Protein AF-0000000073391166 (afdb_homodimer)

pLDDT: mean 96.31, std 3.62, range [76.88, 98.94]

InterPro domains:
  IPR003721 Pantoate-beta-alanine ligase [MF_00158] (2-282)
  IPR003721 Pantoate-beta-alanine ligase [PF02569] (4-280)
  IPR003721 Pantoate-beta-alanine ligase [TIGR00018] (3-280)
  IPR003721 Pantoate-beta-alanine ligase [cd00560] (1-280)
  IPR004821 Cytidyltransferase-like domain [TIGR00125] (22-69)
  IPR014729 Rossmann-like alpha/beta/alpha sandwich fold [G3DSA:3.40.50.620] (2-177)
  IPR042176 Pantoate-beta-alanine ligase, C-terminal domain [G3DSA:3.30.1300.10] (178-282)

Secondary structure (DSSP, 8-state):
-EEE-SHHHHHHHHTTS-SEEEEEE-SS--HHHHHHHHHHHHHSSEEEEEE---GGGS-TTSSTTTS---HHHHHHHHHHTT-SEEE---HHHH-SS----EEE--HHHHTSTHHHHSTTHHHHHHHHHHHHHHHHHTTTT-EEEEEEGGGHHHHHHHHHHHHHTT-SEEEEEEPPPB-TTSPBP-GGGGG--HHHHHHTHHHHHHHHHHHHHHHTS-GGGHHHHHHHHHHHHHTTT-EEEEEEEEETTTSPPP-SSPPTTSEEEEEEEEETTEEEEEEEE-/-EEE-SHHHHHHHHTTS-SEEEEEE-SS--HHHHHHHHHHHHHSSEEEEEE---GGGS-TTSSTTTS---HHHHHHHHHHTT-SEEE---HHHH-SS----EEE--HHHHTSTHHHHSTTHHHHHHHHHHHHHHHHHTTTT-EEEEEEGGGHHHHHHHHHHHHHTT-SEEEEEEPPPB-TTSPBP-GGGGG--HHHHHHTHHHHHHHHHHHHHHHTS-GGGHHHHHHHHHHHHHTTT-EEEEEEEEETTTSPPP-SSPPTTSEEEEEEEEETTEEEEEEEE-

Structure (mmCIF, N/CA/C/O backbone):
data_AF-0000000073391166-model_v1
#
loop_
_entity.id
_entity.type
_entity.pdbx_description
1 polymer 'Pantothenate synthetase'
#
loop_
_atom_site.group_PDB
_atom_site.id
_atom_site.type_symbol
_atom_site.label_atom_id
_atom_site.label_alt_id
_atom_site.label_comp_id
_atom_site.label_asym_id
_atom_site.label_entity_id
_atom_site.label_seq_id
_atom_site.pdbx_PDB_ins_code
_atom_site.Cartn_x
_atom_site.Cartn_y
_atom_site.Cartn_z
_atom_site.occupancy
_atom_site.B_iso_or_equiv
_atom_site.auth_seq_id
_atom_site.auth_comp_id
_atom_site.auth_asym_id
_atom_site.auth_atom_id
_atom_site.pdbx_PDB_model_num
ATOM 1 N N . MET A 1 1 ? 19.891 8.992 23.062 1 97.94 1 MET A N 1
ATOM 2 C CA . MET A 1 1 ? 19.141 8.766 21.828 1 97.94 1 MET A CA 1
ATOM 3 C C . MET A 1 1 ? 19.938 7.918 20.844 1 97.94 1 MET A C 1
ATOM 5 O O . MET A 1 1 ? 21.094 8.242 20.531 1 97.94 1 MET A O 1
ATOM 9 N N . LEU A 1 2 ? 19.438 6.805 20.391 1 98.44 2 LEU A N 1
ATOM 10 C CA . LEU A 1 2 ? 20.047 5.965 19.359 1 98.44 2 LEU A CA 1
ATOM 11 C C . LEU A 1 2 ? 19.719 6.473 17.969 1 98.44 2 LEU A C 1
ATOM 13 O O . LEU A 1 2 ? 18.578 6.867 17.703 1 98.44 2 LEU A O 1
ATOM 17 N N . ILE A 1 3 ? 20.688 6.445 17.125 1 98.62 3 ILE A N 1
ATOM 18 C CA . ILE A 1 3 ? 20.453 6.871 15.742 1 98.62 3 ILE A CA 1
ATOM 19 C C . ILE A 1 3 ? 20.578 5.676 14.805 1 98.62 3 ILE A C 1
ATOM 21 O O . ILE A 1 3 ? 21.594 4.973 14.82 1 98.62 3 ILE A O 1
ATOM 25 N N . ALA A 1 4 ? 19.578 5.391 14.094 1 98.62 4 ALA A N 1
ATOM 26 C CA . ALA A 1 4 ? 19.562 4.328 13.094 1 98.62 4 ALA A CA 1
ATOM 27 C C . ALA A 1 4 ? 19.531 4.91 11.68 1 98.62 4 ALA A C 1
ATOM 29 O O . ALA A 1 4 ? 18.75 5.816 11.391 1 98.62 4 ALA A O 1
ATOM 30 N N . HIS A 1 5 ? 20.297 4.355 10.789 1 97.94 5 HIS A N 1
ATOM 31 C CA . HIS A 1 5 ? 20.391 4.902 9.438 1 97.94 5 HIS A CA 1
ATOM 32 C C . HIS A 1 5 ? 19.828 3.926 8.406 1 97.94 5 HIS A C 1
ATOM 34 O O . HIS A 1 5 ? 19.672 4.277 7.238 1 97.94 5 HIS A O 1
ATOM 40 N N . SER A 1 6 ? 19.609 2.676 8.852 1 98 6 SER A N 1
ATOM 41 C CA . SER A 1 6 ? 19 1.669 7.992 1 98 6 SER A CA 1
ATOM 42 C C . SER A 1 6 ? 17.797 1.014 8.672 1 98 6 SER A C 1
ATOM 44 O O . SER A 1 6 ? 17.656 1.094 9.891 1 98 6 SER A O 1
ATOM 46 N N . ILE A 1 7 ? 17.016 0.438 7.898 1 98.12 7 ILE A N 1
ATOM 47 C CA . ILE A 1 7 ? 15.859 -0.266 8.438 1 98.12 7 ILE A CA 1
ATOM 48 C C . ILE A 1 7 ? 16.328 -1.399 9.352 1 98.12 7 ILE A C 1
ATOM 50 O O . ILE A 1 7 ? 15.727 -1.639 10.406 1 98.12 7 ILE A O 1
ATOM 54 N N . ALA A 1 8 ? 17.406 -2.068 8.961 1 97.56 8 ALA A N 1
ATOM 55 C CA . ALA A 1 8 ? 17.969 -3.135 9.789 1 97.56 8 ALA A CA 1
ATOM 56 C C . ALA A 1 8 ? 18.406 -2.598 11.148 1 97.56 8 ALA A C 1
ATOM 58 O O . ALA A 1 8 ? 18.109 -3.189 12.188 1 97.56 8 ALA A O 1
ATOM 59 N N . ASP A 1 9 ? 19.109 -1.423 11.133 1 98.19 9 ASP A N 1
ATOM 60 C CA . ASP A 1 9 ? 19.547 -0.785 12.375 1 98.19 9 ASP A CA 1
ATOM 61 C C . ASP A 1 9 ? 18.359 -0.378 13.234 1 98.19 9 ASP A C 1
ATOM 63 O O . ASP A 1 9 ? 18.391 -0.53 14.461 1 98.19 9 ASP A O 1
ATOM 67 N N . LEU A 1 10 ? 17.375 0.161 12.594 1 98.75 10 LEU A N 1
ATOM 68 C CA . LEU A 1 10 ? 16.172 0.592 13.305 1 98.75 10 LEU A CA 1
ATOM 69 C C . LEU A 1 10 ? 15.492 -0.587 14 1 98.75 10 LEU A C 1
ATOM 71 O O . LEU A 1 10 ? 15.164 -0.512 15.188 1 98.75 10 LEU A O 1
ATOM 75 N N . ARG A 1 11 ? 15.32 -1.665 13.266 1 98.38 11 ARG A N 1
ATOM 76 C CA . ARG A 1 11 ? 14.641 -2.838 13.812 1 98.38 11 ARG A CA 1
ATOM 77 C C . ARG A 1 11 ? 15.453 -3.473 14.93 1 98.38 11 ARG A C 1
ATOM 79 O O . ARG A 1 11 ? 14.891 -3.975 15.906 1 98.38 11 ARG A O 1
ATOM 86 N N . SER A 1 12 ? 16.781 -3.43 14.789 1 98.31 12 SER A N 1
ATOM 87 C CA . SER A 1 12 ? 17.656 -3.877 15.883 1 98.31 12 SER A CA 1
ATOM 88 C C . SER A 1 12 ? 17.484 -3.004 17.125 1 98.31 12 SER A C 1
ATOM 90 O O . SER A 1 12 ? 17.391 -3.516 18.234 1 98.31 12 SER A O 1
ATOM 92 N N . ALA A 1 13 ? 17.406 -1.717 16.906 1 98.5 13 ALA A N 1
ATOM 93 C CA . ALA A 1 13 ? 17.25 -0.766 18 1 98.5 13 ALA A CA 1
ATOM 94 C C . ALA A 1 13 ? 15.898 -0.937 18.688 1 98.5 13 ALA A C 1
ATOM 96 O O . ALA A 1 13 ? 15.766 -0.676 19.891 1 98.5 13 ALA A O 1
ATOM 97 N N . LEU A 1 14 ? 14.898 -1.427 17.953 1 98.56 14 LEU A N 1
ATOM 98 C CA . LEU A 1 14 ? 13.531 -1.556 18.453 1 98.56 14 LEU A CA 1
ATOM 99 C C . LEU A 1 14 ? 13.336 -2.898 19.141 1 98.56 14 LEU A C 1
ATOM 101 O O . LEU A 1 14 ? 12.367 -3.08 19.891 1 98.56 14 LEU A O 1
ATOM 105 N N . ALA A 1 15 ? 14.258 -3.812 18.859 1 97.12 15 ALA A N 1
ATOM 106 C CA . ALA A 1 15 ? 14.109 -5.18 19.359 1 97.12 15 ALA A CA 1
ATOM 107 C C . ALA A 1 15 ? 13.945 -5.195 20.875 1 97.12 15 ALA A C 1
ATOM 109 O O . ALA A 1 15 ? 14.75 -4.609 21.594 1 97.12 15 ALA A O 1
ATOM 110 N N . SER A 1 16 ? 12.797 -5.781 21.359 1 94.94 16 SER A N 1
ATOM 111 C CA . SER A 1 16 ? 12.5 -6.031 22.766 1 94.94 16 SER A CA 1
ATOM 112 C C . SER A 1 16 ? 12.25 -4.73 23.516 1 94.94 16 SER A C 1
ATOM 114 O O . SER A 1 16 ? 12.477 -4.648 24.734 1 94.94 16 SER A O 1
ATOM 116 N N . ARG A 1 17 ? 11.852 -3.631 22.859 1 97.44 17 ARG A N 1
ATOM 117 C CA . ARG A 1 17 ? 11.594 -2.363 23.547 1 97.44 17 ARG A CA 1
ATOM 118 C C . ARG A 1 17 ? 10.094 -2.08 23.609 1 97.44 17 ARG A C 1
ATOM 120 O O . ARG A 1 17 ? 9.68 -1.002 24.047 1 97.44 17 ARG A O 1
ATOM 127 N N . GLY A 1 18 ? 9.289 -3.072 23.156 1 96.69 18 GLY A N 1
ATOM 128 C CA . GLY A 1 18 ? 7.848 -2.908 23.219 1 96.69 18 GLY A CA 1
ATOM 129 C C . GLY A 1 18 ? 7.277 -2.168 22.031 1 96.69 18 GLY A C 1
ATOM 130 O O . GLY A 1 18 ? 7.867 -2.178 20.938 1 96.69 18 GLY A O 1
ATOM 131 N N . ARG A 1 19 ? 6.082 -1.568 22.125 1 97.12 19 ARG A N 1
ATOM 132 C CA . ARG A 1 19 ? 5.391 -0.894 21.031 1 97.12 19 ARG A CA 1
ATOM 133 C C . ARG A 1 19 ? 5.809 0.569 20.938 1 97.12 19 ARG A C 1
ATOM 135 O O . ARG A 1 19 ? 5.707 1.314 21.906 1 97.12 19 ARG A O 1
ATOM 142 N N . PRO A 1 20 ? 6.176 0.98 19.828 1 98.75 20 PRO A N 1
ATOM 143 C CA . PRO A 1 20 ? 6.703 2.342 19.703 1 98.75 20 PRO A CA 1
ATOM 144 C C . PRO A 1 20 ? 5.613 3.379 19.453 1 98.75 20 PRO A C 1
ATOM 146 O O . PRO A 1 20 ? 4.508 3.025 19.031 1 98.75 20 PRO A O 1
ATOM 149 N N . ALA A 1 21 ? 5.883 4.598 19.797 1 98.94 21 ALA A N 1
ATOM 150 C CA . ALA A 1 21 ? 5.223 5.793 19.281 1 98.94 21 ALA A CA 1
ATOM 151 C C . ALA A 1 21 ? 6.133 6.543 18.312 1 98.94 21 ALA A C 1
ATOM 153 O O . ALA A 1 21 ? 7.305 6.777 18.609 1 98.94 21 ALA A O 1
ATOM 154 N N . PHE A 1 22 ? 5.641 6.879 17.203 1 98.94 22 PHE A N 1
ATOM 155 C CA . PHE A 1 22 ? 6.453 7.281 16.062 1 98.94 22 PHE A CA 1
ATOM 156 C C . PHE A 1 22 ? 6.02 8.648 15.539 1 98.94 22 PHE A C 1
ATOM 158 O O . PHE A 1 22 ? 4.828 8.883 15.32 1 98.94 22 PHE A O 1
ATOM 165 N N . VAL A 1 23 ? 6.926 9.555 15.352 1 98.94 23 VAL A N 1
ATOM 166 C CA . VAL A 1 23 ? 6.707 10.867 14.758 1 98.94 23 VAL A CA 1
ATOM 167 C C . VAL A 1 23 ? 7.539 11.008 13.484 1 98.94 23 VAL A C 1
ATOM 169 O O . VAL A 1 23 ? 8.742 11.281 13.547 1 98.94 23 VAL A O 1
ATOM 172 N N . PRO A 1 24 ? 6.961 10.859 12.359 1 98.81 24 PRO A N 1
ATOM 173 C CA . PRO A 1 24 ? 7.699 11.062 11.109 1 98.81 24 PRO A CA 1
ATOM 174 C C . PRO A 1 24 ? 7.848 12.539 10.742 1 98.81 24 PRO A C 1
ATOM 176 O O . PRO A 1 24 ? 6.875 13.297 10.805 1 98.81 24 PRO A O 1
ATOM 179 N N . THR A 1 25 ? 9.062 12.969 10.398 1 98.38 25 THR A N 1
ATOM 180 C CA . THR A 1 25 ? 9.312 14.344 9.984 1 98.38 25 THR A CA 1
ATOM 181 C C . THR A 1 25 ? 10.305 14.398 8.828 1 98.38 25 THR A C 1
ATOM 183 O O . THR A 1 25 ? 10.922 13.383 8.492 1 98.38 25 THR A O 1
ATOM 186 N N . MET A 1 26 ? 10.406 15.578 8.25 1 97.12 26 MET A N 1
ATOM 187 C CA . MET A 1 26 ? 11.414 15.805 7.215 1 97.12 26 MET A CA 1
ATOM 188 C C . MET A 1 26 ? 12.57 16.641 7.75 1 97.12 26 MET A C 1
ATOM 190 O O . MET A 1 26 ? 13.445 17.062 6.988 1 97.12 26 MET A O 1
ATOM 194 N N . GLY A 1 27 ? 12.562 16.906 9.016 1 97.31 27 GLY A N 1
ATOM 195 C CA . GLY A 1 27 ? 13.609 17.719 9.602 1 97.31 27 GLY A CA 1
ATOM 196 C C . GLY A 1 27 ? 13.281 19.203 9.617 1 97.31 27 GLY A C 1
ATOM 197 O O . GLY A 1 27 ? 12.117 19.578 9.453 1 97.31 27 GLY A O 1
ATOM 198 N N . ASN A 1 28 ? 14.367 20.016 10 1 96.88 28 ASN A N 1
ATOM 199 C CA . ASN A 1 28 ? 14.164 21.438 10.273 1 96.88 28 ASN A CA 1
ATOM 200 C C . ASN A 1 28 ? 13.039 21.656 11.281 1 96.88 28 ASN A C 1
ATOM 202 O O . ASN A 1 28 ? 12.07 22.344 11 1 96.88 28 ASN A O 1
ATOM 206 N N . LEU A 1 29 ? 13.289 21.125 12.367 1 97.94 29 LEU A N 1
ATOM 207 C CA . LEU A 1 29 ? 12.258 20.922 13.383 1 97.94 29 LEU A CA 1
ATOM 208 C C . LEU A 1 29 ? 11.891 22.234 14.055 1 97.94 29 LEU A C 1
ATOM 210 O O . LEU A 1 29 ? 12.719 23.141 14.164 1 97.94 29 LEU A O 1
ATOM 214 N N . HIS A 1 30 ? 10.727 22.359 14.43 1 96.25 30 HIS A N 1
ATOM 215 C CA . HIS A 1 30 ? 10.188 23.453 15.234 1 96.25 30 HIS A CA 1
ATOM 216 C C . HIS A 1 30 ? 9.359 22.922 16.391 1 96.25 30 HIS A C 1
ATOM 218 O O . HIS A 1 30 ? 9.25 21.703 16.578 1 96.25 30 HIS A O 1
ATOM 224 N N . GLU A 1 31 ? 8.789 23.75 17.125 1 96.69 31 GLU A N 1
ATOM 225 C CA . GLU A 1 31 ? 8.125 23.359 18.359 1 96.69 31 GLU A CA 1
ATOM 226 C C . GLU A 1 31 ? 6.93 22.453 18.078 1 96.69 31 GLU A C 1
ATOM 228 O O . GLU A 1 31 ? 6.582 21.609 18.906 1 96.69 31 GLU A O 1
ATOM 233 N N . GLY A 1 32 ? 6.332 22.609 16.984 1 97.19 32 GLY A N 1
ATOM 234 C CA . GLY A 1 32 ? 5.258 21.703 16.594 1 97.19 32 GLY A CA 1
ATOM 235 C C . GLY A 1 32 ? 5.695 20.25 16.531 1 97.19 32 GLY A C 1
ATOM 236 O O . GLY A 1 32 ? 5.02 19.359 17.062 1 97.19 32 GLY A O 1
ATOM 237 N N . HIS A 1 33 ? 6.812 20 15.891 1 98.25 33 HIS A N 1
ATOM 238 C CA . HIS A 1 33 ? 7.367 18.656 15.828 1 98.25 33 HIS A CA 1
ATOM 239 C C . HIS A 1 33 ? 7.746 18.156 17.219 1 98.25 33 HIS A C 1
ATOM 241 O O . HIS A 1 33 ? 7.426 17.016 17.578 1 98.25 33 HIS A O 1
ATOM 247 N N . LEU A 1 34 ? 8.391 19.016 17.969 1 98.5 34 LEU A N 1
ATOM 248 C CA . LEU A 1 34 ? 8.914 18.609 19.266 1 98.5 34 LEU A CA 1
ATOM 249 C C . LEU A 1 34 ? 7.777 18.312 20.234 1 98.5 34 LEU A C 1
ATOM 251 O O . LEU A 1 34 ? 7.898 17.406 21.078 1 98.5 34 LEU A O 1
ATOM 255 N N . SER A 1 35 ? 6.711 19.047 20.094 1 98.31 35 SER A N 1
ATOM 256 C CA . SER A 1 35 ? 5.527 18.75 20.891 1 98.31 35 SER A CA 1
ATOM 257 C C . SER A 1 35 ? 5.004 17.344 20.625 1 98.31 35 SER A C 1
ATOM 259 O O . SER A 1 35 ? 4.605 16.641 21.547 1 98.31 35 SER A O 1
ATOM 261 N N . LEU A 1 36 ? 4.977 16.875 19.391 1 98.75 36 LEU A N 1
ATOM 262 C CA . LEU A 1 36 ? 4.566 15.523 19.031 1 98.75 36 LEU A CA 1
ATOM 263 C C . LEU A 1 36 ? 5.508 14.492 19.641 1 98.75 36 LEU A C 1
ATOM 265 O O . LEU A 1 36 ? 5.062 13.453 20.141 1 98.75 36 LEU A O 1
ATOM 269 N N . VAL A 1 37 ? 6.801 14.828 19.578 1 98.75 37 VAL A N 1
ATOM 270 C CA . VAL A 1 37 ? 7.797 13.906 20.125 1 98.75 37 VAL A CA 1
ATOM 271 C C . VAL A 1 37 ? 7.586 13.734 21.625 1 98.75 37 VAL A C 1
ATOM 273 O O . VAL A 1 37 ? 7.629 12.617 22.141 1 98.75 37 VAL A O 1
ATOM 276 N N . ARG A 1 38 ? 7.344 14.828 22.312 1 98.62 38 ARG A N 1
ATOM 277 C CA . ARG A 1 38 ? 7.082 14.75 23.734 1 98.62 38 ARG A CA 1
ATOM 278 C C . ARG A 1 38 ? 5.824 13.938 24.031 1 98.62 38 ARG A C 1
ATOM 280 O O . ARG A 1 38 ? 5.797 13.133 24.969 1 98.62 38 ARG A O 1
ATOM 287 N N . GLN A 1 39 ? 4.797 14.125 23.25 1 98.44 39 GLN A N 1
ATOM 288 C CA . GLN A 1 39 ? 3.582 13.328 23.391 1 98.44 39 GLN A CA 1
ATOM 289 C C . GLN A 1 39 ? 3.857 11.852 23.125 1 98.44 39 GLN A C 1
ATOM 291 O O . GLN A 1 39 ? 3.318 10.984 23.812 1 98.44 39 GLN A O 1
ATOM 296 N N . ALA A 1 40 ? 4.66 11.555 22.172 1 98.56 40 ALA A N 1
ATOM 297 C CA . ALA A 1 40 ? 4.996 10.188 21.797 1 98.56 40 ALA A CA 1
ATOM 298 C C . ALA A 1 40 ? 5.602 9.422 22.969 1 98.56 40 ALA A C 1
ATOM 300 O O . ALA A 1 40 ? 5.352 8.227 23.141 1 98.56 40 ALA A O 1
ATOM 301 N N . ARG A 1 41 ? 6.348 10.117 23.781 1 98.06 41 ARG A N 1
ATOM 302 C CA . ARG A 1 41 ? 7.008 9.484 24.922 1 98.06 41 ARG A CA 1
ATOM 303 C C . ARG A 1 41 ? 5.988 8.867 25.875 1 98.06 41 ARG A C 1
ATOM 305 O O . ARG A 1 41 ? 6.27 7.859 26.531 1 98.06 41 ARG A O 1
ATOM 312 N N . ALA A 1 42 ? 4.801 9.445 25.875 1 97.88 42 ALA A N 1
ATOM 313 C CA . ALA A 1 42 ? 3.771 8.992 26.797 1 97.88 42 ALA A CA 1
ATOM 314 C C . ALA A 1 42 ? 2.859 7.961 26.141 1 97.88 42 ALA A C 1
ATOM 316 O O . ALA A 1 42 ? 2.07 7.301 26.828 1 97.88 42 ALA A O 1
ATOM 317 N N . LEU A 1 43 ? 3.008 7.723 24.906 1 98.38 43 LEU A N 1
ATOM 318 C CA . LEU A 1 43 ? 2.002 6.953 24.172 1 98.38 43 LEU A CA 1
ATOM 319 C C . LEU A 1 43 ? 2.566 5.609 23.719 1 98.38 43 LEU A C 1
ATOM 321 O O . LEU A 1 43 ? 1.829 4.758 23.234 1 98.38 43 LEU A O 1
ATOM 325 N N . GLY A 1 44 ? 3.896 5.441 23.844 1 98.06 44 GLY A N 1
ATOM 326 C CA . GLY A 1 44 ? 4.543 4.191 23.484 1 98.06 44 GLY A CA 1
ATOM 327 C C . GLY A 1 44 ? 5.582 3.734 24.484 1 98.06 44 GLY A C 1
ATOM 328 O O . GLY A 1 44 ? 5.953 4.488 25.391 1 98.06 44 GLY A O 1
ATOM 329 N N . ASP A 1 45 ? 6.047 2.553 24.344 1 98.56 45 ASP A N 1
ATOM 330 C CA . ASP A 1 45 ? 7.109 2.01 25.188 1 98.56 45 ASP A CA 1
ATOM 331 C C . ASP A 1 45 ? 8.461 2.6 24.797 1 98.56 45 ASP A C 1
ATOM 333 O O . ASP A 1 45 ? 9.391 2.615 25.609 1 98.56 45 ASP A O 1
ATOM 337 N N . VAL A 1 46 ? 8.586 3.066 23.609 1 98.81 46 VAL A N 1
ATOM 338 C CA . VAL A 1 46 ? 9.781 3.697 23.062 1 98.81 46 VAL A CA 1
ATOM 339 C C . VAL A 1 46 ? 9.375 4.754 22.031 1 98.81 46 VAL A C 1
ATOM 341 O O . VAL A 1 46 ? 8.461 4.539 21.25 1 98.81 46 VAL A O 1
ATOM 344 N N . SER A 1 47 ? 9.977 5.898 22.094 1 98.88 47 SER A N 1
ATOM 345 C CA . SER A 1 47 ? 9.656 6.973 21.156 1 98.88 47 SER A CA 1
ATOM 346 C C . SER A 1 47 ? 10.617 6.977 19.969 1 98.88 47 SER A C 1
ATOM 348 O O . SER A 1 47 ? 11.836 6.871 20.141 1 98.88 47 SER A O 1
ATOM 350 N N . VAL A 1 48 ? 10.117 7.051 18.734 1 98.94 48 VAL A N 1
ATOM 351 C CA . VAL A 1 48 ? 10.883 7.078 17.5 1 98.94 48 VAL A CA 1
ATOM 352 C C . VAL A 1 48 ? 10.523 8.328 16.688 1 98.94 48 VAL A C 1
ATOM 354 O O . VAL A 1 48 ? 9.344 8.664 16.562 1 98.94 48 VAL A O 1
ATOM 357 N N . ALA A 1 49 ? 11.43 9.031 16.219 1 98.94 49 ALA A N 1
ATOM 358 C CA . ALA A 1 49 ? 11.25 10.07 15.219 1 98.94 49 ALA A CA 1
ATOM 359 C C . ALA A 1 49 ? 12.039 9.758 13.953 1 98.94 49 ALA A C 1
ATOM 361 O O . ALA A 1 49 ? 13.062 9.07 14.008 1 98.94 49 ALA A O 1
ATOM 362 N N . SER A 1 50 ? 11.555 10.227 12.867 1 98.81 50 SER A N 1
ATOM 363 C CA . SER A 1 50 ? 12.359 10.102 11.656 1 98.81 50 SER A CA 1
ATOM 364 C C . SER A 1 50 ? 12.602 11.461 11.008 1 98.81 50 SER A C 1
ATOM 366 O O . SER A 1 50 ? 11.789 12.375 11.156 1 98.81 50 SER A O 1
ATOM 368 N N . ILE A 1 51 ? 13.742 11.586 10.438 1 98.44 51 ILE A N 1
ATOM 369 C CA . ILE A 1 51 ? 14.078 12.688 9.547 1 98.44 51 ILE A CA 1
ATOM 370 C C . ILE A 1 51 ? 14.406 12.148 8.164 1 98.44 51 ILE A C 1
ATOM 372 O O . ILE A 1 51 ? 15.43 11.492 7.973 1 98.44 51 ILE A O 1
ATOM 376 N N . PHE A 1 52 ? 13.547 12.414 7.254 1 98.06 52 PHE A N 1
ATOM 377 C CA . PHE A 1 52 ? 13.734 11.969 5.879 1 98.06 52 PHE A CA 1
ATOM 378 C C . PHE A 1 52 ? 12.984 12.867 4.91 1 98.06 52 PHE A C 1
ATOM 380 O O . PHE A 1 52 ? 11.75 12.922 4.938 1 98.06 52 PHE A O 1
ATOM 387 N N . VAL A 1 53 ? 13.656 13.547 4.105 1 96.44 53 VAL A N 1
ATOM 388 C CA . VAL A 1 53 ? 13.031 14.352 3.055 1 96.44 53 VAL A CA 1
ATOM 389 C C . VAL A 1 53 ? 12.711 13.469 1.853 1 96.44 53 VAL A C 1
ATOM 391 O O . VAL A 1 53 ? 13.602 13.102 1.085 1 96.44 53 VAL A O 1
ATOM 394 N N . ASN A 1 54 ? 11.469 13.211 1.682 1 95.62 54 ASN A N 1
ATOM 395 C CA . ASN A 1 54 ? 11.031 12.242 0.688 1 95.62 54 ASN A CA 1
ATOM 396 C C . ASN A 1 54 ? 10.789 12.898 -0.67 1 95.62 54 ASN A C 1
ATOM 398 O O . ASN A 1 54 ? 9.812 13.633 -0.849 1 95.62 54 ASN A O 1
ATOM 402 N N . ARG A 1 55 ? 11.539 12.547 -1.616 1 94.56 55 ARG A N 1
ATOM 403 C CA . ARG A 1 55 ? 11.461 13.125 -2.953 1 94.56 55 ARG A CA 1
ATOM 404 C C . ARG A 1 55 ? 10.109 12.844 -3.594 1 94.56 55 ARG A C 1
ATOM 406 O O . ARG A 1 55 ? 9.594 13.664 -4.359 1 94.56 55 ARG A O 1
ATOM 413 N N . LEU A 1 56 ? 9.43 11.727 -3.279 1 93.5 56 LEU A N 1
ATOM 414 C CA . LEU A 1 56 ? 8.203 11.289 -3.934 1 93.5 56 LEU A CA 1
ATOM 415 C C . LEU A 1 56 ? 7.059 12.258 -3.654 1 93.5 56 LEU A C 1
ATOM 417 O O . LEU A 1 56 ? 6.031 12.234 -4.332 1 93.5 56 LEU A O 1
ATOM 421 N N . GLN A 1 57 ? 7.191 13.109 -2.652 1 90.25 57 GLN A N 1
ATOM 422 C CA . GLN A 1 57 ? 6.074 13.984 -2.32 1 90.25 57 GLN A CA 1
ATOM 423 C C . GLN A 1 57 ? 6.363 15.43 -2.73 1 90.25 57 GLN A C 1
ATOM 425 O O . GLN A 1 57 ? 5.641 16.344 -2.34 1 90.25 57 GLN A O 1
ATOM 430 N N . PHE A 1 58 ? 7.441 15.617 -3.52 1 93 58 PHE A N 1
ATOM 431 C CA . PHE A 1 58 ? 7.773 16.922 -4.082 1 93 58 PHE A CA 1
ATOM 432 C C . PHE A 1 58 ? 7.582 16.922 -5.594 1 93 58 PHE A C 1
ATOM 434 O O . PHE A 1 58 ? 8.023 16 -6.281 1 93 58 PHE A O 1
ATOM 441 N N . LEU A 1 59 ? 6.918 17.922 -6.047 1 88.62 59 LEU A N 1
ATOM 442 C CA . LEU A 1 59 ? 6.926 18.141 -7.488 1 88.62 59 LEU A CA 1
ATOM 443 C C . LEU A 1 59 ? 8.289 18.641 -7.949 1 88.62 59 LEU A C 1
ATOM 445 O O . LEU A 1 59 ? 9.086 19.109 -7.145 1 88.62 59 LEU A O 1
ATOM 449 N N . PRO A 1 60 ? 8.562 18.469 -9.273 1 84.94 60 PRO A N 1
ATOM 450 C CA . PRO A 1 60 ? 9.867 18.875 -9.789 1 84.94 60 PRO A CA 1
ATOM 451 C C . PRO A 1 60 ? 10.195 20.344 -9.469 1 84.94 60 PRO A C 1
ATOM 453 O O . PRO A 1 60 ? 11.359 20.688 -9.25 1 84.94 60 PRO A O 1
ATOM 456 N N . HIS A 1 61 ? 9.242 21.188 -9.352 1 84.94 61 HIS A N 1
ATOM 457 C CA . HIS A 1 61 ? 9.492 22.625 -9.164 1 84.94 61 HIS A CA 1
ATOM 458 C C . HIS A 1 61 ? 9.375 23.016 -7.699 1 84.94 61 HIS A C 1
ATOM 460 O O . HIS A 1 61 ? 9.547 24.188 -7.352 1 84.94 61 HIS A O 1
ATOM 466 N N . GLU A 1 62 ? 9.141 22.016 -6.895 1 88.94 62 GLU A N 1
ATOM 467 C CA . GLU A 1 62 ? 9.016 22.312 -5.469 1 88.94 62 GLU A CA 1
ATOM 468 C C . GLU A 1 62 ? 10.375 22.328 -4.785 1 88.94 62 GLU A C 1
ATOM 470 O O . GLU A 1 62 ? 11.414 22.234 -5.449 1 88.94 62 GLU A O 1
ATOM 475 N N . ASP A 1 63 ? 10.469 22.547 -3.576 1 85.31 63 ASP A N 1
ATOM 476 C CA . ASP A 1 63 ? 11.648 22.984 -2.828 1 85.31 63 ASP A CA 1
ATOM 477 C C . ASP A 1 63 ? 12.43 21.781 -2.291 1 85.31 63 ASP A C 1
ATOM 479 O O . ASP A 1 63 ? 13 21.844 -1.202 1 85.31 63 ASP A O 1
ATOM 483 N N . PHE A 1 64 ? 12.477 20.672 -3.035 1 90.88 64 PHE A N 1
ATOM 484 C CA . PHE A 1 64 ? 13.18 19.484 -2.551 1 90.88 64 PHE A CA 1
ATOM 485 C C . PHE A 1 64 ? 14.648 19.812 -2.291 1 90.88 64 PHE A C 1
ATOM 487 O O . PHE A 1 64 ? 15.164 19.547 -1.202 1 90.88 64 PHE A O 1
ATOM 494 N N . ASP A 1 65 ? 15.227 20.453 -3.264 1 88.69 65 ASP A N 1
ATOM 495 C CA . ASP A 1 65 ? 16.672 20.688 -3.186 1 88.69 65 ASP A CA 1
ATOM 496 C C . ASP A 1 65 ? 16.984 21.797 -2.18 1 88.69 65 ASP A C 1
ATOM 498 O O . ASP A 1 65 ? 18.047 21.812 -1.575 1 88.69 65 ASP A O 1
ATOM 502 N N . SER A 1 66 ? 16 22.672 -1.933 1 87.81 66 SER A N 1
ATOM 503 C CA . SER A 1 66 ? 16.25 23.812 -1.053 1 87.81 66 SER A CA 1
ATOM 504 C C . SER A 1 66 ? 15.641 23.594 0.326 1 87.81 66 SER A C 1
ATOM 506 O O . SER A 1 66 ? 15.742 24.453 1.2 1 87.81 66 SER A O 1
ATOM 508 N N . TYR A 1 67 ? 15.055 22.469 0.424 1 90.81 67 TYR A N 1
ATOM 509 C CA . TYR A 1 67 ? 14.492 22.203 1.742 1 90.81 67 TYR A CA 1
ATOM 510 C C . TYR A 1 67 ? 15.562 22.297 2.822 1 90.81 67 TYR A C 1
ATOM 512 O O . TYR A 1 67 ? 16.641 21.719 2.682 1 90.81 67 TYR A O 1
ATOM 520 N N . PRO A 1 68 ? 15.289 22.938 3.93 1 88.25 68 PRO A N 1
ATOM 521 C CA . PRO A 1 68 ? 16.312 23.125 4.965 1 88.25 68 PRO A CA 1
ATOM 522 C C . PRO A 1 68 ? 16.703 21.812 5.645 1 88.25 68 PRO A C 1
ATOM 524 O O . PRO A 1 68 ? 15.828 21.031 6.012 1 88.25 68 PRO A O 1
ATOM 527 N N . ARG A 1 69 ? 17.906 21.562 5.746 1 92.19 69 ARG A N 1
ATOM 528 C CA . ARG A 1 69 ? 18.453 20.391 6.43 1 92.19 69 ARG A CA 1
ATOM 529 C C . ARG A 1 69 ? 19.359 20.812 7.582 1 92.19 69 ARG A C 1
ATOM 531 O O . ARG A 1 69 ? 20.484 21.266 7.359 1 92.19 69 ARG A O 1
ATOM 538 N N . THR A 1 70 ? 18.844 20.688 8.742 1 95.25 70 THR A N 1
ATOM 539 C CA . THR A 1 70 ? 19.484 21.172 9.961 1 95.25 70 THR A CA 1
ATOM 540 C C . THR A 1 70 ? 19.797 20.016 10.914 1 95.25 70 THR A C 1
ATOM 542 O O . THR A 1 70 ? 19.359 20.031 12.07 1 95.25 70 THR A O 1
ATOM 545 N N . TRP A 1 71 ? 20.672 19.156 10.461 1 96.62 71 TRP A N 1
ATOM 546 C CA . TRP A 1 71 ? 20.906 17.891 11.125 1 96.62 71 TRP A CA 1
ATOM 547 C C . TRP A 1 71 ? 21.312 18.094 12.578 1 96.62 71 TRP A C 1
ATOM 549 O O . TRP A 1 71 ? 20.688 17.531 13.492 1 96.62 71 TRP A O 1
ATOM 559 N N . GLU A 1 72 ? 22.312 18.969 12.812 1 97.88 72 GLU A N 1
ATOM 560 C CA . GLU A 1 72 ? 22.859 19.141 14.164 1 97.88 72 GLU A CA 1
ATOM 561 C C . GLU A 1 72 ? 21.797 19.734 15.102 1 97.88 72 GLU A C 1
ATOM 563 O O . GLU A 1 72 ? 21.609 19.234 16.219 1 97.88 72 GLU A O 1
ATOM 568 N N . ALA A 1 73 ? 21.156 20.703 14.625 1 97.88 73 ALA A N 1
ATOM 569 C CA . ALA A 1 73 ? 20.109 21.344 15.43 1 97.88 73 ALA A CA 1
ATOM 570 C C . ALA A 1 73 ? 18.953 20.375 15.688 1 97.88 73 ALA A C 1
ATOM 572 O O . ALA A 1 73 ? 18.438 20.297 16.812 1 97.88 73 ALA A O 1
ATOM 573 N N . ASP A 1 74 ? 18.578 19.641 14.648 1 98.44 74 ASP A N 1
ATOM 574 C CA . ASP A 1 74 ? 17.469 18.688 14.766 1 98.44 74 ASP A CA 1
ATOM 575 C C . ASP A 1 74 ? 17.797 17.578 15.766 1 98.44 74 ASP A C 1
ATOM 577 O O . ASP A 1 74 ? 16.984 17.266 16.641 1 98.44 74 ASP A O 1
ATOM 581 N N . ARG A 1 75 ? 18.953 17.047 15.602 1 98.31 75 ARG A N 1
ATOM 582 C CA . ARG A 1 75 ? 19.406 15.984 16.5 1 98.31 75 ARG A CA 1
ATOM 583 C C . ARG A 1 75 ? 19.391 16.453 17.953 1 98.31 75 ARG A C 1
ATOM 585 O O . ARG A 1 75 ? 18.891 15.758 18.828 1 98.31 75 ARG A O 1
ATOM 592 N N . ALA A 1 76 ? 19.953 17.625 18.156 1 98.62 76 ALA A N 1
ATOM 593 C CA . ALA A 1 76 ? 20.031 18.172 19.5 1 98.62 76 ALA A CA 1
ATOM 594 C C . ALA A 1 76 ? 18.641 18.406 20.078 1 98.62 76 ALA A C 1
ATOM 596 O O . ALA A 1 76 ? 18.406 18.125 21.266 1 98.62 76 ALA A O 1
ATOM 597 N N . GLN A 1 77 ? 17.734 18.906 19.312 1 98.62 77 GLN A N 1
ATOM 598 C CA . GLN A 1 77 ? 16.375 19.172 19.75 1 98.62 77 GLN A CA 1
ATOM 599 C C . GLN A 1 77 ? 15.648 17.875 20.094 1 98.62 77 GLN A C 1
ATOM 601 O O . GLN A 1 77 ? 14.914 17.828 21.094 1 98.62 77 GLN A O 1
ATOM 606 N N . LEU A 1 78 ? 15.836 16.859 19.281 1 98.75 78 LEU A N 1
ATOM 607 C CA . LEU A 1 78 ? 15.195 15.57 19.531 1 98.75 78 LEU A CA 1
ATOM 608 C C . LEU A 1 78 ? 15.734 14.945 20.812 1 98.75 78 LEU A C 1
ATOM 610 O O . LEU A 1 78 ? 14.961 14.406 21.609 1 98.75 78 LEU A O 1
ATOM 614 N N . GLU A 1 79 ? 17.016 15.016 20.984 1 98.44 79 GLU A N 1
ATOM 615 C CA . GLU A 1 79 ? 17.625 14.508 22.203 1 98.44 79 GLU A CA 1
ATOM 616 C C . GLU A 1 79 ? 17.078 15.227 23.438 1 98.44 79 GLU A C 1
ATOM 618 O O . GLU A 1 79 ? 16.734 14.594 24.438 1 98.44 79 GLU A O 1
ATOM 623 N N . ALA A 1 80 ? 16.984 16.531 23.328 1 98.44 80 ALA A N 1
ATOM 624 C CA . ALA A 1 80 ? 16.484 17.344 24.422 1 98.44 80 ALA A CA 1
ATOM 625 C C . ALA A 1 80 ? 15.016 17.047 24.719 1 98.44 80 ALA A C 1
ATOM 627 O O . ALA A 1 80 ? 14.57 17.109 25.859 1 98.44 80 ALA A O 1
ATOM 628 N N . ALA A 1 81 ? 14.281 16.688 23.656 1 98.5 81 ALA A N 1
ATOM 629 C CA . ALA A 1 81 ? 12.852 16.391 23.797 1 98.5 81 ALA A CA 1
ATOM 630 C C . ALA A 1 81 ? 12.641 14.977 24.344 1 98.5 81 ALA A C 1
ATOM 632 O O . ALA A 1 81 ? 11.508 14.578 24.625 1 98.5 81 ALA A O 1
ATOM 633 N N . GLY A 1 82 ? 13.742 14.18 24.469 1 98.31 82 GLY A N 1
ATOM 634 C CA . GLY A 1 82 ? 13.672 12.859 25.078 1 98.31 82 GLY A CA 1
ATOM 635 C C . GLY A 1 82 ? 13.406 11.75 24.078 1 98.31 82 GLY A C 1
ATOM 636 O O . GLY A 1 82 ? 12.953 10.664 24.453 1 98.31 82 GLY A O 1
ATOM 637 N N . CYS A 1 83 ? 13.625 12 22.859 1 98.81 83 CYS A N 1
ATOM 638 C CA . CYS A 1 83 ? 13.453 10.969 21.844 1 98.81 83 CYS A CA 1
ATOM 639 C C . CYS A 1 83 ? 14.391 9.789 22.094 1 98.81 83 CYS A C 1
ATOM 641 O O . CYS A 1 83 ? 15.578 9.984 22.375 1 98.81 83 CYS A O 1
ATOM 643 N N . ASP A 1 84 ? 13.93 8.562 22 1 98.88 84 ASP A N 1
ATOM 644 C CA . ASP A 1 84 ? 14.742 7.387 22.266 1 98.88 84 ASP A CA 1
ATOM 645 C C . ASP A 1 84 ? 15.539 6.984 21.016 1 98.88 84 ASP A C 1
ATOM 647 O O . ASP A 1 84 ? 16.719 6.629 21.125 1 98.88 84 ASP A O 1
ATOM 651 N N . ILE A 1 85 ? 14.875 6.965 19.844 1 98.94 85 ILE A N 1
ATOM 652 C CA . ILE A 1 85 ? 15.5 6.512 18.609 1 98.94 85 ILE A CA 1
ATOM 653 C C . ILE A 1 85 ? 15.219 7.512 17.484 1 98.94 85 ILE A C 1
ATOM 655 O O . ILE A 1 85 ? 14.07 7.93 17.297 1 98.94 85 ILE A O 1
ATOM 659 N N . LEU A 1 86 ? 16.203 7.957 16.828 1 98.94 86 LEU A N 1
ATOM 660 C CA . LEU A 1 86 ? 16.094 8.75 15.602 1 98.94 86 LEU A CA 1
ATOM 661 C C . LEU A 1 86 ? 16.406 7.91 14.375 1 98.94 86 LEU A C 1
ATOM 663 O O . LEU A 1 86 ? 17.516 7.395 14.234 1 98.94 86 LEU A O 1
ATOM 667 N N . PHE A 1 87 ? 15.438 7.699 13.555 1 98.88 87 PHE A N 1
ATOM 668 C CA . PHE A 1 87 ? 15.617 7.039 12.266 1 98.88 87 PHE A CA 1
ATOM 669 C C . PHE A 1 87 ? 15.922 8.055 11.172 1 98.88 87 PHE A C 1
ATOM 671 O O . PHE A 1 87 ? 15.047 8.82 10.758 1 98.88 87 PHE A O 1
ATOM 678 N N . ALA A 1 88 ? 17.109 8.086 10.703 1 98.56 88 ALA A N 1
ATOM 679 C CA . ALA A 1 88 ? 17.578 9.062 9.727 1 98.56 88 ALA A CA 1
ATOM 680 C C . ALA A 1 88 ? 18.281 8.383 8.555 1 98.56 88 ALA A C 1
ATOM 682 O O . ALA A 1 88 ? 19.484 8.539 8.375 1 98.56 88 ALA A O 1
ATOM 683 N N . PRO A 1 89 ? 17.484 7.762 7.742 1 98 89 PRO A N 1
ATOM 684 C CA . PRO A 1 89 ? 18.078 7.09 6.586 1 98 89 PRO A CA 1
ATOM 685 C C . PRO A 1 89 ? 18.469 8.062 5.469 1 98 89 PRO A C 1
ATOM 687 O O . PRO A 1 89 ? 17.828 9.109 5.316 1 98 89 PRO A O 1
ATOM 690 N N . ARG A 1 90 ? 19.562 7.703 4.73 1 95.81 90 ARG A N 1
ATOM 691 C CA . ARG A 1 90 ? 19.766 8.305 3.42 1 95.81 90 ARG A CA 1
ATOM 692 C C . ARG A 1 90 ? 18.75 7.789 2.41 1 95.81 90 ARG A C 1
ATOM 694 O O . ARG A 1 90 ? 18.109 6.762 2.639 1 95.81 90 ARG A O 1
ATOM 701 N N . GLU A 1 91 ? 18.547 8.516 1.407 1 95.69 91 GLU A N 1
ATOM 702 C CA . GLU A 1 91 ? 17.625 8.07 0.363 1 95.69 91 GLU A CA 1
ATOM 703 C C . GLU A 1 91 ? 17.953 6.645 -0.082 1 95.69 91 GLU A C 1
ATOM 705 O O . GLU A 1 91 ? 17.047 5.828 -0.253 1 95.69 91 GLU A O 1
ATOM 710 N N . THR A 1 92 ? 19.25 6.281 -0.236 1 95.5 92 THR A N 1
ATOM 711 C CA . THR A 1 92 ? 19.656 4.965 -0.719 1 95.5 92 THR A CA 1
ATOM 712 C C . THR A 1 92 ? 19.375 3.895 0.337 1 95.5 92 THR A C 1
ATOM 714 O O . THR A 1 92 ? 19.328 2.703 0.022 1 95.5 92 THR A O 1
ATOM 717 N N . ASP A 1 93 ? 19.203 4.32 1.601 1 95.44 93 ASP A N 1
ATOM 718 C CA . ASP A 1 93 ? 18.906 3.385 2.678 1 95.44 93 ASP A CA 1
ATOM 719 C C . ASP A 1 93 ? 17.422 3.041 2.699 1 95.44 93 ASP A C 1
ATOM 721 O O . ASP A 1 93 ? 17.047 1.89 2.934 1 95.44 93 ASP A O 1
ATOM 725 N N . LEU A 1 94 ? 16.609 4.02 2.465 1 97.12 94 LEU A N 1
ATOM 726 C CA . LEU A 1 94 ? 15.172 3.791 2.477 1 97.12 94 LEU A CA 1
ATOM 727 C C . LEU A 1 94 ? 14.695 3.256 1.131 1 97.12 94 LEU A C 1
ATOM 729 O O . LEU A 1 94 ? 13.773 2.432 1.075 1 97.12 94 LEU A O 1
ATOM 733 N N . TYR A 1 95 ? 15.359 3.807 0.104 1 96.94 95 TYR A N 1
ATOM 734 C CA . TYR A 1 95 ? 15.078 3.391 -1.266 1 96.94 95 TYR A CA 1
ATOM 735 C C . TYR A 1 95 ? 16.312 2.797 -1.922 1 96.94 95 TYR A C 1
ATOM 737 O O . TYR A 1 95 ? 16.906 3.412 -2.811 1 96.94 95 TYR A O 1
ATOM 745 N N . PRO A 1 96 ? 16.609 1.579 -1.523 1 95.25 96 PRO A N 1
ATOM 746 C CA . PRO A 1 96 ? 17.797 0.979 -2.133 1 95.25 96 PRO A CA 1
ATOM 747 C C . PRO A 1 96 ? 17.656 0.804 -3.643 1 95.25 96 PRO A C 1
ATOM 749 O O . PRO A 1 96 ? 18.672 0.63 -4.34 1 95.25 96 PRO A O 1
ATOM 752 N N . GLN A 1 97 ? 16.5 0.77 -4.191 1 94.81 97 GLN A N 1
ATOM 753 C CA . GLN A 1 97 ? 16.109 0.855 -5.598 1 94.81 97 GLN A CA 1
ATOM 754 C C . GLN A 1 97 ? 14.992 1.871 -5.801 1 94.81 97 GLN A C 1
ATOM 756 O O . GLN A 1 97 ? 14.352 2.299 -4.836 1 94.81 97 GLN A O 1
ATOM 761 N N . ALA A 1 98 ? 14.844 2.236 -7.039 1 95.56 98 ALA A N 1
ATOM 762 C CA . ALA A 1 98 ? 13.75 3.166 -7.305 1 95.56 98 ALA A CA 1
ATOM 763 C C . ALA A 1 98 ? 12.43 2.637 -6.746 1 95.56 98 ALA A C 1
ATOM 765 O O . ALA A 1 98 ? 12.117 1.454 -6.898 1 95.56 98 ALA A O 1
ATOM 766 N N . GLN A 1 99 ? 11.734 3.475 -6.062 1 97.56 99 GLN A N 1
ATOM 767 C CA . GLN A 1 99 ? 10.438 3.094 -5.512 1 97.56 99 GLN A CA 1
ATOM 768 C C . GLN A 1 99 ? 9.352 3.127 -6.582 1 97.56 99 GLN A C 1
ATOM 770 O O . GLN A 1 99 ? 8.844 4.195 -6.926 1 97.56 99 GLN A O 1
ATOM 775 N N . THR A 1 100 ? 9 1.967 -7.051 1 97.62 100 THR A N 1
ATOM 776 C CA . THR A 1 100 ? 8.07 1.891 -8.164 1 97.62 100 THR A CA 1
ATOM 777 C C . THR A 1 100 ? 6.691 1.439 -7.688 1 97.62 100 THR A C 1
ATOM 779 O O . THR A 1 100 ? 5.676 1.742 -8.32 1 97.62 100 THR A O 1
ATOM 782 N N . PHE A 1 101 ? 6.629 0.651 -6.637 1 98.62 101 PHE A N 1
ATOM 783 C CA . PHE A 1 101 ? 5.352 0.348 -6.004 1 98.62 101 PHE A CA 1
ATOM 784 C C . PHE A 1 101 ? 4.844 1.546 -5.211 1 98.62 101 PHE A C 1
ATOM 786 O O . PHE A 1 101 ? 5.59 2.141 -4.43 1 98.62 101 PHE A O 1
ATOM 793 N N . LYS A 1 102 ? 3.584 1.932 -5.371 1 98.69 102 LYS A N 1
ATOM 794 C CA . LYS A 1 102 ? 3.027 3.125 -4.734 1 98.69 102 LYS A CA 1
ATOM 795 C C . LYS A 1 102 ? 1.694 2.816 -4.059 1 98.69 102 LYS A C 1
ATOM 797 O O . LYS A 1 102 ? 1.011 1.859 -4.43 1 98.69 102 LYS A O 1
ATOM 802 N N . VAL A 1 103 ? 1.393 3.547 -3.08 1 98.81 103 VAL A N 1
ATOM 803 C CA . VAL A 1 103 ? 0.053 3.547 -2.502 1 98.81 103 VAL A CA 1
ATOM 804 C C . VAL A 1 103 ? -0.766 4.691 -3.092 1 98.81 103 VAL A C 1
ATOM 806 O O . VAL A 1 103 ? -0.374 5.859 -2.994 1 98.81 103 VAL A O 1
ATOM 809 N N . GLN A 1 104 ? -1.811 4.355 -3.738 1 98.5 104 GLN A N 1
ATOM 810 C CA . GLN A 1 104 ? -2.734 5.336 -4.301 1 98.5 104 GLN A CA 1
ATOM 811 C C . GLN A 1 104 ? -3.893 5.613 -3.346 1 98.5 104 GLN A C 1
ATOM 813 O O . GLN A 1 104 ? -4.707 4.727 -3.078 1 98.5 104 GLN A O 1
ATOM 818 N N . PRO A 1 105 ? -3.963 6.828 -2.877 1 98.5 105 PRO A N 1
ATOM 819 C CA . PRO A 1 105 ? -5.07 7.137 -1.968 1 98.5 105 PRO A CA 1
ATOM 820 C C . PRO A 1 105 ? -6.387 7.375 -2.703 1 98.5 105 PRO A C 1
ATOM 822 O O . PRO A 1 105 ? -6.418 7.367 -3.936 1 98.5 105 PRO A O 1
ATOM 825 N N . ASP A 1 106 ? -7.441 7.5 -1.935 1 97.69 106 ASP A N 1
ATOM 826 C CA . ASP A 1 106 ? -8.766 7.82 -2.449 1 97.69 106 ASP A CA 1
ATOM 827 C C . ASP A 1 106 ? -8.781 9.188 -3.127 1 97.69 106 ASP A C 1
ATOM 829 O O . ASP A 1 106 ? -8.562 10.211 -2.477 1 97.69 106 ASP A O 1
ATOM 833 N N . PRO A 1 107 ? -9.078 9.195 -4.402 1 97.06 107 PRO A N 1
ATOM 834 C CA . PRO A 1 107 ? -9.055 10.492 -5.09 1 97.06 107 PRO A CA 1
ATOM 835 C C . PRO A 1 107 ? -10.086 11.469 -4.531 1 97.06 107 PRO A C 1
ATOM 837 O O . PRO A 1 107 ? -9.883 12.688 -4.59 1 97.06 107 PRO A O 1
ATOM 840 N N . LEU A 1 108 ? -11.156 11 -3.945 1 96.38 108 LEU A N 1
ATOM 841 C CA . LEU A 1 108 ? -12.203 11.867 -3.406 1 96.38 108 LEU A CA 1
ATOM 842 C C . LEU A 1 108 ? -11.703 12.641 -2.191 1 96.38 108 LEU A C 1
ATOM 844 O O . LEU A 1 108 ? -12.32 13.617 -1.773 1 96.38 108 LEU A O 1
ATOM 848 N N . LEU A 1 109 ? -10.617 12.188 -1.645 1 97.44 109 LEU A N 1
ATOM 849 C CA . LEU A 1 109 ? -9.984 12.852 -0.513 1 97.44 109 LEU A CA 1
ATOM 850 C C . LEU A 1 109 ? -8.656 13.469 -0.919 1 97.44 109 LEU A C 1
ATOM 852 O O . LEU A 1 109 ? -8.406 14.656 -0.667 1 97.44 109 LEU A O 1
ATOM 856 N N . ALA A 1 110 ? -7.859 12.719 -1.667 1 97.69 110 ALA A N 1
ATOM 857 C CA . ALA A 1 110 ? -6.461 13.055 -1.92 1 97.69 110 ALA A CA 1
ATOM 858 C C . ALA A 1 110 ? -6.34 14.125 -2.998 1 97.69 110 ALA A C 1
ATOM 860 O O . ALA A 1 110 ? -5.352 14.867 -3.045 1 97.69 110 ALA A O 1
ATOM 861 N N . ASP A 1 111 ? -7.332 14.227 -3.885 1 97.31 111 ASP A N 1
ATOM 862 C CA . ASP A 1 111 ? -7.191 15.125 -5.031 1 97.31 111 ASP A CA 1
ATOM 863 C C . ASP A 1 111 ? -7.828 16.484 -4.75 1 97.31 111 ASP A C 1
ATOM 865 O O . ASP A 1 111 ? -7.812 17.375 -5.605 1 97.31 111 ASP A O 1
ATOM 869 N N . LEU A 1 112 ? -8.328 16.641 -3.537 1 97 112 LEU A N 1
ATOM 870 C CA . LEU A 1 112 ? -8.852 17.922 -3.082 1 97 112 LEU A CA 1
ATOM 871 C C . LEU A 1 112 ? -7.734 18.797 -2.525 1 97 112 LEU A C 1
ATOM 873 O O . LEU A 1 112 ? -6.668 18.297 -2.162 1 97 112 LEU A O 1
ATOM 877 N N . LEU A 1 113 ? -7.988 20.094 -2.568 1 97.75 113 LEU A N 1
ATOM 878 C CA . LEU A 1 113 ? -7.16 21.047 -1.824 1 97.75 113 LEU A CA 1
ATOM 879 C C . LEU A 1 113 ? -5.684 20.859 -2.166 1 97.75 113 LEU A C 1
ATOM 881 O O . LEU A 1 113 ? -5.281 21.047 -3.316 1 97.75 113 LEU A O 1
ATOM 885 N N . GLU A 1 114 ? -4.875 20.312 -1.191 1 97.19 114 GLU A N 1
ATOM 886 C CA . GLU A 1 114 ? -3.457 20.109 -1.465 1 97.19 114 GLU A CA 1
ATOM 887 C C . GLU A 1 114 ? -3.248 19.25 -2.705 1 97.19 114 GLU A C 1
ATOM 889 O O . GLU A 1 114 ? -2.369 19.531 -3.523 1 97.19 114 GLU A O 1
ATOM 894 N N . GLY A 1 115 ? -4.047 18.25 -2.83 1 97 115 GLY A N 1
ATOM 895 C CA . GLY A 1 115 ? -3.916 17.344 -3.959 1 97 115 GLY A CA 1
ATOM 896 C C . GLY A 1 115 ? -4.25 18 -5.289 1 97 115 GLY A C 1
ATOM 897 O O . GLY A 1 115 ? -3.709 17.609 -6.328 1 97 115 GLY A O 1
ATOM 898 N N . GLN A 1 116 ? -5.18 18.938 -5.281 1 96.56 116 GLN A N 1
ATOM 899 C CA . GLN A 1 116 ? -5.523 19.672 -6.496 1 96.56 116 GLN A CA 1
ATOM 900 C C . GLN A 1 116 ? -4.355 20.531 -6.973 1 96.56 116 GLN A C 1
ATOM 902 O O . GLN A 1 116 ? -4.062 20.578 -8.172 1 96.56 116 GLN A O 1
ATOM 907 N N . PHE A 1 117 ? -3.656 21.141 -6.082 1 95.69 117 PHE A N 1
ATOM 908 C CA . PHE A 1 117 ? -2.611 22.109 -6.414 1 95.69 117 PHE A CA 1
ATOM 909 C C . PHE A 1 117 ? -1.247 21.422 -6.461 1 95.69 117 PHE A C 1
ATOM 911 O O . PHE A 1 117 ? -0.286 21.984 -6.992 1 95.69 117 PHE A O 1
ATOM 918 N N . ARG A 1 118 ? -1.157 20.266 -5.875 1 95.56 118 ARG A N 1
ATOM 919 C CA . ARG A 1 118 ? 0.044 19.438 -5.918 1 95.56 118 ARG A CA 1
ATOM 920 C C . ARG A 1 118 ? -0.287 18.016 -6.359 1 95.56 118 ARG A C 1
ATOM 922 O O . ARG A 1 118 ? -0.161 17.078 -5.578 1 95.56 118 ARG A O 1
ATOM 929 N N . PRO A 1 119 ? -0.572 17.875 -7.625 1 95.94 119 PRO A N 1
ATOM 930 C CA . PRO A 1 119 ? -0.986 16.547 -8.109 1 95.94 119 PRO A CA 1
ATOM 931 C C . PRO A 1 119 ? 0.038 15.461 -7.797 1 95.94 119 PRO A C 1
ATOM 933 O O . PRO A 1 119 ? 1.231 15.633 -8.055 1 95.94 119 PRO A O 1
ATOM 936 N N . GLY A 1 120 ? -0.419 14.328 -7.199 1 95.31 120 GLY A N 1
ATOM 937 C CA . GLY A 1 120 ? 0.442 13.195 -6.875 1 95.31 120 GLY A CA 1
ATOM 938 C C . GLY A 1 120 ? 1.061 13.297 -5.496 1 95.31 120 GLY A C 1
ATOM 939 O O . GLY A 1 120 ? 1.708 12.359 -5.027 1 95.31 120 GLY A O 1
ATOM 940 N N . PHE A 1 121 ? 0.842 14.461 -4.812 1 97.31 121 PHE A N 1
ATOM 941 C CA . PHE A 1 121 ? 1.453 14.727 -3.518 1 97.31 121 PHE A CA 1
ATOM 942 C C . PHE A 1 121 ? 1.131 13.625 -2.521 1 97.31 121 PHE A C 1
ATOM 944 O O . PHE A 1 121 ? 2.035 13.047 -1.913 1 97.31 121 PHE A O 1
ATOM 951 N N . PHE A 1 122 ? -0.123 13.234 -2.486 1 98.44 122 PHE A N 1
ATOM 952 C CA . PHE A 1 122 ? -0.53 12.297 -1.445 1 98.44 122 PHE A CA 1
ATOM 953 C C . PHE A 1 122 ? -0.184 10.867 -1.838 1 98.44 122 PHE A C 1
ATOM 955 O O . PHE A 1 122 ? -0.119 9.984 -0.983 1 98.44 122 PHE A O 1
ATOM 962 N N . THR A 1 123 ? -0.005 10.562 -3.143 1 98.56 123 THR A N 1
ATOM 963 C CA . THR A 1 123 ? 0.578 9.281 -3.514 1 98.56 123 THR A CA 1
ATOM 964 C C . THR A 1 123 ? 1.975 9.133 -2.918 1 98.56 123 THR A C 1
ATOM 966 O O . THR A 1 123 ? 2.305 8.086 -2.354 1 98.56 123 THR A O 1
ATOM 969 N N . GLY A 1 124 ? 2.738 10.211 -3.055 1 98.25 124 GLY A N 1
ATOM 970 C CA . GLY A 1 124 ? 4.059 10.211 -2.447 1 98.25 124 GLY A CA 1
ATOM 971 C C . GLY A 1 124 ? 4.023 10.062 -0.938 1 98.25 124 GLY A C 1
ATOM 972 O O . GLY A 1 124 ? 4.773 9.266 -0.37 1 98.25 124 GLY A O 1
ATOM 973 N N . VAL A 1 125 ? 3.115 10.781 -0.298 1 98.62 125 VAL A N 1
ATOM 974 C CA . VAL A 1 125 ? 2.986 10.766 1.155 1 98.62 125 VAL A CA 1
ATOM 975 C C . VAL A 1 125 ? 2.592 9.367 1.623 1 98.62 125 VAL A C 1
ATOM 977 O O . VAL A 1 125 ? 3.246 8.789 2.496 1 98.62 125 VAL A O 1
ATOM 980 N N . CYS A 1 126 ? 1.517 8.812 1.005 1 98.88 126 CYS A N 1
ATOM 981 C CA . CYS A 1 126 ? 1.029 7.504 1.421 1 98.88 126 CYS A CA 1
ATOM 982 C C . CYS A 1 126 ? 2.092 6.43 1.207 1 98.88 126 CYS A C 1
ATOM 984 O O . CYS A 1 126 ? 2.232 5.52 2.023 1 98.88 126 CYS A O 1
ATOM 986 N N . THR A 1 127 ? 2.834 6.551 0.146 1 98.81 127 THR A N 1
ATOM 987 C CA . THR A 1 127 ? 3.861 5.562 -0.172 1 98.81 127 THR A CA 1
ATOM 988 C C . THR A 1 127 ? 4.969 5.578 0.879 1 98.81 127 THR A C 1
ATOM 990 O O . THR A 1 127 ? 5.305 4.535 1.446 1 98.81 127 THR A O 1
ATOM 993 N N . VAL A 1 128 ? 5.496 6.738 1.21 1 98.75 128 VAL A N 1
ATOM 994 C CA . VAL A 1 128 ? 6.613 6.805 2.145 1 98.75 128 VAL A CA 1
ATOM 995 C C . VAL A 1 128 ? 6.125 6.473 3.555 1 98.75 128 VAL A C 1
ATOM 997 O O . VAL A 1 128 ? 6.832 5.82 4.324 1 98.75 128 VAL A O 1
ATOM 1000 N N . VAL A 1 129 ? 4.945 6.91 3.9 1 98.88 129 VAL A N 1
ATOM 1001 C CA . VAL A 1 129 ? 4.457 6.664 5.25 1 98.88 129 VAL A CA 1
ATOM 1002 C C . VAL A 1 129 ? 4.164 5.176 5.43 1 98.88 129 VAL A C 1
ATOM 1004 O O . VAL A 1 129 ? 4.438 4.605 6.488 1 98.88 129 VAL A O 1
ATOM 1007 N N . MET A 1 130 ? 3.609 4.531 4.414 1 98.81 130 MET A N 1
ATOM 1008 C CA . MET A 1 130 ? 3.43 3.082 4.477 1 98.81 130 MET A CA 1
ATOM 1009 C C . MET A 1 130 ? 4.758 2.379 4.73 1 98.81 130 MET A C 1
ATOM 1011 O O . MET A 1 130 ? 4.84 1.484 5.57 1 98.81 130 MET A O 1
ATOM 1015 N N . LYS A 1 131 ? 5.762 2.758 4 1 98.75 131 LYS A N 1
ATOM 1016 C CA . LYS A 1 131 ? 7.074 2.139 4.156 1 98.75 131 LYS A CA 1
ATOM 1017 C C . LYS A 1 131 ? 7.656 2.422 5.539 1 98.75 131 LYS A C 1
ATOM 1019 O O . LYS A 1 131 ? 8.234 1.533 6.168 1 98.75 131 LYS A O 1
ATOM 1024 N N . LEU A 1 132 ? 7.504 3.664 6.027 1 98.88 132 LEU A N 1
ATOM 1025 C CA . LEU A 1 132 ? 7.973 4.023 7.359 1 98.88 132 LEU A CA 1
ATOM 1026 C C . LEU A 1 132 ? 7.23 3.229 8.43 1 98.88 132 LEU A C 1
ATOM 1028 O O . LEU A 1 132 ? 7.84 2.768 9.398 1 98.88 132 LEU A O 1
ATOM 1032 N N . PHE A 1 133 ? 5.875 3.105 8.281 1 98.88 133 PHE A N 1
ATOM 1033 C CA . PHE A 1 133 ? 5.109 2.293 9.219 1 98.88 133 PHE A CA 1
ATOM 1034 C C . PHE A 1 133 ? 5.621 0.857 9.227 1 98.88 133 PHE A C 1
ATOM 1036 O O . PHE A 1 133 ? 5.746 0.248 10.297 1 98.88 133 PHE A O 1
ATOM 1043 N N . SER A 1 134 ? 5.926 0.321 8.039 1 98.5 134 SER A N 1
ATOM 1044 C CA . SER A 1 134 ? 6.48 -1.026 7.973 1 98.5 134 SER A CA 1
ATOM 1045 C C . SER A 1 134 ? 7.824 -1.104 8.688 1 98.5 134 SER A C 1
ATOM 1047 O O . SER A 1 134 ? 8.094 -2.064 9.414 1 98.5 134 SER A O 1
ATOM 1049 N N . ALA A 1 135 ? 8.672 -0.133 8.508 1 98.44 135 ALA A N 1
ATOM 1050 C CA . ALA A 1 135 ? 9.992 -0.098 9.133 1 98.44 135 ALA A CA 1
ATOM 1051 C C . ALA A 1 135 ? 9.875 -0.029 10.656 1 98.44 135 ALA A C 1
ATOM 1053 O O . ALA A 1 135 ? 10.562 -0.764 11.367 1 98.44 135 ALA A O 1
ATOM 1054 N N . VAL A 1 136 ? 8.969 0.775 11.117 1 98.81 136 VAL A N 1
ATOM 1055 C CA . VAL A 1 136 ? 8.922 1.094 12.547 1 98.81 136 VAL A CA 1
ATOM 1056 C C . VAL A 1 136 ? 8.047 0.079 13.273 1 98.81 136 VAL A C 1
ATOM 1058 O O . VAL A 1 136 ? 8.398 -0.395 14.352 1 98.81 136 VAL A O 1
ATOM 1061 N N . PHE A 1 137 ? 6.906 -0.285 12.703 1 98.62 137 PHE A N 1
ATOM 1062 C CA . PHE A 1 137 ? 5.902 -1.041 13.438 1 98.62 137 PHE A CA 1
ATOM 1063 C C . PHE A 1 137 ? 5.898 -2.502 13.008 1 98.62 137 PHE A C 1
ATOM 1065 O O . PHE A 1 137 ? 5.312 -3.354 13.68 1 98.62 137 PHE A O 1
ATOM 1072 N N . GLY A 1 138 ? 6.535 -2.84 11.883 1 97.19 138 GLY A N 1
ATOM 1073 C CA . GLY A 1 138 ? 6.398 -4.145 11.258 1 97.19 138 GLY A CA 1
ATOM 1074 C C . GLY A 1 138 ? 6.859 -5.285 12.148 1 97.19 138 GLY A C 1
ATOM 1075 O O . GLY A 1 138 ? 6.316 -6.391 12.086 1 97.19 138 GLY A O 1
ATOM 1076 N N . THR A 1 139 ? 7.848 -5.008 13.047 1 97.44 139 THR A N 1
ATOM 1077 C CA . THR A 1 139 ? 8.398 -6.086 13.859 1 97.44 139 THR A CA 1
ATOM 1078 C C . THR A 1 139 ? 7.945 -5.957 15.312 1 97.44 139 THR A C 1
ATOM 1080 O O . THR A 1 139 ? 8.266 -6.805 16.141 1 97.44 139 THR A O 1
ATOM 1083 N N . THR A 1 140 ? 7.129 -4.953 15.609 1 97.38 140 THR A N 1
ATOM 1084 C CA . THR A 1 140 ? 6.797 -4.688 17 1 97.38 140 THR A CA 1
ATOM 1085 C C . THR A 1 140 ? 5.324 -4.984 17.281 1 97.38 140 THR A C 1
ATOM 1087 O O . THR A 1 140 ? 4.848 -4.816 18.406 1 97.38 140 THR A O 1
ATOM 1090 N N . GLY A 1 141 ? 4.617 -5.418 16.266 1 96 141 GLY A N 1
ATOM 1091 C CA . GLY A 1 141 ? 3.207 -5.738 16.438 1 96 141 GLY A CA 1
ATOM 1092 C C . GLY A 1 141 ? 2.316 -4.512 16.469 1 96 141 GLY A C 1
ATOM 1093 O O . GLY A 1 141 ? 1.276 -4.512 17.141 1 96 141 GLY A O 1
ATOM 1094 N N . GLY A 1 142 ? 2.736 -3.434 15.859 1 97.62 142 GLY A N 1
ATOM 1095 C CA . GLY A 1 142 ? 1.963 -2.203 15.805 1 97.62 142 GLY A CA 1
ATOM 1096 C C . GLY A 1 142 ? 2.494 -1.121 16.719 1 97.62 142 GLY A C 1
ATOM 1097 O O . GLY A 1 142 ? 3.623 -1.213 17.219 1 97.62 142 GLY A O 1
ATOM 1098 N N . GLY A 1 143 ? 1.638 -0.064 16.812 1 98.5 143 GLY A N 1
ATOM 1099 C CA . GLY A 1 143 ? 2.025 1.073 17.625 1 98.5 143 GLY A CA 1
ATOM 1100 C C . GLY A 1 143 ? 1.159 2.297 17.391 1 98.5 143 GLY A C 1
ATOM 1101 O O . GLY A 1 143 ? -0 2.178 16.984 1 98.5 143 GLY A O 1
ATOM 1102 N N . THR A 1 144 ? 1.772 3.453 17.797 1 98.88 144 THR A N 1
ATOM 1103 C CA . THR A 1 144 ? 1.084 4.734 17.672 1 98.88 144 THR A CA 1
ATOM 1104 C C . THR A 1 144 ? 1.873 5.684 16.781 1 98.88 144 THR A C 1
ATOM 1106 O O . THR A 1 144 ? 3.1 5.762 16.875 1 98.88 144 THR A O 1
ATOM 1109 N N . ALA A 1 145 ? 1.235 6.301 15.906 1 98.94 145 ALA A N 1
ATOM 1110 C CA . ALA A 1 145 ? 1.857 7.328 15.078 1 98.94 145 ALA A CA 1
ATOM 1111 C C . ALA A 1 145 ? 1.232 8.695 15.336 1 98.94 145 ALA A C 1
ATOM 1113 O O . ALA A 1 145 ? 0.015 8.805 15.492 1 98.94 145 ALA A O 1
ATOM 1114 N N . LEU A 1 146 ? 2.027 9.711 15.383 1 98.94 146 LEU A N 1
ATOM 1115 C CA . LEU A 1 146 ? 1.536 11.055 15.648 1 98.94 146 LEU A CA 1
ATOM 1116 C C . LEU A 1 146 ? 1.767 11.961 14.445 1 98.94 146 LEU A C 1
ATOM 1118 O O . LEU A 1 146 ? 2.863 11.992 13.883 1 98.94 146 LEU A O 1
ATOM 1122 N N . PHE A 1 147 ? 0.746 12.656 14.078 1 98.75 147 PHE A N 1
ATOM 1123 C CA . PHE A 1 147 ? 0.776 13.656 13.023 1 98.75 147 PHE A CA 1
ATOM 1124 C C . PHE A 1 147 ? 0.142 14.961 13.492 1 98.75 147 PHE A C 1
ATOM 1126 O O . PHE A 1 147 ? -0.783 14.945 14.305 1 98.75 147 PHE A O 1
ATOM 1133 N N . GLY A 1 148 ? 0.64 16.031 13.016 1 98.19 148 GLY A N 1
ATOM 1134 C CA . GLY A 1 148 ? 0.094 17.328 13.398 1 98.19 148 GLY A CA 1
ATOM 1135 C C . GLY A 1 148 ? -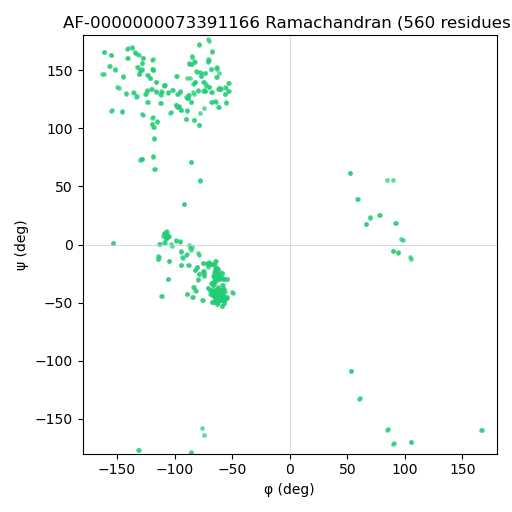1.162 17.703 12.633 1 98.19 148 GLY A C 1
ATOM 1136 O O . GLY A 1 148 ? -1.27 17.422 11.438 1 98.19 148 GLY A O 1
ATOM 1137 N N . LYS A 1 149 ? -2.029 18.422 13.25 1 98.06 149 LYS A N 1
ATOM 1138 C CA . LYS A 1 149 ? -3.277 18.875 12.641 1 98.06 149 LYS A CA 1
ATOM 1139 C C . LYS A 1 149 ? -3.021 19.969 11.594 1 98.06 149 LYS A C 1
ATOM 1141 O O . LYS A 1 149 ? -3.896 20.266 10.781 1 98.06 149 LYS A O 1
ATOM 1146 N N . LYS A 1 150 ? -1.815 20.562 11.625 1 97.19 150 LYS A N 1
ATOM 1147 C CA . LYS A 1 150 ? -1.527 21.609 10.648 1 97.19 150 LYS A CA 1
ATOM 1148 C C . LYS A 1 150 ? -1.715 21.094 9.219 1 97.19 150 LYS A C 1
ATOM 1150 O O . LYS A 1 150 ? -2.318 21.766 8.383 1 97.19 150 LYS A O 1
ATOM 1155 N N . ASP A 1 151 ? -1.172 19.953 8.969 1 96.75 151 ASP A N 1
ATOM 1156 C CA . ASP A 1 151 ? -1.421 19.281 7.699 1 96.75 151 ASP A CA 1
ATOM 1157 C C . ASP A 1 151 ? -2.697 18.438 7.762 1 96.75 151 ASP A C 1
ATOM 1159 O O . ASP A 1 151 ? -2.645 17.203 7.691 1 96.75 151 ASP A O 1
ATOM 1163 N N . TYR A 1 152 ? -3.775 19.141 7.805 1 98.38 152 TYR A N 1
ATOM 1164 C CA . TYR A 1 152 ? -5.09 18.594 8.141 1 98.38 152 TYR A CA 1
ATOM 1165 C C . TYR A 1 152 ? -5.488 17.484 7.168 1 98.38 152 TYR A C 1
ATOM 1167 O O . TYR A 1 152 ? -5.902 16.406 7.59 1 98.38 152 TYR A O 1
ATOM 1175 N N . GLN A 1 153 ? -5.43 17.766 5.91 1 98.69 153 GLN A N 1
ATOM 1176 C CA . GLN A 1 153 ? -5.773 16.797 4.883 1 98.69 153 GLN A CA 1
ATOM 1177 C C . GLN A 1 153 ? -4.855 15.578 4.949 1 98.69 153 GLN A C 1
ATOM 1179 O O . GLN A 1 153 ? -5.309 14.445 4.805 1 98.69 153 GLN A O 1
ATOM 1184 N N . GLN A 1 154 ? -3.553 15.805 5.148 1 98.62 154 GLN A N 1
ATOM 1185 C CA . GLN A 1 154 ? -2.611 14.703 5.273 1 98.62 154 GLN A CA 1
ATOM 1186 C C . GLN A 1 154 ? -3.002 13.773 6.418 1 98.62 154 GLN A C 1
ATOM 1188 O O . GLN A 1 154 ? -2.982 12.547 6.27 1 98.62 154 GLN A O 1
ATOM 1193 N N . LEU A 1 155 ? -3.287 14.375 7.562 1 98.69 155 LEU A N 1
ATOM 1194 C CA . LEU A 1 155 ? -3.711 13.594 8.719 1 98.69 155 LEU A CA 1
ATOM 1195 C C . LEU A 1 155 ? -4.902 12.711 8.367 1 98.69 155 LEU A C 1
ATOM 1197 O O . LEU A 1 155 ? -4.918 11.523 8.703 1 98.69 155 LEU A O 1
ATOM 1201 N N . MET A 1 156 ? -5.859 13.234 7.707 1 98.56 156 MET A N 1
ATOM 1202 C CA . MET A 1 156 ? -7.051 12.477 7.324 1 98.56 156 MET A CA 1
ATOM 1203 C C . MET A 1 156 ? -6.695 11.359 6.348 1 98.56 156 MET A C 1
ATOM 1205 O O . MET A 1 156 ? -7.184 10.234 6.48 1 98.56 156 MET A O 1
ATOM 1209 N N . VAL A 1 157 ? -5.891 11.68 5.383 1 98.69 157 VAL A N 1
ATOM 1210 C CA . VAL A 1 157 ? -5.465 10.703 4.383 1 98.69 157 VAL A CA 1
ATOM 1211 C C . VAL A 1 157 ? -4.754 9.539 5.07 1 98.69 157 VAL A C 1
ATOM 1213 O O . VAL A 1 157 ? -5.023 8.375 4.77 1 98.69 157 VAL A O 1
ATOM 1216 N N . ILE A 1 158 ? -3.875 9.852 6.039 1 98.81 158 ILE A N 1
ATOM 1217 C CA . ILE A 1 158 ? -3.104 8.828 6.734 1 98.81 158 ILE A CA 1
ATOM 1218 C C . ILE A 1 158 ? -4.035 7.965 7.582 1 98.81 158 ILE A C 1
ATOM 1220 O O . ILE A 1 158 ? -3.906 6.738 7.605 1 98.81 158 ILE A O 1
ATOM 1224 N N . ARG A 1 159 ? -4.969 8.57 8.281 1 98.69 159 ARG A N 1
ATOM 1225 C CA . ARG A 1 159 ? -5.938 7.812 9.07 1 98.69 159 ARG A CA 1
ATOM 1226 C C . ARG A 1 159 ? -6.723 6.844 8.188 1 98.69 159 ARG A C 1
ATOM 1228 O O . ARG A 1 159 ? -6.918 5.684 8.555 1 98.69 159 ARG A O 1
ATOM 1235 N N . ARG A 1 160 ? -7.133 7.34 7.066 1 98.44 160 ARG A N 1
ATOM 1236 C CA . ARG A 1 160 ? -7.898 6.5 6.152 1 98.44 160 ARG A CA 1
ATOM 1237 C C . ARG A 1 160 ? -7.039 5.367 5.602 1 98.44 160 ARG A C 1
ATOM 1239 O O . ARG A 1 160 ? -7.52 4.246 5.422 1 98.44 160 ARG A O 1
ATOM 1246 N N . MET A 1 161 ? -5.812 5.648 5.273 1 98.81 161 MET A N 1
ATOM 1247 C CA . MET A 1 161 ? -4.898 4.605 4.812 1 98.81 161 MET A CA 1
ATOM 1248 C C . MET A 1 161 ? -4.773 3.496 5.848 1 98.81 161 MET A C 1
ATOM 1250 O O . MET A 1 161 ? -4.855 2.312 5.512 1 98.81 161 MET A O 1
ATOM 1254 N N . VAL A 1 162 ? -4.609 3.902 7.125 1 98.75 162 VAL A N 1
ATOM 1255 C CA . VAL A 1 162 ? -4.473 2.955 8.227 1 98.75 162 VAL A CA 1
ATOM 1256 C C . VAL A 1 162 ? -5.73 2.092 8.32 1 98.75 162 VAL A C 1
ATOM 1258 O O . VAL A 1 162 ? -5.641 0.867 8.445 1 98.75 162 VAL A O 1
ATOM 1261 N N . GLU A 1 163 ? -6.832 2.738 8.18 1 98.06 163 GLU A N 1
ATOM 1262 C CA . GLU A 1 163 ? -8.109 2.039 8.25 1 98.06 163 GLU A CA 1
ATOM 1263 C C . GLU A 1 163 ? -8.281 1.096 7.059 1 98.06 163 GLU A C 1
ATOM 1265 O O . GLU A 1 163 ? -8.625 -0.075 7.234 1 98.06 163 GLU A O 1
ATOM 1270 N N . GLN A 1 164 ? -8.055 1.585 5.902 1 98.19 164 GLN A N 1
ATOM 1271 C CA . GLN A 1 164 ? -8.32 0.876 4.656 1 98.19 164 GLN A CA 1
ATOM 1272 C C . GLN A 1 164 ? -7.422 -0.354 4.523 1 98.19 164 GLN A C 1
ATOM 1274 O O . GLN A 1 164 ? -7.844 -1.375 3.973 1 98.19 164 GLN A O 1
ATOM 1279 N N . PHE A 1 165 ? -6.223 -0.364 5.109 1 98.62 165 PHE A N 1
ATOM 1280 C CA . PHE A 1 165 ? -5.309 -1.495 4.988 1 98.62 165 PHE A CA 1
ATOM 1281 C C . PHE A 1 165 ? -5.234 -2.273 6.297 1 98.62 165 PHE A C 1
ATOM 1283 O O . PHE A 1 165 ? -4.41 -3.176 6.441 1 98.62 165 PHE A O 1
ATOM 1290 N N . ALA A 1 166 ? -6.043 -1.905 7.277 1 98.06 166 ALA A N 1
ATOM 1291 C CA . ALA A 1 166 ? -6.148 -2.598 8.555 1 98.06 166 ALA A CA 1
ATOM 1292 C C . ALA A 1 166 ? -4.801 -2.629 9.273 1 98.06 166 ALA A C 1
ATOM 1294 O O . ALA A 1 166 ? -4.418 -3.654 9.844 1 98.06 166 ALA A O 1
ATOM 1295 N N . LEU A 1 167 ? -4.047 -1.545 9.211 1 98.56 167 LEU A N 1
ATOM 1296 C CA . LEU A 1 167 ? -2.781 -1.468 9.93 1 98.56 167 LEU A CA 1
ATOM 1297 C C . LEU A 1 167 ? -3.016 -1.38 11.43 1 98.56 167 LEU A C 1
ATOM 1299 O O . LEU A 1 167 ? -3.926 -0.681 11.883 1 98.56 167 LEU A O 1
ATOM 1303 N N . PRO A 1 168 ? -2.301 -2.1 12.18 1 98 168 PRO A N 1
ATOM 1304 C CA . PRO A 1 168 ? -2.428 -1.994 13.633 1 98 168 PRO A CA 1
ATOM 1305 C C . PRO A 1 168 ? -1.723 -0.764 14.203 1 98 168 PRO A C 1
ATOM 1307 O O . PRO A 1 168 ? -0.858 -0.891 15.07 1 98 168 PRO A O 1
ATOM 1310 N N . VAL A 1 169 ? -2.057 0.394 13.703 1 98.69 169 VAL A N 1
ATOM 1311 C CA . VAL A 1 169 ? -1.456 1.675 14.062 1 98.69 169 VAL A CA 1
ATOM 1312 C C . VAL A 1 169 ? -2.539 2.637 14.547 1 98.69 169 VAL A C 1
ATOM 1314 O O . VAL A 1 169 ? -3.559 2.82 13.875 1 98.69 169 VAL A O 1
ATOM 1317 N N . ASP A 1 170 ? -2.393 3.123 15.727 1 98.69 170 ASP A N 1
ATOM 1318 C CA . ASP A 1 170 ? -3.238 4.215 16.203 1 98.69 170 ASP A CA 1
ATOM 1319 C C . ASP A 1 170 ? -2.678 5.57 15.781 1 98.69 170 ASP A C 1
ATOM 1321 O O . ASP A 1 170 ? -1.525 5.891 16.078 1 98.69 170 ASP A O 1
ATOM 1325 N N . VAL A 1 171 ? -3.449 6.32 15.094 1 98.88 171 VAL A N 1
ATOM 1326 C CA . VAL A 1 171 ? -2.99 7.633 14.648 1 98.88 171 VAL A CA 1
ATOM 1327 C C . VAL A 1 171 ? -3.525 8.711 15.586 1 98.88 171 VAL A C 1
ATOM 1329 O O . VAL A 1 171 ? -4.738 8.906 15.688 1 98.88 171 VAL A O 1
ATOM 1332 N N . VAL A 1 172 ? -2.625 9.414 16.172 1 98.81 172 VAL A N 1
ATOM 1333 C CA . VAL A 1 172 ? -2.959 10.469 17.125 1 98.81 172 VAL A CA 1
ATOM 1334 C C . VAL A 1 172 ? -2.658 11.828 16.5 1 98.81 172 VAL A C 1
ATOM 1336 O O . VAL A 1 172 ? -1.611 12.016 15.875 1 98.81 172 VAL A O 1
ATOM 1339 N N . ALA A 1 173 ? -3.543 12.727 16.688 1 98.44 173 ALA A N 1
ATOM 1340 C CA . ALA A 1 173 ? -3.402 14.078 16.156 1 98.44 173 ALA A CA 1
ATOM 1341 C C . ALA A 1 173 ? -2.861 15.039 17.203 1 98.44 173 ALA A C 1
ATOM 1343 O O . ALA A 1 173 ? -3.363 15.078 18.328 1 98.44 173 ALA A O 1
ATOM 1344 N N . GLY A 1 174 ? -1.847 15.758 16.844 1 97.94 174 GLY A N 1
ATOM 1345 C CA . GLY A 1 174 ? -1.369 16.844 17.688 1 97.94 174 GLY A CA 1
ATOM 1346 C C . GLY A 1 174 ? -1.877 18.203 17.25 1 97.94 174 GLY A C 1
ATOM 1347 O O . GLY A 1 174 ? -1.974 18.484 16.047 1 97.94 174 GLY A O 1
ATOM 1348 N N . ASP A 1 175 ? -2.119 19.047 18.156 1 97.12 175 ASP A N 1
ATOM 1349 C CA . ASP A 1 175 ? -2.621 20.375 17.859 1 97.12 175 ASP A CA 1
ATOM 1350 C C . ASP A 1 175 ? -1.561 21.219 17.141 1 97.12 175 ASP A C 1
ATOM 1352 O O . ASP A 1 175 ? -0.362 21.016 17.344 1 97.12 175 ASP A O 1
ATOM 1356 N N . THR A 1 176 ? -2.053 22.141 16.328 1 96.88 176 THR A N 1
ATOM 1357 C CA . THR A 1 176 ? -1.151 23.062 15.656 1 96.88 176 THR A CA 1
ATOM 1358 C C . THR A 1 176 ? -0.504 24.016 16.656 1 96.88 176 THR A C 1
ATOM 1360 O O . THR A 1 176 ? -1.198 24.672 17.438 1 96.88 176 THR A O 1
ATOM 1363 N N . CYS A 1 177 ? 0.78 23.984 16.656 1 96.88 177 CYS A N 1
ATOM 1364 C CA . CYS A 1 177 ? 1.496 24.953 17.469 1 96.88 177 CYS A CA 1
ATOM 1365 C C . CYS A 1 177 ? 1.619 26.297 16.75 1 96.88 177 CYS A C 1
ATOM 1367 O O . CYS A 1 177 ? 1.919 26.328 15.555 1 96.88 177 CYS A O 1
ATOM 1369 N N . ARG A 1 178 ? 1.453 27.344 17.531 1 96.81 178 ARG A N 1
ATOM 1370 C CA . ARG A 1 178 ? 1.471 28.688 16.938 1 96.81 178 ARG A CA 1
ATOM 1371 C C . ARG A 1 178 ? 2.412 29.594 17.719 1 96.81 178 ARG A C 1
ATOM 1373 O O . ARG A 1 178 ? 2.604 29.438 18.922 1 96.81 178 ARG A O 1
ATOM 1380 N N . ALA A 1 179 ? 2.967 30.531 16.984 1 95.19 179 ALA A N 1
ATOM 1381 C CA . ALA A 1 179 ? 3.699 31.625 17.625 1 95.19 179 ALA A CA 1
ATOM 1382 C C . ALA A 1 179 ? 2.754 32.531 18.406 1 95.19 179 ALA A C 1
ATOM 1384 O O . ALA A 1 179 ? 1.535 32.469 18.219 1 95.19 179 ALA A O 1
ATOM 1385 N N . PRO A 1 180 ? 3.324 33.312 19.188 1 94.38 180 PRO A N 1
ATOM 1386 C CA . PRO A 1 180 ? 2.486 34.188 20 1 94.38 180 PRO A CA 1
ATOM 1387 C C . PRO A 1 180 ? 1.583 35.094 19.156 1 94.38 180 PRO A C 1
ATOM 1389 O O . PRO A 1 180 ? 0.484 35.438 19.578 1 94.38 180 PRO A O 1
ATOM 1392 N N . ASP A 1 181 ? 2.059 35.375 17.969 1 93.56 181 ASP A N 1
ATOM 1393 C CA . ASP A 1 181 ? 1.287 36.281 17.109 1 93.56 181 ASP A CA 1
ATOM 1394 C C . ASP A 1 181 ? 0.256 35.5 16.281 1 93.56 181 ASP A C 1
ATOM 1396 O O . ASP A 1 181 ? -0.444 36.094 15.453 1 93.56 181 ASP A O 1
ATOM 1400 N N . GLY A 1 182 ? 0.236 34.188 16.469 1 93.5 182 GLY A N 1
ATOM 1401 C CA . GLY A 1 182 ? -0.811 33.375 15.844 1 93.5 182 GLY A CA 1
ATOM 1402 C C . GLY A 1 182 ? -0.326 32.594 14.633 1 93.5 182 GLY A C 1
ATOM 1403 O O . GLY A 1 182 ? -1.042 31.75 14.117 1 93.5 182 GLY A O 1
ATOM 1404 N N . LEU A 1 183 ? 0.833 32.844 14.141 1 94.44 183 LEU A N 1
ATOM 1405 C CA . LEU A 1 183 ? 1.38 32.188 12.969 1 94.44 183 LEU A CA 1
ATOM 1406 C C . LEU A 1 183 ? 1.591 30.688 13.266 1 94.44 183 LEU A C 1
ATOM 1408 O O . LEU A 1 183 ? 2.24 30.328 14.25 1 94.44 183 LEU A O 1
ATOM 1412 N N . ALA A 1 184 ? 0.988 29.859 12.469 1 95.56 184 ALA A N 1
ATOM 1413 C CA . ALA A 1 184 ? 1.265 28.422 12.594 1 95.56 184 ALA A CA 1
ATOM 1414 C C . ALA A 1 184 ? 2.742 28.125 12.359 1 95.56 184 ALA A C 1
ATOM 1416 O O . ALA A 1 184 ? 3.324 28.594 11.367 1 95.56 184 ALA A O 1
ATOM 1417 N N . LEU A 1 185 ? 3.311 27.328 13.227 1 94.75 185 LEU A N 1
ATOM 1418 C CA . LEU A 1 185 ? 4.727 27.016 13.086 1 94.75 185 LEU A CA 1
ATOM 1419 C C . LEU A 1 185 ? 4.953 26.031 11.945 1 94.75 185 LEU A C 1
ATOM 1421 O O . LEU A 1 185 ? 4.16 25.109 11.742 1 94.75 185 LEU A O 1
ATOM 1425 N N . SER A 1 186 ? 6.008 26.297 11.242 1 91.25 186 SER A N 1
ATOM 1426 C CA . SER A 1 186 ? 6.371 25.5 10.07 1 91.25 186 SER A CA 1
ATOM 1427 C C . SER A 1 186 ? 7.879 25.516 9.836 1 91.25 186 SER A C 1
ATOM 1429 O O . SER A 1 186 ? 8.547 26.516 10.125 1 91.25 186 SER A O 1
ATOM 1431 N N . SER A 1 187 ? 8.383 24.422 9.25 1 89.56 187 SER A N 1
ATOM 1432 C CA . SER A 1 187 ? 9.781 24.375 8.836 1 89.56 187 SER A CA 1
ATOM 1433 C C . SER A 1 187 ? 10.086 25.438 7.785 1 89.56 187 SER A C 1
ATOM 1435 O O . SER A 1 187 ? 11.242 25.844 7.633 1 89.56 187 SER A O 1
ATOM 1437 N N . ARG A 1 188 ? 9.055 25.906 7.074 1 90.25 188 ARG A N 1
ATOM 1438 C CA . ARG A 1 188 ? 9.242 26.828 5.965 1 90.25 188 ARG A CA 1
ATOM 1439 C C . ARG A 1 188 ? 9.203 28.266 6.445 1 90.25 188 ARG A C 1
ATOM 1441 O O . ARG A 1 188 ? 9.461 29.203 5.672 1 90.25 188 ARG A O 1
ATOM 1448 N N . ASN A 1 189 ? 8.844 28.469 7.711 1 91.19 189 ASN A N 1
ATOM 1449 C CA . ASN A 1 189 ? 8.828 29.828 8.234 1 91.19 189 ASN A CA 1
ATOM 1450 C C . ASN A 1 189 ? 10.211 30.469 8.133 1 91.19 189 ASN A C 1
ATOM 1452 O O . ASN A 1 189 ? 10.32 31.703 8.055 1 91.19 189 ASN A O 1
ATOM 1456 N N . GLY A 1 190 ? 11.195 29.656 8.094 1 88.44 190 GLY A N 1
ATOM 1457 C CA . GLY A 1 190 ? 12.562 30.156 8.016 1 88.44 190 GLY A CA 1
ATOM 1458 C C . GLY A 1 190 ? 12.883 30.812 6.68 1 88.44 190 GLY A C 1
ATOM 1459 O O . GLY A 1 190 ? 13.875 31.531 6.559 1 88.44 190 GLY A O 1
ATOM 1460 N N . TYR A 1 191 ? 12.039 30.531 5.676 1 89.81 191 TYR A N 1
ATOM 1461 C CA . TYR A 1 191 ? 12.227 31.125 4.355 1 89.81 191 TYR A CA 1
ATOM 1462 C C . TYR A 1 191 ? 11.797 32.594 4.348 1 89.81 191 TYR A C 1
ATOM 1464 O O . TYR A 1 191 ? 12.141 33.344 3.432 1 89.81 191 TYR A O 1
ATOM 1472 N N . LEU A 1 192 ? 11.039 32.969 5.41 1 93.06 192 LEU A N 1
ATOM 1473 C CA . LEU A 1 192 ? 10.398 34.281 5.402 1 93.06 192 LEU A CA 1
ATOM 1474 C C . LEU A 1 192 ? 11.367 35.375 5.871 1 93.06 192 LEU A C 1
ATOM 1476 O O . LEU A 1 192 ? 12 35.219 6.922 1 93.06 192 LEU A O 1
ATOM 1480 N N . GLY A 1 193 ? 11.438 36.375 5.105 1 93.12 193 GLY A N 1
ATOM 1481 C CA . GLY A 1 193 ? 12.109 37.562 5.605 1 93.12 193 GLY A CA 1
ATOM 1482 C C . GLY A 1 193 ? 11.344 38.281 6.703 1 93.12 193 GLY A C 1
ATOM 1483 O O . GLY A 1 193 ? 10.203 37.906 7 1 93.12 193 GLY A O 1
ATOM 1484 N N . PRO A 1 194 ? 11.961 39.281 7.234 1 93.75 194 PRO A N 1
ATOM 1485 C CA . PRO A 1 194 ? 11.305 39.969 8.359 1 93.75 194 PRO A CA 1
ATOM 1486 C C . PRO A 1 194 ? 9.938 40.531 7.992 1 93.75 194 PRO A C 1
ATOM 1488 O O . PRO A 1 194 ? 8.977 40.375 8.742 1 93.75 194 PRO A O 1
ATOM 1491 N N . ALA A 1 195 ? 9.883 41.188 6.875 1 94.06 195 ALA A N 1
ATOM 1492 C CA . ALA A 1 195 ? 8.617 41.781 6.441 1 94.06 195 ALA A CA 1
ATOM 1493 C C . ALA A 1 195 ? 7.59 40.688 6.141 1 94.06 195 ALA A C 1
ATOM 1495 O O . ALA A 1 195 ? 6.422 40.812 6.52 1 94.06 195 ALA A O 1
ATOM 1496 N N . GLU A 1 196 ? 8.016 39.688 5.484 1 94.5 196 GLU A N 1
ATOM 1497 C CA . GLU A 1 196 ? 7.137 38.562 5.16 1 94.5 196 GLU A CA 1
ATOM 1498 C C . GLU A 1 196 ? 6.656 37.844 6.426 1 94.5 196 GLU A C 1
ATOM 1500 O O . GLU A 1 196 ? 5.492 37.469 6.516 1 94.5 196 GLU A O 1
ATOM 1505 N N . ARG A 1 197 ? 7.555 37.719 7.367 1 95.31 197 ARG A N 1
ATOM 1506 C CA . ARG A 1 197 ? 7.207 37.062 8.625 1 95.31 197 ARG A CA 1
ATOM 1507 C C . ARG A 1 197 ? 6.105 37.812 9.352 1 95.31 197 ARG A C 1
ATOM 1509 O O . ARG A 1 197 ? 5.199 37.219 9.93 1 95.31 197 ARG A O 1
ATOM 1516 N N . ALA A 1 198 ? 6.203 39.094 9.32 1 94.31 198 ALA A N 1
ATOM 1517 C CA . ALA A 1 198 ? 5.18 39.906 9.953 1 94.31 198 ALA A CA 1
ATOM 1518 C C . ALA A 1 198 ? 3.84 39.781 9.234 1 94.31 198 ALA A C 1
ATOM 1520 O O . ALA A 1 198 ? 2.783 39.812 9.875 1 94.31 198 ALA A O 1
ATOM 1521 N N . GLN A 1 199 ? 3.908 39.594 7.938 1 95.31 199 GLN A N 1
ATOM 1522 C CA . GLN A 1 199 ? 2.721 39.469 7.098 1 95.31 199 GLN A CA 1
ATOM 1523 C C . GLN A 1 199 ? 2.119 38.062 7.16 1 95.31 199 GLN A C 1
ATOM 1525 O O . GLN A 1 199 ? 0.935 37.875 6.875 1 95.31 199 GLN A O 1
ATOM 1530 N N . ALA A 1 200 ? 2.879 37.156 7.57 1 96 200 ALA A N 1
ATOM 1531 C CA . ALA A 1 200 ? 2.506 35.75 7.477 1 96 200 ALA A CA 1
ATOM 1532 C C . ALA A 1 200 ? 1.294 35.438 8.352 1 96 200 ALA A C 1
ATOM 1534 O O . ALA A 1 200 ? 0.511 34.531 8.039 1 96 200 ALA A O 1
ATOM 1535 N N . VAL A 1 201 ? 1.051 36.219 9.375 1 96.5 201 VAL A N 1
ATOM 1536 C CA . VAL A 1 201 ? -0.044 36 10.312 1 96.5 201 VAL A CA 1
ATOM 1537 C C . VAL A 1 201 ? -1.379 36.281 9.625 1 96.5 201 VAL A C 1
ATOM 1539 O O . VAL A 1 201 ? -2.434 35.875 10.117 1 96.5 201 VAL A O 1
ATOM 1542 N N . GLU A 1 202 ? -1.31 36.969 8.453 1 97.19 202 GLU A N 1
ATOM 1543 C CA . GLU A 1 202 ? -2.527 37.344 7.754 1 97.19 202 GLU A CA 1
ATOM 1544 C C . GLU A 1 202 ? -3.301 36.125 7.262 1 97.19 202 GLU A C 1
ATOM 1546 O O . GLU A 1 202 ? -4.52 36.188 7.105 1 97.19 202 GLU A O 1
ATOM 1551 N N . LEU A 1 203 ? -2.598 35.031 7.031 1 97.94 203 LEU A N 1
ATOM 1552 C CA . LEU A 1 203 ? -3.299 33.844 6.633 1 97.94 203 LEU A CA 1
ATOM 1553 C C . LEU A 1 203 ? -4.23 33.344 7.738 1 97.94 203 LEU A C 1
ATOM 1555 O O . LEU A 1 203 ? -5.402 33.062 7.488 1 97.94 203 LEU A O 1
ATOM 1559 N N . SER A 1 204 ? -3.715 33.281 8.945 1 97.56 204 SER A N 1
ATOM 1560 C CA . SER A 1 204 ? -4.52 32.875 10.094 1 97.56 204 SER A CA 1
ATOM 1561 C C . SER A 1 204 ? -5.688 33.812 10.312 1 97.56 204 SER A C 1
ATOM 1563 O O . SER A 1 204 ? -6.805 33.406 10.602 1 97.56 204 SER A O 1
ATOM 1565 N N . ARG A 1 205 ? -5.426 35.094 10.148 1 97.31 205 ARG A N 1
ATOM 1566 C CA . ARG A 1 205 ? -6.469 36.094 10.328 1 97.31 205 ARG A CA 1
ATOM 1567 C C . ARG A 1 205 ? -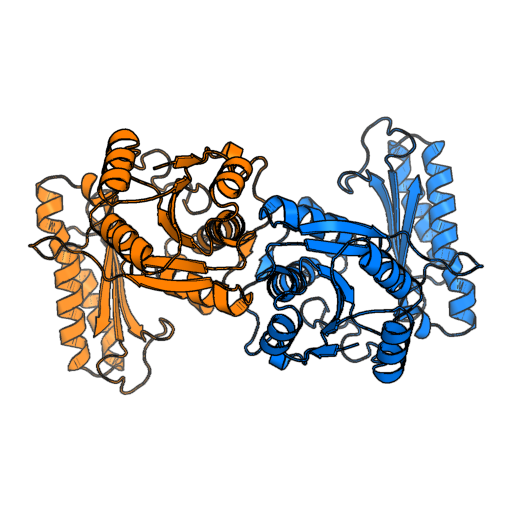7.559 35.938 9.273 1 97.31 205 ARG A C 1
ATOM 1569 O O . ARG A 1 205 ? -8.75 36.062 9.578 1 97.31 205 ARG A O 1
ATOM 1576 N N . ALA A 1 206 ? -7.125 35.719 8.07 1 97.94 206 ALA A N 1
ATOM 1577 C CA . ALA A 1 206 ? -8.078 35.531 6.98 1 97.94 206 ALA A CA 1
ATOM 1578 C C . ALA A 1 206 ? -8.969 34.312 7.238 1 97.94 206 ALA A C 1
ATOM 1580 O O . ALA A 1 206 ? -10.172 34.344 6.996 1 97.94 206 ALA A O 1
ATOM 1581 N N . LEU A 1 207 ? -8.43 33.219 7.766 1 98 207 LEU A N 1
ATOM 1582 C CA . LEU A 1 207 ? -9.188 32.031 8.062 1 98 207 LEU A CA 1
ATOM 1583 C C . LEU A 1 207 ? -10.18 32.25 9.195 1 98 207 LEU A C 1
ATOM 1585 O O . LEU A 1 207 ? -11.305 31.766 9.156 1 98 207 LEU A O 1
ATOM 1589 N N . ARG A 1 208 ? -9.758 33 10.148 1 97 208 ARG A N 1
ATOM 1590 C CA . ARG A 1 208 ? -10.648 33.344 11.25 1 97 208 ARG A CA 1
ATOM 1591 C C . ARG A 1 208 ? -11.828 34.188 10.758 1 97 208 ARG A C 1
ATOM 1593 O O . ARG A 1 208 ? -12.969 33.906 11.125 1 97 208 ARG A O 1
ATOM 1600 N N . SER A 1 209 ? -11.477 35.219 9.945 1 97.25 209 SER A N 1
ATOM 1601 C CA . SER A 1 209 ? -12.531 36.062 9.383 1 97.25 209 SER A CA 1
ATOM 1602 C C . SER A 1 209 ? -13.516 35.25 8.555 1 97.25 209 SER A C 1
ATOM 1604 O O . SER A 1 209 ? -14.727 35.438 8.648 1 97.25 209 SER A O 1
ATOM 1606 N N . LEU A 1 210 ? -12.992 34.344 7.797 1 97.5 210 LEU A N 1
ATOM 1607 C CA . LEU A 1 210 ? -13.828 33.469 6.977 1 97.5 210 LEU A CA 1
ATOM 1608 C C . LEU A 1 210 ? -14.727 32.625 7.852 1 97.5 210 LEU A C 1
ATOM 1610 O O . LEU A 1 210 ? -15.93 32.5 7.598 1 97.5 210 LEU A O 1
ATOM 1614 N N . SER A 1 211 ? -14.172 32 8.883 1 96.12 211 SER A N 1
ATOM 1615 C CA . SER A 1 211 ? -14.938 31.156 9.789 1 96.12 211 SER A CA 1
ATOM 1616 C C . SER A 1 211 ? -16.078 31.938 10.445 1 96.12 211 SER A C 1
ATOM 1618 O O . SER A 1 211 ? -17.188 31.422 10.594 1 96.12 211 SER A O 1
ATOM 1620 N N . ASP A 1 212 ? -15.797 33.156 10.805 1 95.12 212 ASP A N 1
ATOM 1621 C CA . ASP A 1 212 ? -16.812 34 11.422 1 95.12 212 ASP A CA 1
ATOM 1622 C C . ASP A 1 212 ? -17.922 34.344 10.43 1 95.12 212 ASP A C 1
ATOM 1624 O O . ASP A 1 212 ? -19.094 34.344 10.781 1 95.12 212 ASP A O 1
ATOM 1628 N N . ALA A 1 213 ? -17.5 34.656 9.234 1 94.81 213 ALA A N 1
ATOM 1629 C CA . ALA A 1 213 ? -18.453 35.094 8.211 1 94.81 213 ALA A CA 1
ATOM 1630 C C . ALA A 1 213 ? -19.422 34 7.848 1 94.81 213 ALA A C 1
ATOM 1632 O O . ALA A 1 213 ? -20.625 34.219 7.684 1 94.81 213 ALA A O 1
ATOM 1633 N N . VAL A 1 214 ? -18.953 32.719 7.754 1 93.81 214 VAL A N 1
ATOM 1634 C CA . VAL A 1 214 ? -19.781 31.641 7.25 1 93.81 214 VAL A CA 1
ATOM 1635 C C . VAL A 1 214 ? -20.812 31.25 8.305 1 93.81 214 VAL A C 1
ATOM 1637 O O . VAL A 1 214 ? -21.891 30.75 7.977 1 93.81 214 VAL A O 1
ATOM 1640 N N . LEU A 1 215 ? -20.516 31.469 9.57 1 90.31 215 LEU A N 1
ATOM 1641 C CA . LEU A 1 215 ? -21.406 31.094 10.656 1 90.31 215 LEU A CA 1
ATOM 1642 C C . LEU A 1 215 ? -22.703 31.891 10.594 1 90.31 215 LEU A C 1
ATOM 1644 O O . LEU A 1 215 ? -23.734 31.469 11.117 1 90.31 215 LEU A O 1
ATOM 1648 N N . SER A 1 216 ? -22.641 33.062 9.938 1 89.62 216 SER A N 1
ATOM 1649 C CA . SER A 1 216 ? -23.812 33.938 9.922 1 89.62 216 SER A CA 1
ATOM 1650 C C . SER A 1 216 ? -24.469 33.969 8.539 1 89.62 216 SER A C 1
ATOM 1652 O O . SER A 1 216 ? -25.344 34.781 8.273 1 89.62 216 SER A O 1
ATOM 1654 N N . ARG A 1 217 ? -24 33.125 7.645 1 92.38 217 ARG A N 1
ATOM 1655 C CA . ARG A 1 217 ? -24.5 33.156 6.273 1 92.38 217 ARG A CA 1
ATOM 1656 C C . ARG A 1 217 ? -24.938 31.766 5.832 1 92.38 217 ARG A C 1
ATOM 1658 O O . ARG A 1 217 ? -24.422 30.75 6.328 1 92.38 217 ARG A O 1
ATOM 1665 N N . PRO A 1 218 ? -25.938 31.703 4.914 1 92.62 218 PRO A N 1
ATOM 1666 C CA . PRO A 1 218 ? -26.312 30.391 4.371 1 92.62 218 PRO A CA 1
ATOM 1667 C C . PRO A 1 218 ? -25.172 29.734 3.586 1 92.62 218 PRO A C 1
ATOM 1669 O O . PRO A 1 218 ? -24.344 30.438 2.996 1 92.62 218 PRO A O 1
ATOM 1672 N N . VAL A 1 219 ? -25.172 28.453 3.549 1 93.25 219 VAL A N 1
ATOM 1673 C CA . VAL A 1 219 ? -24.125 27.656 2.912 1 93.25 219 VAL A CA 1
ATOM 1674 C C . VAL A 1 219 ? -24.016 28.047 1.44 1 93.25 219 VAL A C 1
ATOM 1676 O O . VAL A 1 219 ? -22.906 28.062 0.879 1 93.25 219 VAL A O 1
ATOM 1679 N N . THR A 1 220 ? -25.047 28.469 0.831 1 93.06 220 THR A N 1
ATOM 1680 C CA . THR A 1 220 ? -25.078 28.844 -0.579 1 93.06 220 THR A CA 1
ATOM 1681 C C . THR A 1 220 ? -24.188 30.062 -0.83 1 93.06 220 THR A C 1
ATOM 1683 O O . THR A 1 220 ? -23.781 30.312 -1.963 1 93.06 220 THR A O 1
ATOM 1686 N N . ASP A 1 221 ? -23.859 30.828 0.248 1 95.06 221 ASP A N 1
ATOM 1687 C CA . ASP A 1 221 ? -23.078 32.062 0.126 1 95.06 221 ASP A CA 1
ATOM 1688 C C . ASP A 1 221 ? -21.594 31.781 0.332 1 95.06 221 ASP A C 1
ATOM 1690 O O . ASP A 1 221 ? -20.75 32.656 0.089 1 95.06 221 ASP A O 1
ATOM 1694 N N . TRP A 1 222 ? -21.281 30.609 0.782 1 95.75 222 TRP A N 1
ATOM 1695 C CA . TRP A 1 222 ? -19.922 30.328 1.268 1 95.75 222 TRP A CA 1
ATOM 1696 C C . TRP A 1 222 ? -18.906 30.453 0.142 1 95.75 222 TRP A C 1
ATOM 1698 O O . TRP A 1 222 ? -17.812 30.984 0.345 1 95.75 222 TRP A O 1
ATOM 1708 N N . PRO A 1 223 ? -19.281 29.969 -1.106 1 96.31 223 PRO A N 1
ATOM 1709 C CA . PRO A 1 223 ? -18.297 30.156 -2.18 1 96.31 223 PRO A CA 1
ATOM 1710 C C . PRO A 1 223 ? -17.922 31.625 -2.381 1 96.31 223 PRO A C 1
ATOM 1712 O O . PRO A 1 223 ? -16.766 31.938 -2.645 1 96.31 223 PRO A O 1
ATOM 1715 N N . GLY A 1 224 ? -18.844 32.469 -2.275 1 97.62 224 GLY A N 1
ATOM 1716 C CA . GLY A 1 224 ? -18.562 33.906 -2.359 1 97.62 224 GLY A CA 1
ATOM 1717 C C . GLY A 1 224 ? -17.688 34.406 -1.224 1 97.62 224 GLY A C 1
ATOM 1718 O O . GLY A 1 224 ? -16.797 35.219 -1.438 1 97.62 224 GLY A O 1
ATOM 1719 N N . LEU A 1 225 ? -17.984 33.938 -0.016 1 97.75 225 LEU A N 1
ATOM 1720 C CA . LEU A 1 225 ? -17.203 34.312 1.156 1 97.75 225 LEU A CA 1
ATOM 1721 C C . LEU A 1 225 ? -15.773 33.812 1.055 1 97.75 225 LEU A C 1
ATOM 1723 O O . LEU A 1 225 ? -14.828 34.5 1.441 1 97.75 225 LEU A O 1
ATOM 1727 N N . GLU A 1 226 ? -15.578 32.594 0.582 1 98.31 226 GLU A N 1
ATOM 1728 C CA . GLU A 1 226 ? -14.25 32.031 0.331 1 98.31 226 GLU A CA 1
ATOM 1729 C C . GLU A 1 226 ? -13.477 32.906 -0.672 1 98.31 226 GLU A C 1
ATOM 1731 O O . GLU A 1 226 ? -12.297 33.188 -0.467 1 98.31 226 GLU A O 1
ATOM 1736 N N . ALA A 1 227 ? -14.172 33.281 -1.709 1 98.31 227 ALA A N 1
ATOM 1737 C CA . ALA A 1 227 ? -13.555 34.156 -2.723 1 98.31 227 ALA A CA 1
ATOM 1738 C C . ALA A 1 227 ? -13.133 35.5 -2.131 1 98.31 227 ALA A C 1
ATOM 1740 O O . ALA A 1 227 ? -12.055 36 -2.436 1 98.31 227 ALA A O 1
ATOM 1741 N N . GLU A 1 228 ? -13.984 36.031 -1.332 1 98.12 228 GLU A N 1
ATOM 1742 C CA . GLU A 1 228 ? -13.688 37.312 -0.683 1 98.12 228 GLU A CA 1
ATOM 1743 C C . GLU A 1 228 ? -12.453 37.188 0.216 1 98.12 228 GLU A C 1
ATOM 1745 O O . GLU A 1 228 ? -11.617 38.094 0.25 1 98.12 228 GLU A O 1
ATOM 1750 N N . ALA A 1 229 ? -12.406 36.125 0.942 1 98.25 229 ALA A N 1
ATOM 1751 C CA . ALA A 1 229 ? -11.258 35.906 1.806 1 98.25 229 ALA A CA 1
ATOM 1752 C C . ALA A 1 229 ? -9.969 35.812 0.99 1 98.25 229 ALA A C 1
ATOM 1754 O O . ALA A 1 229 ? -8.945 36.375 1.372 1 98.25 229 ALA A O 1
ATOM 1755 N N . SER A 1 230 ? -10.008 35.125 -0.099 1 98.5 230 SER A N 1
ATOM 1756 C CA . SER A 1 230 ? -8.859 35 -0.991 1 98.5 230 SER A CA 1
ATOM 1757 C C . SER A 1 230 ? -8.469 36.344 -1.566 1 98.5 230 SER A C 1
ATOM 1759 O O . SER A 1 230 ? -7.285 36.688 -1.645 1 98.5 230 SER A O 1
ATOM 1761 N N . ASP A 1 231 ? -9.469 37.125 -1.946 1 98.06 231 ASP A N 1
ATOM 1762 C CA . ASP A 1 231 ? -9.227 38.438 -2.506 1 98.06 231 ASP A CA 1
ATOM 1763 C C . ASP A 1 231 ? -8.562 39.375 -1.479 1 98.06 231 ASP A C 1
ATOM 1765 O O . ASP A 1 231 ? -7.707 40.188 -1.828 1 98.06 231 ASP A O 1
ATOM 1769 N N . ALA A 1 232 ? -9.023 39.25 -0.271 1 97.25 232 ALA A N 1
ATOM 1770 C CA . ALA A 1 232 ? -8.422 40.062 0.801 1 97.25 232 ALA A CA 1
ATOM 1771 C C . ALA A 1 232 ? -6.934 39.75 0.94 1 97.25 232 ALA A C 1
ATOM 1773 O O . ALA A 1 232 ? -6.125 40.656 1.12 1 97.25 232 ALA A O 1
ATOM 1774 N N . LEU A 1 233 ? -6.5 38.5 0.835 1 97.62 233 LEU A N 1
ATOM 1775 C CA . LEU A 1 233 ? -5.094 38.125 0.896 1 97.62 233 LEU A CA 1
ATOM 1776 C C . LEU A 1 233 ? -4.344 38.625 -0.332 1 97.62 233 LEU A C 1
ATOM 1778 O O . LEU A 1 233 ? -3.213 39.094 -0.219 1 97.62 233 LEU A O 1
ATOM 1782 N N . ARG A 1 234 ? -5 38.5 -1.454 1 98 234 ARG A N 1
ATOM 1783 C CA . ARG A 1 234 ? -4.379 38.969 -2.688 1 98 234 ARG A CA 1
ATOM 1784 C C . ARG A 1 234 ? -4.055 40.438 -2.605 1 98 234 ARG A C 1
ATOM 1786 O O . ARG A 1 234 ? -3 40.875 -3.07 1 98 234 ARG A O 1
ATOM 1793 N N . SER A 1 235 ? -4.938 41.188 -2.049 1 97.25 235 SER A N 1
ATOM 1794 C CA . SER A 1 235 ? -4.766 42.625 -1.937 1 97.25 235 SER A CA 1
ATOM 1795 C C . SER A 1 235 ? -3.572 42.969 -1.053 1 97.25 235 SER A C 1
ATOM 1797 O O . SER A 1 235 ? -3.078 44.094 -1.083 1 97.25 235 SER A O 1
ATOM 1799 N N . ARG A 1 236 ? -3.111 42 -0.357 1 95.94 236 ARG A N 1
ATOM 1800 C CA . ARG A 1 236 ? -1.974 42.219 0.533 1 95.94 236 ARG A CA 1
ATOM 1801 C C . ARG A 1 236 ? -0.708 41.562 -0.04 1 95.94 236 ARG A C 1
ATOM 1803 O O . ARG A 1 236 ? 0.277 41.375 0.676 1 95.94 236 ARG A O 1
ATOM 1810 N N . GLY A 1 237 ? -0.828 41.125 -1.247 1 95.5 237 GLY A N 1
ATOM 1811 C CA . GLY A 1 237 ? 0.353 40.625 -1.945 1 95.5 237 GLY A CA 1
ATOM 1812 C C . GLY A 1 237 ? 0.505 39.125 -1.884 1 95.5 237 GLY A C 1
ATOM 1813 O O . GLY A 1 237 ? 1.514 38.594 -2.336 1 95.5 237 GLY A O 1
ATOM 1814 N N . TRP A 1 238 ? -0.495 38.469 -1.305 1 97.94 238 TRP A N 1
ATOM 1815 C CA . TRP A 1 238 ? -0.453 37 -1.243 1 97.94 238 TRP A CA 1
ATOM 1816 C C . TRP A 1 238 ? -0.955 36.406 -2.545 1 97.94 238 TRP A C 1
ATOM 1818 O O . TRP A 1 238 ? -1.625 37.062 -3.336 1 97.94 238 TRP A O 1
ATOM 1828 N N . GLN A 1 239 ? -0.571 35.188 -2.797 1 98.06 239 GLN A N 1
ATOM 1829 C CA . GLN A 1 239 ? -1.114 34.344 -3.865 1 98.06 239 GLN A CA 1
ATOM 1830 C C . GLN A 1 239 ? -1.784 33.094 -3.303 1 98.06 239 GLN A C 1
ATOM 1832 O O . GLN A 1 239 ? -1.142 32.062 -3.154 1 98.06 239 GLN A O 1
ATOM 1837 N N . PRO A 1 240 ? -3.051 33.219 -3.045 1 98.31 240 PRO A N 1
ATOM 1838 C CA . PRO A 1 240 ? -3.754 32.062 -2.443 1 98.31 240 PRO A CA 1
ATOM 1839 C C . PRO A 1 240 ? -4.012 30.953 -3.438 1 98.31 240 PRO A C 1
ATOM 1841 O O . PRO A 1 240 ? -4.387 31.203 -4.582 1 98.31 240 PRO A O 1
ATOM 1844 N N . ASP A 1 241 ? -3.719 29.734 -3.062 1 98.19 241 ASP A N 1
ATOM 1845 C CA . ASP A 1 241 ? -4.227 28.562 -3.754 1 98.19 241 ASP A CA 1
ATOM 1846 C C . ASP A 1 241 ? -5.695 28.312 -3.41 1 98.19 241 ASP A C 1
ATOM 1848 O O . ASP A 1 241 ? -6.527 28.141 -4.301 1 98.19 241 ASP A O 1
ATOM 1852 N N . TYR A 1 242 ? -5.996 28.359 -2.156 1 98.31 242 TYR A N 1
ATOM 1853 C CA . TYR A 1 242 ? -7.375 28.188 -1.716 1 98.31 242 TYR A CA 1
ATOM 1854 C C . TYR A 1 242 ? -7.559 28.719 -0.295 1 98.31 242 TYR A C 1
ATOM 1856 O O . TYR A 1 242 ? -6.629 28.672 0.514 1 98.31 242 TYR A O 1
ATOM 1864 N N . LEU A 1 243 ? -8.617 29.234 0.067 1 98.5 243 LEU A N 1
ATOM 1865 C CA . LEU A 1 243 ? -9.258 29.438 1.364 1 98.5 243 LEU A CA 1
ATOM 1866 C C . LEU A 1 243 ? -10.695 28.922 1.349 1 98.5 243 LEU A C 1
ATOM 1868 O O . LEU A 1 243 ? -11.547 29.469 0.66 1 98.5 243 LEU A O 1
ATOM 1872 N N . VAL A 1 244 ? -10.914 27.844 2.117 1 98.25 244 VAL A N 1
ATOM 1873 C CA . VAL A 1 244 ? -12.195 27.172 1.954 1 98.25 244 VAL A CA 1
ATOM 1874 C C . VAL A 1 244 ? -12.719 26.719 3.314 1 98.25 244 VAL A C 1
ATOM 1876 O O . VAL A 1 244 ? -11.953 26.641 4.281 1 98.25 244 VAL A O 1
ATOM 1879 N N . VAL A 1 245 ? -13.969 26.469 3.373 1 97.44 245 VAL A N 1
ATOM 1880 C CA . VAL A 1 245 ? -14.617 25.828 4.516 1 97.44 245 VAL A CA 1
ATOM 1881 C C . VAL A 1 245 ? -15.109 24.438 4.129 1 97.44 245 VAL A C 1
ATOM 1883 O O . VAL A 1 245 ? -15.773 24.281 3.098 1 97.44 245 VAL A O 1
ATOM 1886 N N . ARG A 1 246 ? -14.758 23.469 4.91 1 97.25 246 ARG A N 1
ATOM 1887 C CA . ARG A 1 246 ? -15.109 22.078 4.648 1 97.25 246 ARG A CA 1
ATOM 1888 C C . ARG A 1 246 ? -15.617 21.391 5.914 1 97.25 246 ARG A C 1
ATOM 1890 O O . ARG A 1 246 ? -15.492 21.938 7.012 1 97.25 246 ARG A O 1
ATOM 1897 N N . ARG A 1 247 ? -16.25 20.234 5.727 1 96.56 247 ARG A N 1
ATOM 1898 C CA . ARG A 1 247 ? -16.594 19.391 6.863 1 96.56 247 ARG A CA 1
ATOM 1899 C C . ARG A 1 247 ? -15.344 18.719 7.438 1 96.56 247 ARG A C 1
ATOM 1901 O O . ARG A 1 247 ? -14.508 18.203 6.688 1 96.56 247 ARG A O 1
ATOM 1908 N N . ARG A 1 248 ? -15.234 18.672 8.734 1 96.75 248 ARG A N 1
ATOM 1909 C CA . ARG A 1 248 ? -14.102 18.047 9.414 1 96.75 248 ARG A CA 1
ATOM 1910 C C . ARG A 1 248 ? -14.062 16.547 9.125 1 96.75 248 ARG A C 1
ATOM 1912 O O . ARG A 1 248 ? -12.984 15.945 9.109 1 96.75 248 ARG A O 1
ATOM 1919 N N . ALA A 1 249 ? -15.148 15.938 8.781 1 94.56 249 ALA A N 1
ATOM 1920 C CA . ALA A 1 249 ? -15.281 14.484 8.703 1 94.56 249 ALA A CA 1
ATOM 1921 C C . ALA A 1 249 ? -14.688 13.938 7.414 1 94.56 249 ALA A C 1
ATOM 1923 O O . ALA A 1 249 ? -14.203 12.805 7.371 1 94.56 249 ALA A O 1
ATOM 1924 N N . ASP A 1 250 ? -14.742 14.805 6.332 1 95.25 250 ASP A N 1
ATOM 1925 C CA . ASP A 1 250 ? -14.367 14.195 5.062 1 95.25 250 ASP A CA 1
ATOM 1926 C C . ASP A 1 250 ? -13.828 15.242 4.086 1 95.25 250 ASP A C 1
ATOM 1928 O O . ASP A 1 250 ? -13.555 14.93 2.926 1 95.25 250 ASP A O 1
ATOM 1932 N N . LEU A 1 251 ? -13.75 16.484 4.508 1 97.5 251 LEU A N 1
ATOM 1933 C CA . LEU A 1 251 ? -13.203 17.625 3.76 1 97.5 251 LEU A CA 1
ATOM 1934 C C . LEU A 1 251 ? -14.07 17.938 2.545 1 97.5 251 LEU A C 1
ATOM 1936 O O . LEU A 1 251 ? -13.617 18.594 1.609 1 97.5 251 LEU A O 1
ATOM 1940 N N . GLN A 1 252 ? -15.336 17.406 2.557 1 95.62 252 GLN A N 1
ATOM 1941 C CA . GLN A 1 252 ? -16.281 17.797 1.518 1 95.62 252 GLN A CA 1
ATOM 1942 C C . GLN A 1 252 ? -16.984 19.094 1.876 1 95.62 252 GLN A C 1
ATOM 1944 O O . GLN A 1 252 ? -16.938 19.547 3.023 1 95.62 252 GLN A O 1
ATOM 1949 N N . ARG A 1 253 ? -17.547 19.688 0.852 1 94.12 253 ARG A N 1
ATOM 1950 C CA . ARG A 1 253 ? -18.359 20.875 1.085 1 94.12 253 ARG A CA 1
ATOM 1951 C C . ARG A 1 253 ? -19.562 20.562 1.969 1 94.12 253 ARG A C 1
ATOM 1953 O O . ARG A 1 253 ? -20.172 19.5 1.831 1 94.12 253 ARG A O 1
ATOM 1960 N N . PRO A 1 254 ? -19.766 21.406 2.914 1 90.81 254 PRO A N 1
ATOM 1961 C CA . PRO A 1 254 ? -20.922 21.172 3.768 1 90.81 254 PRO A CA 1
ATOM 1962 C C . PRO A 1 254 ? -22.25 21.25 3.004 1 90.81 254 PRO A C 1
ATOM 1964 O O . PRO A 1 254 ? -22.359 22.016 2.037 1 90.81 254 PRO A O 1
ATOM 1967 N N . ASP A 1 255 ? -23.094 20.375 3.467 1 81.56 255 ASP A N 1
ATOM 1968 C CA . ASP A 1 255 ? -24.469 20.453 2.982 1 81.56 255 ASP A CA 1
ATOM 1969 C C . ASP A 1 255 ? -25.219 21.609 3.637 1 81.56 255 ASP A C 1
ATOM 1971 O O . ASP A 1 255 ? -24.609 22.469 4.277 1 81.56 255 ASP A O 1
ATOM 1975 N N . ASN A 1 256 ? -26.562 21.438 3.596 1 77.31 256 ASN A N 1
ATOM 1976 C CA . ASN A 1 256 ? -27.422 22.453 4.18 1 77.31 256 ASN A CA 1
ATOM 1977 C C . ASN A 1 256 ? -27.469 22.344 5.703 1 77.31 256 ASN A C 1
ATOM 1979 O O . ASN A 1 256 ? -27.375 21.25 6.25 1 77.31 256 ASN A O 1
ATOM 1983 N N . ALA A 1 257 ? -26.984 23.25 6.523 1 76.88 257 ALA A N 1
ATOM 1984 C CA . ALA A 1 257 ? -27.125 23.453 7.961 1 76.88 257 ALA A CA 1
ATOM 1985 C C . ALA A 1 257 ? -26.047 22.719 8.734 1 76.88 257 ALA A C 1
ATOM 1987 O O . ALA A 1 257 ? -26.344 21.859 9.57 1 76.88 257 ALA A O 1
ATOM 1988 N N . PRO A 1 258 ? -24.875 22.969 8.422 1 79.25 258 PRO A N 1
ATOM 1989 C CA . PRO A 1 258 ? -23.828 22.344 9.227 1 79.25 258 PRO A CA 1
ATOM 1990 C C . PRO A 1 258 ? -23.875 22.766 10.695 1 79.25 258 PRO A C 1
ATOM 1992 O O . PRO A 1 258 ? -24.391 23.844 11.008 1 79.25 258 PRO A O 1
ATOM 1995 N N . GLN A 1 259 ? -23.484 21.844 11.609 1 83.69 259 GLN A N 1
ATOM 1996 C CA . GLN A 1 259 ? -23.422 22.141 13.039 1 83.69 259 GLN A CA 1
ATOM 1997 C C . GLN A 1 259 ? -22.078 22.75 13.422 1 83.69 259 GLN A C 1
ATOM 1999 O O . GLN A 1 259 ? -21.047 22.375 12.867 1 83.69 259 GLN A O 1
ATOM 2004 N N . ALA A 1 260 ? -22.203 23.703 14.367 1 80.25 260 ALA A N 1
ATOM 2005 C CA . ALA A 1 260 ? -20.953 24.25 14.922 1 80.25 260 ALA A CA 1
ATOM 2006 C C . ALA A 1 260 ? -20.047 23.125 15.422 1 80.25 260 ALA A C 1
ATOM 2008 O O . ALA A 1 260 ? -20.516 22.141 16 1 80.25 260 ALA A O 1
ATOM 2009 N N . GLY A 1 261 ? -18.781 23.266 15.156 1 91.25 261 GLY A N 1
ATOM 2010 C CA . GLY A 1 261 ? -17.812 22.281 15.633 1 91.25 261 GLY A CA 1
ATOM 2011 C C . GLY A 1 261 ? -17.516 21.203 14.617 1 91.25 261 GLY A C 1
ATOM 2012 O O . GLY A 1 261 ? -16.625 20.375 14.82 1 91.25 261 GLY A O 1
ATOM 2013 N N . THR A 1 262 ? -18.203 21.172 13.523 1 94.81 262 THR A N 1
ATOM 2014 C CA . THR A 1 262 ? -18.031 20.109 12.547 1 94.81 262 THR A CA 1
ATOM 2015 C C . THR A 1 262 ? -17.328 20.641 11.289 1 94.81 262 THR A C 1
ATOM 2017 O O . THR A 1 262 ? -17.266 19.953 10.273 1 94.81 262 THR A O 1
ATOM 2020 N N . LEU A 1 263 ? -16.812 21.906 11.391 1 96.81 263 LEU A N 1
ATOM 2021 C CA . LEU A 1 263 ? -16.266 22.562 10.211 1 96.81 263 LEU A CA 1
ATOM 2022 C C . LEU A 1 263 ? -14.789 22.891 10.422 1 96.81 263 LEU A C 1
ATOM 2024 O O . LEU A 1 263 ? -14.312 22.922 11.555 1 96.81 263 LEU A O 1
ATOM 2028 N N . VAL A 1 264 ? -14.172 23.062 9.32 1 98 264 VAL A N 1
ATOM 2029 C CA . VAL A 1 264 ? -12.781 23.5 9.32 1 98 264 VAL A CA 1
ATOM 2030 C C . VAL A 1 264 ? -12.547 24.469 8.172 1 98 264 VAL A C 1
ATOM 2032 O O . VAL A 1 264 ? -13.031 24.266 7.059 1 98 264 VAL A O 1
ATOM 2035 N N . ALA A 1 265 ? -11.977 25.578 8.477 1 98.12 265 ALA A N 1
ATOM 2036 C CA . ALA A 1 265 ? -11.438 26.484 7.461 1 98.12 265 ALA A CA 1
ATOM 2037 C C . ALA A 1 265 ? -9.992 26.125 7.125 1 98.12 265 ALA A C 1
ATOM 2039 O O . ALA A 1 265 ? -9.164 25.953 8.023 1 98.12 265 ALA A O 1
ATOM 2040 N N . LEU A 1 266 ? -9.711 25.922 5.848 1 98.69 266 LEU A N 1
ATOM 2041 C CA . LEU A 1 266 ? -8.367 25.562 5.395 1 98.69 266 LEU A CA 1
ATOM 2042 C C . LEU A 1 266 ? -7.84 26.594 4.391 1 98.69 266 LEU A C 1
ATOM 2044 O O . LEU A 1 266 ? -8.602 27.109 3.564 1 98.69 266 LEU A O 1
ATOM 2048 N N . GLY A 1 267 ? -6.574 26.859 4.469 1 98.56 267 GLY A N 1
ATOM 2049 C CA . GLY A 1 267 ? -5.969 27.797 3.537 1 98.56 267 GLY A CA 1
ATOM 2050 C C . GLY A 1 267 ? -4.551 27.422 3.152 1 98.56 267 GLY A C 1
ATOM 2051 O O . GLY A 1 267 ? -3.795 26.891 3.973 1 98.56 267 GLY A O 1
ATOM 2052 N N . ALA A 1 268 ? -4.172 27.656 1.949 1 98.5 268 ALA A N 1
ATOM 2053 C CA . ALA A 1 268 ? -2.82 27.609 1.401 1 98.5 268 ALA A CA 1
ATOM 2054 C C . ALA A 1 268 ? -2.551 28.828 0.512 1 98.5 268 ALA A C 1
ATOM 2056 O O . ALA A 1 268 ? -3.371 29.172 -0.34 1 98.5 268 ALA A O 1
ATOM 2057 N N . ALA A 1 269 ? -1.448 29.469 0.771 1 98 269 ALA A N 1
ATOM 2058 C CA . ALA A 1 269 ? -1.113 30.672 0.011 1 98 269 ALA A CA 1
ATOM 2059 C C . ALA A 1 269 ? 0.391 30.922 0.022 1 98 269 ALA A C 1
ATOM 2061 O O . ALA A 1 269 ? 1.085 30.547 0.968 1 98 269 ALA A O 1
ATOM 2062 N N . ARG A 1 270 ? 0.776 31.562 -0.962 1 97 270 ARG A N 1
ATOM 2063 C CA . ARG A 1 270 ? 2.188 31.922 -1.073 1 97 270 ARG A CA 1
ATOM 2064 C C . ARG A 1 270 ? 2.414 33.375 -0.687 1 97 270 ARG A C 1
ATOM 2066 O O . ARG A 1 270 ? 1.622 34.25 -1.049 1 97 270 ARG A O 1
ATOM 2073 N N . LEU A 1 271 ? 3.35 33.594 0.083 1 96.5 271 LEU A N 1
ATOM 2074 C CA . LEU A 1 271 ? 3.924 34.875 0.4 1 96.5 271 LEU A CA 1
ATOM 2075 C C . LEU A 1 271 ? 5.367 34.969 -0.083 1 96.5 271 LEU A C 1
ATOM 2077 O O . LEU A 1 271 ? 6.27 34.406 0.526 1 96.5 271 LEU A O 1
ATOM 2081 N N . GLY A 1 272 ? 5.547 35.719 -1.169 1 93 272 GLY A N 1
ATOM 2082 C CA . GLY A 1 272 ? 6.809 35.562 -1.871 1 93 272 GLY A CA 1
ATOM 2083 C C . GLY A 1 272 ? 7.012 34.156 -2.393 1 93 272 GLY A C 1
ATOM 2084 O O . GLY A 1 272 ? 6.133 33.594 -3.059 1 93 272 GLY A O 1
ATOM 2085 N N . PRO A 1 273 ? 8.156 33.594 -2.156 1 91.06 273 PRO A N 1
ATOM 2086 C CA . PRO A 1 273 ? 8.383 32.25 -2.631 1 91.06 273 PRO A CA 1
ATOM 2087 C C . PRO A 1 273 ? 7.898 31.188 -1.639 1 91.06 273 PRO A C 1
ATOM 2089 O O . PRO A 1 273 ? 7.922 29.984 -1.944 1 91.06 273 PRO A O 1
ATOM 2092 N N . THR A 1 274 ? 7.414 31.578 -0.497 1 93.88 274 THR A N 1
ATOM 2093 C CA . THR A 1 274 ? 7.109 30.625 0.573 1 93.88 274 THR A CA 1
ATOM 2094 C C . THR A 1 274 ? 5.625 30.281 0.576 1 93.88 274 THR A C 1
ATOM 2096 O O . THR A 1 274 ? 4.773 31.156 0.677 1 93.88 274 THR A O 1
ATOM 2099 N N . ARG A 1 275 ? 5.336 29.062 0.374 1 95.31 275 ARG A N 1
ATOM 2100 C CA . ARG A 1 275 ? 3.961 28.594 0.466 1 95.31 275 ARG A CA 1
ATOM 2101 C C . ARG A 1 275 ? 3.625 28.156 1.891 1 95.31 275 ARG A C 1
ATOM 2103 O O . ARG A 1 275 ? 4.32 27.328 2.471 1 95.31 275 ARG A O 1
ATOM 2110 N N . LEU A 1 276 ? 2.568 28.703 2.445 1 96.88 276 LEU A N 1
ATOM 2111 C CA . LEU A 1 276 ? 2.143 28.406 3.811 1 96.88 276 LEU A CA 1
ATOM 2112 C C . LEU A 1 276 ? 0.751 27.781 3.826 1 96.88 276 LEU A C 1
ATOM 2114 O O . LEU A 1 276 ? -0.062 28.047 2.938 1 96.88 276 LEU A O 1
ATOM 2118 N N . ILE A 1 277 ? 0.531 26.953 4.816 1 98 277 ILE A N 1
ATOM 2119 C CA . ILE A 1 277 ? -0.797 26.391 5.023 1 98 277 ILE A CA 1
ATOM 2120 C C . ILE A 1 277 ? -1.234 26.594 6.469 1 98 277 ILE A C 1
ATOM 2122 O O . ILE A 1 277 ? -0.398 26.812 7.352 1 98 277 ILE A O 1
ATOM 2126 N N . ASP A 1 278 ? -2.475 26.594 6.723 1 98.31 278 ASP A N 1
ATOM 2127 C CA . ASP A 1 278 ? -3.076 26.719 8.047 1 98.31 278 ASP A CA 1
ATOM 2128 C C . ASP A 1 278 ? -4.523 26.234 8.039 1 98.31 278 ASP A C 1
ATOM 2130 O O . ASP A 1 278 ? -5.078 25.938 6.98 1 98.31 278 ASP A O 1
ATOM 2134 N N . ASN A 1 279 ? -5.031 26.031 9.188 1 98.38 279 ASN A N 1
ATOM 2135 C CA . ASN A 1 279 ? -6.438 25.656 9.312 1 98.38 279 ASN A CA 1
ATOM 2136 C C . ASN A 1 279 ? -7.008 26.047 10.672 1 98.38 279 ASN A C 1
ATOM 2138 O O . ASN A 1 279 ? -6.254 26.359 11.594 1 98.38 279 ASN A O 1
ATOM 2142 N N . LEU A 1 280 ? -8.273 26.078 10.75 1 97.44 280 LEU A N 1
ATOM 2143 C CA . LEU A 1 280 ? -9 26.422 11.969 1 97.44 280 LEU A CA 1
ATOM 2144 C C . LEU A 1 280 ? -10.297 25.641 12.078 1 97.44 280 LEU A C 1
ATOM 2146 O O . LEU A 1 280 ? -11.195 25.797 11.25 1 97.44 280 LEU A O 1
ATOM 2150 N N . GLU A 1 281 ? -10.359 24.797 13.062 1 97.25 281 GLU A N 1
ATOM 2151 C CA . GLU A 1 281 ? -11.602 24.094 13.336 1 97.25 281 GLU A CA 1
ATOM 2152 C C . GLU A 1 281 ? -12.609 24.984 14.047 1 97.25 281 GLU A C 1
ATOM 2154 O O . GLU A 1 281 ? -12.234 25.781 14.914 1 97.25 281 GLU A O 1
ATOM 2159 N N . PHE A 1 282 ? -13.883 24.781 13.727 1 95.62 282 PHE A N 1
ATOM 2160 C CA . PHE A 1 282 ? -14.914 25.562 14.383 1 95.62 282 PHE A CA 1
ATOM 2161 C C . PHE A 1 282 ? -16.281 24.891 14.266 1 95.62 282 PHE A C 1
ATOM 2163 O O . PHE A 1 282 ? -16.453 23.969 13.453 1 95.62 282 PHE A O 1
ATOM 2170 N N . MET B 1 1 ? -8.82 -26.734 14.234 1 97.94 1 MET B N 1
ATOM 2171 C CA . MET B 1 1 ? -8.648 -25.531 13.422 1 97.94 1 MET B CA 1
ATOM 2172 C C . MET B 1 1 ? -9.602 -24.438 13.867 1 97.94 1 MET B C 1
ATOM 2174 O O . MET B 1 1 ? -10.812 -24.656 13.953 1 97.94 1 MET B O 1
ATOM 2178 N N . LEU B 1 2 ? -9.133 -23.266 14.211 1 98.44 2 LEU B N 1
ATOM 2179 C CA . LEU B 1 2 ? -9.945 -22.094 14.547 1 98.44 2 LEU B CA 1
ATOM 2180 C C . LEU B 1 2 ? -10.352 -21.344 13.289 1 98.44 2 LEU B C 1
ATOM 2182 O O . LEU B 1 2 ? -9.547 -21.172 12.375 1 98.44 2 LEU B O 1
ATOM 2186 N N . ILE B 1 3 ? -11.57 -20.922 13.258 1 98.56 3 ILE B N 1
ATOM 2187 C CA . ILE B 1 3 ? -12.047 -20.156 12.109 1 98.56 3 ILE B CA 1
ATOM 2188 C C . ILE B 1 3 ? -12.328 -18.719 12.539 1 98.56 3 ILE B C 1
ATOM 2190 O O . ILE B 1 3 ? -13.07 -18.484 13.5 1 98.56 3 ILE B O 1
ATOM 2194 N N . ALA B 1 4 ? -11.695 -17.797 11.938 1 98.62 4 ALA B N 1
ATOM 2195 C CA . ALA B 1 4 ? -11.906 -16.359 12.164 1 98.62 4 ALA B CA 1
ATOM 2196 C C . ALA B 1 4 ? -12.609 -15.719 10.977 1 98.62 4 ALA B C 1
ATOM 2198 O O . ALA B 1 4 ? -12.227 -15.93 9.828 1 98.62 4 ALA B O 1
ATOM 2199 N N . HIS B 1 5 ? -13.555 -14.875 11.234 1 97.94 5 HIS B N 1
ATOM 2200 C CA . HIS B 1 5 ? -14.328 -14.266 10.156 1 97.94 5 HIS B CA 1
ATOM 2201 C C . HIS B 1 5 ? -14.086 -12.766 10.078 1 97.94 5 HIS B C 1
ATOM 2203 O O . HIS B 1 5 ? -14.531 -12.109 9.133 1 97.94 5 HIS B O 1
ATOM 2209 N N . SER B 1 6 ? -13.445 -12.227 11.125 1 97.94 6 SER B N 1
ATOM 2210 C CA . SER B 1 6 ? -13.07 -10.82 11.141 1 97.94 6 SER B CA 1
ATOM 2211 C C . SER B 1 6 ? -11.594 -10.633 11.461 1 97.94 6 SER B C 1
ATOM 2213 O O . SER B 1 6 ? -10.953 -11.547 11.984 1 97.94 6 SER B O 1
ATOM 2215 N N . ILE B 1 7 ? -11.117 -9.539 11.133 1 98.12 7 ILE B N 1
ATOM 2216 C CA . ILE B 1 7 ? -9.719 -9.234 11.43 1 98.12 7 ILE B CA 1
ATOM 2217 C C . ILE B 1 7 ? -9.5 -9.25 12.945 1 98.12 7 ILE B C 1
ATOM 2219 O O . ILE B 1 7 ? -8.477 -9.734 13.422 1 98.12 7 ILE B O 1
ATOM 2223 N N . ALA B 1 8 ? -10.477 -8.742 13.688 1 97.62 8 ALA B N 1
ATOM 2224 C CA . ALA B 1 8 ? -10.391 -8.758 15.148 1 97.62 8 ALA B CA 1
ATOM 2225 C C . ALA B 1 8 ? -10.305 -10.188 15.672 1 97.62 8 ALA B C 1
ATOM 2227 O O . ALA B 1 8 ? -9.469 -10.492 16.531 1 97.62 8 ALA B O 1
ATOM 2228 N N . ASP B 1 9 ? -11.172 -11.094 15.117 1 98.19 9 ASP B N 1
ATOM 2229 C CA . ASP B 1 9 ? -11.156 -12.5 15.508 1 98.19 9 ASP B CA 1
ATOM 2230 C C . ASP B 1 9 ? -9.82 -13.156 15.148 1 98.19 9 ASP B C 1
ATOM 2232 O O . ASP B 1 9 ? -9.281 -13.953 15.93 1 98.19 9 ASP B O 1
ATOM 2236 N N . LEU B 1 10 ? -9.336 -12.836 14 1 98.75 10 LEU B N 1
ATOM 2237 C CA . LEU B 1 10 ? -8.07 -13.391 13.539 1 98.75 10 LEU B CA 1
ATOM 2238 C C . LEU B 1 10 ? -6.934 -12.977 14.477 1 98.75 10 LEU B C 1
ATOM 2240 O O . LEU B 1 10 ? -6.145 -13.82 14.914 1 98.75 10 LEU B O 1
ATOM 2244 N N . ARG B 1 11 ? -6.867 -11.703 14.789 1 98.38 11 ARG B N 1
ATOM 2245 C CA . ARG B 1 11 ? -5.793 -11.195 15.633 1 98.38 11 ARG B CA 1
ATOM 2246 C C . ARG B 1 11 ? -5.891 -11.758 17.047 1 98.38 11 ARG B C 1
ATOM 2248 O O . ARG B 1 11 ? -4.871 -12.016 17.688 1 98.38 11 ARG B O 1
ATOM 2255 N N . SER B 1 12 ? -7.129 -11.961 17.516 1 98.38 12 SER B N 1
ATOM 2256 C CA . SER B 1 12 ? -7.324 -12.633 18.797 1 98.38 12 SER B CA 1
ATOM 2257 C C . SER B 1 12 ? -6.816 -14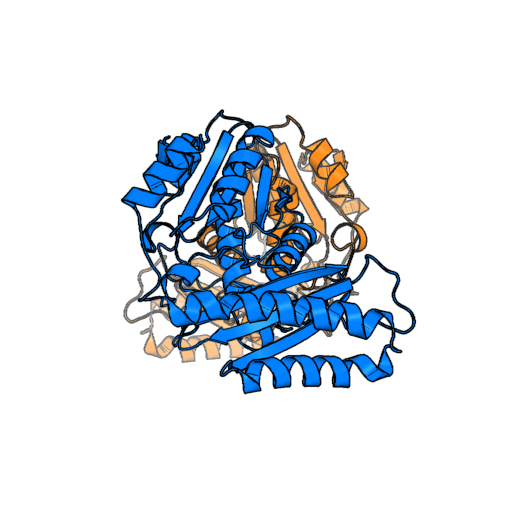.07 18.75 1 98.38 12 SER B C 1
ATOM 2259 O O . SER B 1 12 ? -6.156 -14.531 19.688 1 98.38 12 SER B O 1
ATOM 2261 N N . ALA B 1 13 ? -7.102 -14.734 17.672 1 98.5 13 ALA B N 1
ATOM 2262 C CA . ALA B 1 13 ? -6.688 -16.125 17.5 1 98.5 13 ALA B CA 1
ATOM 2263 C C . ALA B 1 13 ? -5.168 -16.234 17.391 1 98.5 13 ALA B C 1
ATOM 2265 O O . ALA B 1 13 ? -4.586 -17.25 17.797 1 98.5 13 ALA B O 1
ATOM 2266 N N . LEU B 1 14 ? -4.52 -15.18 16.922 1 98.56 14 LEU B N 1
ATOM 2267 C CA . LEU B 1 14 ? -3.078 -15.172 16.688 1 98.56 14 LEU B CA 1
ATOM 2268 C C . LEU B 1 14 ? -2.326 -14.758 17.953 1 98.56 14 LEU B C 1
ATOM 2270 O O . LEU B 1 14 ? -1.118 -14.977 18.062 1 98.56 14 LEU B O 1
ATOM 2274 N N . ALA B 1 15 ? -3.072 -14.141 18.859 1 97.12 15 ALA B N 1
ATOM 2275 C CA . ALA B 1 15 ? -2.443 -13.57 20.047 1 97.12 15 ALA B CA 1
ATOM 2276 C C . ALA B 1 15 ? -1.63 -14.625 20.797 1 97.12 15 ALA B C 1
ATOM 2278 O O . ALA B 1 15 ? -2.137 -15.703 21.125 1 97.12 15 ALA B O 1
ATOM 2279 N N . SER B 1 16 ? -0.295 -14.344 20.984 1 95 16 SER B N 1
ATOM 2280 C CA . SER B 1 16 ? 0.631 -15.133 21.797 1 95 16 SER B CA 1
ATOM 2281 C C . SER B 1 16 ? 0.92 -16.484 21.141 1 95 16 SER B C 1
ATOM 2283 O O . SER B 1 16 ? 1.238 -17.453 21.828 1 95 16 SER B O 1
ATOM 2285 N N . ARG B 1 17 ? 0.75 -16.656 19.828 1 97.44 17 ARG B N 1
ATOM 2286 C CA . ARG B 1 17 ? 1.013 -17.922 19.156 1 97.44 17 ARG B CA 1
ATOM 2287 C C . ARG B 1 17 ? 2.297 -17.844 18.328 1 97.44 17 ARG B C 1
ATOM 2289 O O . ARG B 1 17 ? 2.623 -18.781 17.594 1 97.44 17 ARG B O 1
ATOM 2296 N N . GLY B 1 18 ? 3.016 -16.703 18.469 1 96.75 18 GLY B N 1
ATOM 2297 C CA . GLY B 1 18 ? 4.273 -16.562 17.75 1 96.75 18 GLY B CA 1
ATOM 2298 C C . GLY B 1 18 ? 4.094 -16.062 16.328 1 96.75 18 GLY B C 1
ATOM 2299 O O . GLY B 1 18 ? 3.105 -15.391 16.016 1 96.75 18 GLY B O 1
ATOM 2300 N N . ARG B 1 19 ? 5.062 -16.266 15.422 1 97.12 19 ARG B N 1
ATOM 2301 C CA . ARG B 1 19 ? 5.051 -15.773 14.047 1 97.12 19 ARG B CA 1
ATOM 2302 C C . ARG B 1 19 ? 4.348 -16.766 13.117 1 97.12 19 ARG B C 1
ATOM 2304 O O . ARG B 1 19 ? 4.723 -17.938 13.047 1 97.12 19 ARG B O 1
ATOM 2311 N N . PRO B 1 20 ? 3.455 -16.312 12.398 1 98.75 20 PRO B N 1
ATOM 2312 C CA . PRO B 1 20 ? 2.666 -17.234 11.578 1 98.75 20 PRO B CA 1
ATOM 2313 C C . PRO B 1 20 ? 3.301 -17.5 10.211 1 98.75 20 PRO B C 1
ATOM 2315 O O . PRO B 1 20 ? 4.156 -16.734 9.766 1 98.75 20 PRO B O 1
ATOM 2318 N N . ALA B 1 21 ? 2.973 -18.625 9.633 1 98.94 21 ALA B N 1
ATOM 2319 C CA . ALA B 1 21 ? 3.08 -18.891 8.203 1 98.94 21 ALA B CA 1
ATOM 2320 C C . ALA B 1 21 ? 1.708 -18.875 7.535 1 98.94 21 ALA B C 1
ATOM 2322 O O . ALA B 1 21 ? 0.758 -19.484 8.031 1 98.94 21 ALA B O 1
ATOM 2323 N N . PHE B 1 22 ? 1.588 -18.172 6.484 1 98.94 22 PHE B N 1
ATOM 2324 C CA . PHE B 1 22 ? 0.296 -17.781 5.934 1 98.94 22 PHE B CA 1
ATOM 2325 C C . PHE B 1 22 ? 0.17 -18.203 4.48 1 98.94 22 PHE B C 1
ATOM 2327 O O . PHE B 1 22 ? 1.07 -17.953 3.674 1 98.94 22 PHE B O 1
ATOM 2334 N N . VAL B 1 23 ? -0.895 -18.859 4.117 1 98.94 23 VAL B N 1
ATOM 2335 C CA . VAL B 1 23 ? -1.23 -19.25 2.75 1 98.94 23 VAL B CA 1
ATOM 2336 C C . VAL B 1 23 ? -2.543 -18.578 2.336 1 98.94 23 VAL B C 1
ATOM 2338 O O . VAL B 1 23 ? -3.625 -19.062 2.691 1 98.94 23 VAL B O 1
ATOM 2341 N N . PRO B 1 24 ? -2.488 -17.547 1.59 1 98.81 24 PRO B N 1
ATOM 2342 C CA . PRO B 1 24 ? -3.721 -16.922 1.096 1 98.81 24 PRO B CA 1
ATOM 2343 C C . PRO B 1 24 ? -4.312 -17.672 -0.104 1 98.81 24 PRO B C 1
ATOM 2345 O O . PRO B 1 24 ? -3.584 -18.016 -1.039 1 98.81 24 PRO B O 1
ATOM 2348 N N . THR B 1 25 ? -5.621 -17.938 -0.087 1 98.38 25 THR B N 1
ATOM 2349 C CA . THR B 1 25 ? -6.297 -18.594 -1.199 1 98.38 25 THR B CA 1
ATOM 2350 C C . THR B 1 25 ? -7.684 -17.984 -1.426 1 98.38 25 THR B C 1
ATOM 2352 O O . THR B 1 25 ? -8.164 -17.203 -0.604 1 98.38 25 THR B O 1
ATOM 2355 N N . MET B 1 26 ? -8.25 -18.359 -2.553 1 97.06 26 MET B N 1
ATOM 2356 C CA . MET B 1 26 ? -9.625 -17.969 -2.846 1 97.06 26 MET B CA 1
ATOM 2357 C C . MET B 1 26 ? -10.578 -19.156 -2.666 1 97.06 26 MET B C 1
ATOM 2359 O O . MET B 1 26 ? -11.758 -19.062 -3.01 1 97.06 26 MET B O 1
ATOM 2363 N N . GLY B 1 27 ? -10.086 -20.234 -2.168 1 97.31 27 GLY B N 1
ATOM 2364 C CA . GLY B 1 27 ? -10.922 -21.406 -1.994 1 97.31 27 GLY B CA 1
ATOM 2365 C C . GLY B 1 27 ? -10.93 -22.328 -3.207 1 97.31 27 GLY B C 1
ATOM 2366 O O . GLY B 1 27 ? -10.062 -22.219 -4.078 1 97.31 27 GLY B O 1
ATOM 2367 N N . ASN B 1 28 ? -11.875 -23.359 -3.123 1 96.88 28 ASN B N 1
ATOM 2368 C CA . ASN B 1 28 ? -11.867 -24.453 -4.098 1 96.88 28 ASN B CA 1
ATOM 2369 C C . ASN B 1 28 ? -10.492 -25.094 -4.207 1 96.88 28 ASN B C 1
ATOM 2371 O O . ASN B 1 28 ? -9.906 -25.141 -5.289 1 96.88 28 ASN B O 1
ATOM 2375 N N . LEU B 1 29 ? -10.141 -25.594 -3.135 1 97.94 29 LEU B N 1
ATOM 2376 C CA . LEU B 1 29 ? -8.758 -25.984 -2.889 1 97.94 29 LEU B CA 1
ATOM 2377 C C . LEU B 1 29 ? -8.406 -27.25 -3.65 1 97.94 29 LEU B C 1
ATOM 2379 O O . LEU B 1 29 ? -9.273 -28.094 -3.893 1 97.94 29 LEU B O 1
ATOM 2383 N N . HIS B 1 30 ? -7.25 -27.359 -4.047 1 96.31 30 HIS B N 1
ATOM 2384 C CA . HIS B 1 30 ? -6.648 -28.547 -4.645 1 96.31 30 HIS B CA 1
ATOM 2385 C C . HIS B 1 30 ? -5.312 -28.875 -3.992 1 96.31 30 HIS B C 1
ATOM 2387 O O . HIS B 1 30 ? -4.887 -28.188 -3.062 1 96.31 30 HIS B O 1
ATOM 2393 N N . GLU B 1 31 ? -4.66 -29.844 -4.465 1 96.69 31 GLU B N 1
ATOM 2394 C CA . GLU B 1 31 ? -3.461 -30.344 -3.807 1 96.69 31 GLU B CA 1
ATOM 2395 C C . GLU B 1 31 ? -2.346 -29.297 -3.814 1 96.69 31 GLU B C 1
ATOM 2397 O O . GLU B 1 31 ? -1.509 -29.266 -2.908 1 96.69 31 GLU B O 1
ATOM 2402 N N . GLY B 1 32 ? -2.336 -28.469 -4.762 1 97.19 32 GLY B N 1
ATOM 2403 C CA . GLY B 1 32 ? -1.374 -27.391 -4.773 1 97.19 32 GLY B CA 1
ATOM 2404 C C . GLY B 1 32 ? -1.492 -26.469 -3.568 1 97.19 32 GLY B C 1
ATOM 2405 O O . GLY B 1 32 ? -0.488 -26.141 -2.936 1 97.19 32 GLY B O 1
ATOM 2406 N N . HIS B 1 33 ? -2.699 -26.078 -3.246 1 98.25 33 HIS B N 1
ATOM 2407 C CA . HIS B 1 33 ? -2.939 -25.266 -2.061 1 98.25 33 HIS B CA 1
ATOM 2408 C C . HIS B 1 33 ? -2.564 -26.016 -0.79 1 98.25 33 HIS B C 1
ATOM 2410 O O . HIS B 1 33 ? -1.895 -25.469 0.088 1 98.25 33 HIS B O 1
ATOM 2416 N N . LEU B 1 34 ? -2.977 -27.266 -0.74 1 98.5 34 LEU B N 1
ATOM 2417 C CA . LEU B 1 34 ? -2.789 -28.047 0.475 1 98.5 34 LEU B CA 1
ATOM 2418 C C . LEU B 1 34 ? -1.31 -28.328 0.722 1 98.5 34 LEU B C 1
ATOM 2420 O O . LEU B 1 34 ? -0.868 -28.375 1.872 1 98.5 34 LEU B O 1
ATOM 2424 N N . SER B 1 35 ? -0.583 -28.484 -0.352 1 98.38 35 SER B N 1
ATOM 2425 C CA . SER B 1 35 ? 0.863 -28.625 -0.224 1 98.38 35 SER B CA 1
ATOM 2426 C C . SER B 1 35 ? 1.488 -27.391 0.426 1 98.38 35 SER B C 1
ATOM 2428 O O . SER B 1 35 ? 2.383 -27.516 1.267 1 98.38 35 SER B O 1
ATOM 2430 N N . LEU B 1 36 ? 1.066 -26.203 0.096 1 98.75 36 LEU B N 1
ATOM 2431 C CA . LEU B 1 36 ? 1.542 -24.969 0.709 1 98.75 36 LEU B CA 1
ATOM 2432 C C . LEU B 1 36 ? 1.191 -24.922 2.193 1 98.75 36 LEU B C 1
ATOM 2434 O O . LEU B 1 36 ? 2.01 -24.5 3.018 1 98.75 36 LEU B O 1
ATOM 2438 N N . VAL B 1 37 ? -0.026 -25.375 2.482 1 98.75 37 VAL B N 1
ATOM 2439 C CA . VAL B 1 37 ? -0.482 -25.359 3.869 1 98.75 37 VAL B CA 1
ATOM 2440 C C . VAL B 1 37 ? 0.396 -26.297 4.703 1 98.75 37 VAL B C 1
ATOM 2442 O O . VAL B 1 37 ? 0.807 -25.938 5.812 1 98.75 37 VAL B O 1
ATOM 2445 N N . ARG B 1 38 ? 0.684 -27.453 4.164 1 98.62 38 ARG B N 1
ATOM 2446 C CA . ARG B 1 38 ? 1.551 -28.391 4.871 1 98.62 38 ARG B CA 1
ATOM 2447 C C . ARG B 1 38 ? 2.945 -27.797 5.07 1 98.62 38 ARG B C 1
ATOM 2449 O O . ARG B 1 38 ? 3.541 -27.953 6.137 1 98.62 38 ARG B O 1
ATOM 2456 N N . GLN B 1 39 ? 3.473 -27.141 4.082 1 98.44 39 GLN B N 1
ATOM 2457 C CA . GL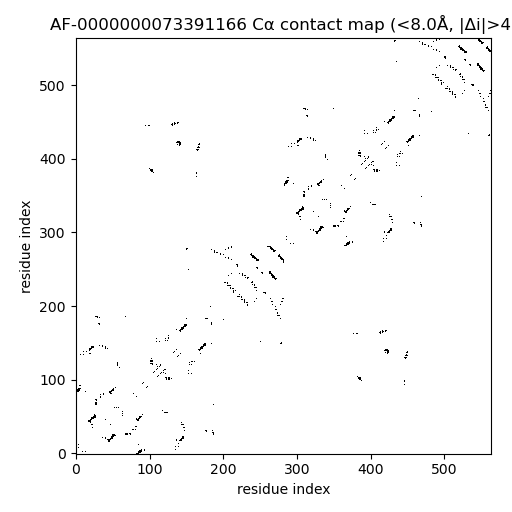N B 1 39 ? 4.762 -26.469 4.207 1 98.44 39 GLN B CA 1
ATOM 2458 C C . GLN B 1 39 ? 4.707 -25.375 5.262 1 98.44 39 GLN B C 1
ATOM 2460 O O . GLN B 1 39 ? 5.656 -25.188 6.027 1 98.44 39 GLN B O 1
ATOM 2465 N N . ALA B 1 40 ? 3.637 -24.656 5.316 1 98.56 40 ALA B N 1
ATOM 2466 C CA . ALA B 1 40 ? 3.457 -23.547 6.254 1 98.56 40 ALA B CA 1
ATOM 2467 C C . ALA B 1 40 ? 3.592 -24.031 7.695 1 98.56 40 ALA B C 1
ATOM 2469 O O . ALA B 1 40 ? 4.133 -23.312 8.547 1 98.56 40 ALA B O 1
ATOM 2470 N N . ARG B 1 41 ? 3.158 -25.219 7.945 1 98.06 41 ARG B N 1
ATOM 2471 C CA . ARG B 1 41 ? 3.201 -25.766 9.297 1 98.06 41 ARG B CA 1
ATOM 2472 C C . ARG B 1 41 ? 4.637 -25.859 9.812 1 98.06 41 ARG B C 1
ATOM 2474 O O . ARG B 1 41 ? 4.879 -25.719 11.008 1 98.06 41 ARG B O 1
ATOM 2481 N N . ALA B 1 42 ? 5.551 -25.984 8.867 1 97.88 42 ALA B N 1
ATOM 2482 C CA . ALA B 1 42 ? 6.953 -26.156 9.242 1 97.88 42 ALA B CA 1
ATOM 2483 C C . ALA B 1 42 ? 7.684 -24.812 9.25 1 97.88 42 ALA B C 1
ATOM 2485 O O . ALA B 1 42 ? 8.812 -24.719 9.742 1 97.88 42 ALA B O 1
ATOM 2486 N N . LEU B 1 43 ? 7.055 -23.781 8.836 1 98.38 43 LEU B N 1
ATOM 2487 C CA . LEU B 1 43 ? 7.785 -22.547 8.57 1 98.38 43 LEU B CA 1
ATOM 2488 C C . LEU B 1 43 ? 7.367 -21.453 9.547 1 98.38 43 LEU B C 1
ATOM 24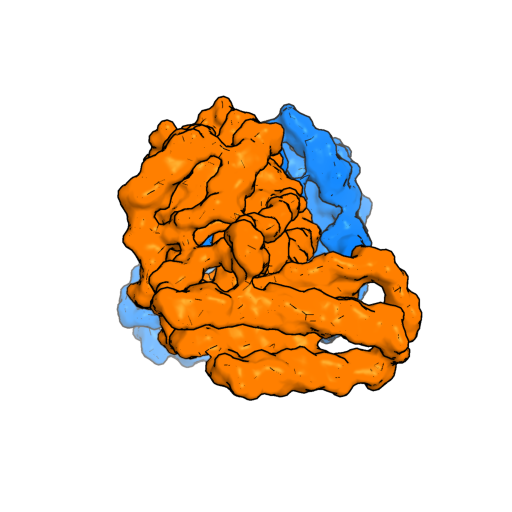90 O O . LEU B 1 43 ? 7.973 -20.375 9.578 1 98.38 43 LEU B O 1
ATOM 2494 N N . GLY B 1 44 ? 6.293 -21.703 10.32 1 98.06 44 GLY B N 1
ATOM 2495 C CA . GLY B 1 44 ? 5.82 -20.75 11.312 1 98.06 44 GLY B CA 1
ATOM 2496 C C . GLY B 1 44 ? 5.441 -21.391 12.633 1 98.06 44 GLY B C 1
ATOM 2497 O O . GLY B 1 44 ? 5.352 -22.609 12.727 1 98.06 44 GLY B O 1
ATOM 2498 N N . ASP B 1 45 ? 5.219 -20.594 13.617 1 98.56 45 ASP B N 1
ATOM 2499 C CA . ASP B 1 45 ? 4.762 -21.062 14.922 1 98.56 45 ASP B CA 1
ATOM 2500 C C . ASP B 1 45 ? 3.287 -21.453 14.875 1 98.56 45 ASP B C 1
ATOM 2502 O O . ASP B 1 45 ? 2.828 -22.25 15.703 1 98.56 45 ASP B O 1
ATOM 2506 N N . VAL B 1 46 ? 2.572 -20.938 13.953 1 98.81 46 VAL B N 1
ATOM 2507 C CA . VAL B 1 46 ? 1.156 -21.203 13.719 1 98.81 46 VAL B CA 1
ATOM 2508 C C . VAL B 1 46 ? 0.843 -21.062 12.227 1 98.81 46 VAL B C 1
ATOM 2510 O O . VAL B 1 46 ? 1.344 -20.156 11.562 1 98.81 46 VAL B O 1
ATOM 2513 N N . SER B 1 47 ? 0.094 -21.969 11.688 1 98.88 47 SER B N 1
ATOM 2514 C CA . SER B 1 47 ? -0.254 -21.938 10.273 1 98.88 47 SER B CA 1
ATOM 2515 C C . SER B 1 47 ? -1.61 -21.266 10.055 1 98.88 47 SER B C 1
ATOM 2517 O O . SER B 1 47 ? -2.578 -21.578 10.75 1 98.88 47 SER B O 1
ATOM 2519 N N . VAL B 1 48 ? -1.709 -20.328 9.117 1 98.94 48 VAL B N 1
ATOM 2520 C CA . VAL B 1 48 ? -2.924 -19.594 8.766 1 98.94 48 VAL B CA 1
ATOM 2521 C C . VAL B 1 48 ? -3.209 -19.766 7.277 1 98.94 48 VAL B C 1
ATOM 2523 O O . VAL B 1 48 ? -2.301 -19.656 6.449 1 98.94 48 VAL B O 1
ATOM 2526 N N . ALA B 1 49 ? -4.367 -20.062 6.914 1 98.94 49 ALA B N 1
ATOM 2527 C CA . ALA B 1 49 ? -4.859 -19.984 5.539 1 98.94 49 ALA B CA 1
ATOM 2528 C C . ALA B 1 49 ? -6.035 -19.016 5.434 1 98.94 49 ALA B C 1
ATOM 2530 O O . ALA B 1 49 ? -6.766 -18.812 6.41 1 98.94 49 ALA B O 1
ATOM 2531 N N . SER B 1 50 ? -6.176 -18.438 4.301 1 98.81 50 SER B N 1
ATOM 2532 C CA . SER B 1 50 ? -7.379 -17.641 4.094 1 98.81 50 SER B CA 1
ATOM 2533 C C . SER B 1 50 ? -8.156 -18.125 2.869 1 98.81 50 SER B C 1
ATOM 2535 O O . SER B 1 50 ? -7.566 -18.672 1.933 1 98.81 50 SER B O 1
ATOM 2537 N N . ILE B 1 51 ? -9.422 -18.016 2.971 1 98.44 51 ILE B N 1
ATOM 2538 C CA . ILE B 1 51 ? -10.328 -18.172 1.838 1 98.44 51 ILE B CA 1
ATOM 2539 C C . ILE B 1 51 ? -11.109 -16.875 1.629 1 98.44 51 ILE B C 1
ATOM 2541 O O . ILE B 1 51 ? -11.953 -16.516 2.447 1 98.44 51 ILE B O 1
ATOM 2545 N N . PHE B 1 52 ? -10.789 -16.203 0.586 1 98 52 PHE B N 1
ATOM 2546 C CA . PHE B 1 52 ? -11.461 -14.953 0.257 1 98 52 PHE B CA 1
ATOM 2547 C C . PHE B 1 52 ? -11.398 -14.688 -1.241 1 98 52 PHE B C 1
ATOM 2549 O O . PHE B 1 52 ? -10.32 -14.492 -1.8 1 98 52 PHE B O 1
ATOM 2556 N N . VAL B 1 53 ? -12.477 -14.672 -1.874 1 96.31 53 VAL B N 1
ATOM 2557 C CA . VAL B 1 53 ? -12.555 -14.312 -3.285 1 96.31 53 VAL B CA 1
ATOM 2558 C C . VAL B 1 53 ? -12.609 -12.789 -3.426 1 96.31 53 VAL B C 1
ATOM 2560 O O . VAL B 1 53 ? -13.656 -12.18 -3.182 1 96.31 53 VAL B O 1
ATOM 2563 N N . ASN B 1 54 ? -11.547 -12.234 -3.871 1 95.5 54 ASN B N 1
ATOM 2564 C CA . ASN B 1 54 ? -11.398 -10.781 -3.891 1 95.5 54 ASN B CA 1
ATOM 2565 C C . ASN B 1 54 ? -11.914 -10.188 -5.195 1 95.5 54 ASN B C 1
ATOM 2567 O O . ASN B 1 54 ? -11.281 -10.336 -6.242 1 95.5 54 ASN B O 1
ATOM 2571 N N . ARG B 1 55 ? -12.906 -9.422 -5.117 1 94.38 55 ARG B N 1
ATOM 2572 C CA . ARG B 1 55 ? -13.539 -8.82 -6.285 1 94.38 55 ARG B CA 1
ATOM 2573 C C . ARG B 1 55 ? -12.57 -7.895 -7.02 1 94.38 55 ARG B C 1
ATOM 2575 O O . ARG B 1 55 ? -12.625 -7.777 -8.242 1 94.38 55 ARG B O 1
ATOM 2582 N N . LEU B 1 56 ? -11.609 -7.25 -6.336 1 93.19 56 LEU B N 1
ATOM 2583 C CA . LEU B 1 56 ? -10.734 -6.238 -6.91 1 93.19 56 LEU B CA 1
ATOM 2584 C C . LEU B 1 56 ? -9.805 -6.852 -7.957 1 93.19 56 LEU B C 1
ATOM 2586 O O . LEU B 1 56 ? -9.195 -6.133 -8.75 1 93.19 56 LEU B O 1
ATOM 2590 N N . GLN B 1 57 ? -9.664 -8.156 -7.969 1 89.94 57 GLN B N 1
ATOM 2591 C CA . GLN B 1 57 ? -8.719 -8.75 -8.906 1 89.94 57 GLN B CA 1
ATOM 2592 C C . GLN B 1 57 ? -9.445 -9.453 -10.055 1 89.94 57 GLN B C 1
ATOM 2594 O O . GLN B 1 57 ? -8.836 -10.18 -10.836 1 89.94 57 GLN B O 1
ATOM 2599 N N . PHE B 1 58 ? -10.781 -9.227 -10.148 1 92.75 58 PHE B N 1
ATOM 2600 C CA . PHE B 1 58 ? -11.586 -9.734 -11.25 1 92.75 58 PHE B CA 1
ATOM 2601 C C . PHE B 1 58 ? -12.078 -8.602 -12.141 1 92.75 58 PHE B C 1
ATOM 2603 O O . PHE B 1 58 ? -12.578 -7.586 -11.641 1 92.75 58 PHE B O 1
ATOM 2610 N N . LEU B 1 59 ? -11.883 -8.789 -13.391 1 88.31 59 LEU B N 1
ATOM 2611 C CA . LEU B 1 59 ? -12.562 -7.895 -14.32 1 88.31 59 LEU B CA 1
ATOM 2612 C C . LEU B 1 59 ? -14.062 -8.164 -14.336 1 88.31 59 LEU B C 1
ATOM 2614 O O . LEU B 1 59 ? -14.508 -9.234 -13.906 1 88.31 59 LEU B O 1
ATOM 2618 N N . PRO B 1 60 ? -14.844 -7.152 -14.797 1 84.5 60 PRO B N 1
ATOM 2619 C CA . PRO B 1 60 ? -16.297 -7.32 -14.805 1 84.5 60 PRO B CA 1
ATOM 2620 C C . PRO B 1 60 ? -16.75 -8.578 -15.547 1 84.5 60 PRO B C 1
ATOM 2622 O O . PRO B 1 60 ? -17.734 -9.203 -15.172 1 84.5 60 PRO B O 1
ATOM 2625 N N . HIS B 1 61 ? -16.031 -9.023 -16.531 1 84.62 61 HIS B N 1
ATOM 2626 C CA . HIS B 1 61 ? -16.469 -10.141 -17.344 1 84.62 61 HIS B CA 1
ATOM 2627 C C . HIS B 1 61 ? -15.805 -11.445 -16.906 1 84.62 61 HIS B C 1
ATOM 2629 O O . HIS B 1 61 ? -16.047 -12.5 -17.5 1 84.62 61 HIS B O 1
ATOM 2635 N N . GLU B 1 62 ? -15.047 -11.328 -15.859 1 88.69 62 GLU B N 1
ATOM 2636 C CA . GLU B 1 62 ? -14.375 -12.531 -15.375 1 88.69 62 GLU B CA 1
ATOM 2637 C C . GLU B 1 62 ? -15.281 -13.32 -14.422 1 88.69 62 GLU B C 1
ATOM 2639 O O . GLU B 1 62 ? -16.453 -12.984 -14.258 1 88.69 62 GLU B O 1
ATOM 2644 N N . ASP B 1 63 ? -14.875 -14.359 -13.883 1 85.12 63 ASP B N 1
ATOM 2645 C CA . ASP B 1 63 ? -15.664 -15.43 -13.289 1 85.12 63 ASP B CA 1
ATOM 2646 C C . ASP B 1 63 ? -15.875 -15.188 -11.797 1 85.12 63 ASP B C 1
ATOM 2648 O O . ASP B 1 63 ? -15.914 -16.141 -11.008 1 85.12 63 ASP B O 1
ATOM 2652 N N . PHE B 1 64 ? -16.016 -13.938 -11.359 1 90.56 64 PHE B N 1
ATOM 2653 C CA . PHE B 1 64 ? -16.188 -13.664 -9.938 1 90.56 64 PHE B CA 1
ATOM 2654 C C . PHE B 1 64 ? -17.422 -14.359 -9.398 1 90.56 64 PHE B C 1
ATOM 2656 O O . PHE B 1 64 ? -17.344 -15.078 -8.398 1 90.56 64 PHE B O 1
ATOM 2663 N N . ASP B 1 65 ? -18.484 -14.188 -10.141 1 88.38 65 ASP B N 1
ATOM 2664 C CA . ASP B 1 65 ? -19.766 -14.695 -9.648 1 88.38 65 ASP B CA 1
ATOM 2665 C C . ASP B 1 65 ? -19.828 -16.219 -9.781 1 88.38 65 ASP B C 1
ATOM 2667 O O . ASP B 1 65 ? -20.5 -16.891 -8.992 1 88.38 65 ASP B O 1
ATOM 2671 N N . SER B 1 66 ? -19.047 -16.781 -10.711 1 87.62 66 SER B N 1
ATOM 2672 C CA . SER B 1 66 ? -19.109 -18.203 -10.953 1 87.62 66 SER B CA 1
ATOM 2673 C C . SER B 1 66 ? -17.938 -18.938 -10.32 1 87.62 66 SER B C 1
ATOM 2675 O O . SER B 1 66 ? -17.828 -20.172 -10.438 1 87.62 66 SER B O 1
ATOM 2677 N N . TYR B 1 67 ? -17.141 -18.156 -9.727 1 90.62 67 TYR B N 1
ATOM 2678 C CA . TYR B 1 67 ? -16.031 -18.812 -9.07 1 90.62 67 TYR B CA 1
ATOM 2679 C C . TYR B 1 67 ? -16.516 -19.875 -8.094 1 90.62 67 TYR B C 1
ATOM 2681 O O . TYR B 1 67 ? -17.406 -19.625 -7.281 1 90.62 67 TYR B O 1
ATOM 2689 N N . PRO B 1 68 ? -15.93 -21.062 -8.094 1 88.19 68 PRO B N 1
ATOM 2690 C CA . PRO B 1 68 ? -16.422 -22.141 -7.227 1 88.19 68 PRO B CA 1
ATOM 2691 C C . PRO B 1 68 ? -16.188 -21.844 -5.746 1 88.19 68 PRO B C 1
ATOM 2693 O O . PRO B 1 68 ? -15.102 -21.422 -5.352 1 88.19 68 PRO B O 1
ATOM 2696 N N . ARG B 1 69 ? -17.141 -22 -4.988 1 92.19 69 ARG B N 1
ATOM 2697 C CA . ARG B 1 69 ? -17.094 -21.844 -3.537 1 92.19 69 ARG B CA 1
ATOM 2698 C C . ARG B 1 69 ? -17.469 -23.141 -2.832 1 92.19 69 ARG B C 1
ATOM 2700 O O . ARG B 1 69 ? -18.641 -23.516 -2.787 1 92.19 69 ARG B O 1
ATOM 2707 N N . THR B 1 70 ? -16.5 -23.797 -2.334 1 95.25 70 THR B N 1
ATOM 2708 C CA . THR B 1 70 ? -16.625 -25.141 -1.764 1 95.25 70 THR B CA 1
ATOM 2709 C C . THR B 1 70 ? -16.25 -25.125 -0.287 1 95.25 70 THR B C 1
ATOM 2711 O O . THR B 1 70 ? -15.367 -25.891 0.132 1 95.25 70 THR B O 1
ATOM 2714 N N . TRP B 1 71 ? -17.047 -24.422 0.465 1 96.62 71 TRP B N 1
ATOM 2715 C CA . TRP B 1 71 ? -16.703 -24.125 1.85 1 96.62 71 TRP B CA 1
ATOM 2716 C C . TRP B 1 71 ? -16.469 -25.391 2.65 1 96.62 71 TRP B C 1
ATOM 2718 O O . TRP B 1 71 ? -15.414 -25.562 3.264 1 96.62 71 TRP B O 1
ATOM 2728 N N . GLU B 1 72 ? -17.422 -26.344 2.576 1 97.88 72 GLU B N 1
ATOM 2729 C CA . GLU B 1 72 ? -17.344 -27.547 3.398 1 97.88 72 GLU B CA 1
ATOM 2730 C C . GLU B 1 72 ? -16.141 -28.406 3.018 1 97.88 72 GLU B C 1
ATOM 2732 O O . GLU B 1 72 ? -15.398 -28.859 3.889 1 97.88 72 GLU B O 1
ATOM 2737 N N . ALA B 1 73 ? -15.969 -28.562 1.773 1 97.88 73 ALA B N 1
ATOM 2738 C CA . ALA B 1 73 ? -14.836 -29.344 1.289 1 97.88 73 ALA B CA 1
ATOM 2739 C C . ALA B 1 73 ? -13.516 -28.672 1.629 1 97.88 73 ALA B C 1
ATOM 2741 O O . ALA B 1 73 ? -12.57 -29.328 2.07 1 97.88 73 ALA B O 1
ATOM 2742 N N . ASP B 1 74 ? -13.484 -27.344 1.449 1 98.44 74 ASP B N 1
ATOM 2743 C CA . ASP B 1 74 ? -12.273 -26.594 1.725 1 98.44 74 ASP B CA 1
ATOM 2744 C C . ASP B 1 74 ? -11.906 -26.656 3.205 1 98.44 74 ASP B C 1
ATOM 2746 O O . ASP B 1 74 ? -10.75 -26.922 3.551 1 98.44 74 ASP B O 1
ATOM 2750 N N . ARG B 1 75 ? -12.867 -26.422 4.008 1 98.31 75 ARG B N 1
ATOM 2751 C CA . ARG B 1 75 ? -12.656 -26.469 5.449 1 98.31 75 ARG B CA 1
ATOM 2752 C C . ARG B 1 75 ? -12.117 -27.844 5.879 1 98.31 75 ARG B C 1
ATOM 2754 O O . ARG B 1 75 ? -11.156 -27.922 6.641 1 98.31 75 ARG B O 1
ATOM 2761 N N . ALA B 1 76 ? -12.766 -28.859 5.371 1 98.62 76 ALA B N 1
ATOM 2762 C CA . ALA B 1 76 ? -12.367 -30.219 5.727 1 98.62 76 ALA B CA 1
ATOM 2763 C C . ALA B 1 76 ? -10.938 -30.5 5.27 1 98.62 76 ALA B C 1
ATOM 2765 O O . ALA B 1 76 ? -10.164 -31.125 6 1 98.62 76 ALA B O 1
ATOM 2766 N N . GLN B 1 77 ? -10.586 -30.078 4.113 1 98.56 77 GLN B N 1
ATOM 2767 C CA . GLN B 1 77 ? -9.25 -30.297 3.562 1 98.56 77 GLN B CA 1
ATOM 2768 C C . GLN B 1 77 ? -8.188 -29.562 4.371 1 98.56 77 GLN B C 1
ATOM 2770 O O . GLN B 1 77 ? -7.109 -30.094 4.629 1 98.56 77 GLN B O 1
ATOM 2775 N N . LEU B 1 78 ? -8.508 -28.328 4.758 1 98.75 78 LEU B N 1
ATOM 2776 C CA . LEU B 1 78 ? -7.57 -27.531 5.551 1 98.75 78 LEU B CA 1
ATOM 2777 C C . LEU B 1 78 ? -7.352 -28.172 6.922 1 98.75 78 LEU B C 1
ATOM 2779 O O . LEU B 1 78 ? -6.219 -28.234 7.406 1 98.75 78 LEU B O 1
ATOM 2783 N N . GLU B 1 79 ? -8.438 -28.609 7.512 1 98.44 79 GLU B N 1
ATOM 2784 C CA . GLU B 1 79 ? -8.328 -29.297 8.797 1 98.44 79 GLU B CA 1
ATOM 2785 C C . GLU B 1 79 ? -7.461 -30.547 8.688 1 98.44 79 GLU B C 1
ATOM 2787 O O . GLU B 1 79 ? -6.594 -30.781 9.523 1 98.44 79 GLU B O 1
ATOM 2792 N N . ALA B 1 80 ? -7.691 -31.281 7.645 1 98.44 80 ALA B N 1
ATOM 2793 C CA . ALA B 1 80 ? -6.941 -32.531 7.414 1 98.44 80 ALA B CA 1
ATOM 2794 C C . ALA B 1 80 ? -5.469 -32.219 7.156 1 98.44 80 ALA B C 1
ATOM 2796 O O . ALA B 1 80 ? -4.598 -33.031 7.527 1 98.44 80 ALA B O 1
ATOM 2797 N N . ALA B 1 81 ? -5.199 -31.094 6.543 1 98.44 81 ALA B N 1
ATOM 2798 C CA . ALA B 1 81 ? -3.83 -30.688 6.219 1 98.44 81 ALA B CA 1
ATOM 2799 C C . ALA B 1 81 ? -3.121 -30.125 7.441 1 98.44 81 ALA B C 1
ATOM 2801 O O . ALA B 1 81 ? -1.923 -29.828 7.395 1 98.44 81 ALA B O 1
ATOM 2802 N N . GLY B 1 82 ? -3.869 -29.906 8.57 1 98.31 82 GLY B N 1
ATOM 2803 C CA . GLY B 1 82 ? -3.271 -29.469 9.82 1 98.31 82 GLY B CA 1
ATOM 2804 C C . GLY B 1 82 ? -3.248 -27.953 9.977 1 98.31 82 GLY B C 1
ATOM 2805 O O . GLY B 1 82 ? -2.469 -27.422 10.766 1 98.31 82 GLY B O 1
ATOM 2806 N N . CYS B 1 83 ? -4.031 -27.281 9.234 1 98.81 83 CYS B N 1
ATOM 2807 C CA . CYS B 1 83 ? -4.113 -25.828 9.367 1 98.81 83 CYS B CA 1
ATOM 2808 C C . CYS B 1 83 ? -4.586 -25.438 10.758 1 98.81 83 CYS B C 1
ATOM 2810 O O . CYS B 1 83 ? -5.551 -26.016 11.273 1 98.81 83 CYS B O 1
ATOM 2812 N N . ASP B 1 84 ? -3.957 -24.469 11.406 1 98.88 84 ASP B N 1
ATOM 2813 C CA . ASP B 1 84 ? -4.324 -24.047 12.758 1 98.88 84 ASP B CA 1
ATOM 2814 C C . ASP B 1 84 ? -5.477 -23.047 12.734 1 98.88 84 ASP B C 1
ATOM 2816 O O . ASP B 1 84 ? -6.395 -23.125 13.555 1 98.88 84 ASP B O 1
ATOM 2820 N N . ILE B 1 85 ? -5.398 -22.047 11.828 1 98.94 85 ILE B N 1
ATOM 2821 C CA . ILE B 1 85 ? -6.391 -20.969 11.773 1 98.94 85 ILE B CA 1
ATOM 2822 C C . ILE B 1 85 ? -6.828 -20.75 10.328 1 98.94 85 ILE B C 1
ATOM 2824 O O . ILE B 1 85 ? -5.996 -20.656 9.422 1 98.94 85 ILE B O 1
ATOM 2828 N N . LEU B 1 86 ? -8.078 -20.766 10.078 1 98.94 86 LEU B N 1
ATOM 2829 C CA . LEU B 1 86 ? -8.672 -20.391 8.805 1 98.94 86 LEU B CA 1
ATOM 2830 C C . LEU B 1 86 ? -9.305 -19 8.891 1 98.94 86 LEU B C 1
ATOM 2832 O O . LEU B 1 86 ? -10.242 -18.797 9.664 1 98.94 86 LEU B O 1
ATOM 2836 N N . PHE B 1 87 ? -8.758 -18.062 8.188 1 98.88 87 PHE B N 1
ATOM 2837 C CA . PHE B 1 87 ? -9.336 -16.734 8.055 1 98.88 87 PHE B CA 1
ATOM 2838 C C . PHE B 1 87 ? -10.289 -16.672 6.863 1 98.88 87 PHE B C 1
ATOM 2840 O O . PHE B 1 87 ? -9.852 -16.688 5.711 1 98.88 87 PHE B O 1
ATOM 2847 N N . ALA B 1 88 ? -11.539 -16.609 7.105 1 98.56 88 ALA B N 1
ATOM 2848 C CA . ALA B 1 88 ? -12.57 -16.625 6.066 1 98.56 88 ALA B CA 1
ATOM 2849 C C . ALA B 1 88 ? -13.555 -15.477 6.242 1 98.56 88 ALA B C 1
ATOM 2851 O O . ALA B 1 88 ? -14.727 -15.695 6.559 1 98.56 88 ALA B O 1
ATOM 2852 N N . PRO B 1 89 ? -13.086 -14.312 5.918 1 98 89 PRO B N 1
ATOM 2853 C CA . PRO B 1 89 ? -13.977 -13.164 6.059 1 98 89 PRO B CA 1
ATOM 2854 C C . PRO B 1 89 ? -14.992 -13.062 4.922 1 98 89 PRO B C 1
ATOM 2856 O O . PRO B 1 89 ? -14.719 -13.492 3.801 1 98 89 PRO B O 1
ATOM 2859 N N . ARG B 1 90 ? -16.203 -12.516 5.273 1 95.81 90 ARG B N 1
ATOM 2860 C CA . ARG B 1 90 ? -17.078 -12 4.227 1 95.81 90 ARG B CA 1
ATOM 2861 C C . ARG B 1 90 ? -16.531 -10.711 3.625 1 95.81 90 ARG B C 1
ATOM 2863 O O . ARG B 1 90 ? -15.648 -10.078 4.215 1 95.81 90 ARG B O 1
ATOM 2870 N N . GLU B 1 91 ? -16.938 -10.43 2.459 1 95.62 91 GLU B N 1
ATOM 2871 C CA . GLU B 1 91 ? -16.484 -9.188 1.824 1 95.62 91 GLU B CA 1
ATOM 2872 C C . GLU B 1 91 ? -16.656 -7.996 2.758 1 95.62 91 GLU B C 1
ATOM 2874 O O . GLU B 1 91 ? -15.766 -7.152 2.867 1 95.62 91 GLU B O 1
ATOM 2879 N N . THR B 1 92 ? -17.797 -7.895 3.506 1 95.44 92 THR B N 1
ATOM 2880 C CA . THR B 1 92 ? -18.078 -6.762 4.375 1 95.44 92 THR B CA 1
ATOM 2881 C C . THR B 1 92 ? -17.172 -6.773 5.602 1 95.44 92 THR B C 1
ATOM 2883 O O . THR B 1 92 ? -17.016 -5.75 6.273 1 95.44 92 THR B O 1
ATOM 2886 N N . ASP B 1 93 ? -16.562 -7.938 5.895 1 95.44 93 ASP B N 1
ATOM 2887 C CA . ASP B 1 93 ? -15.641 -8.039 7.02 1 95.44 93 ASP B CA 1
ATOM 2888 C C . ASP B 1 93 ? -14.25 -7.535 6.637 1 95.44 93 ASP B C 1
ATOM 2890 O O . ASP B 1 93 ? -13.578 -6.883 7.438 1 95.44 93 ASP B O 1
ATOM 2894 N N . LEU B 1 94 ? -13.852 -7.844 5.457 1 97.12 94 LEU B N 1
ATOM 2895 C CA . LEU B 1 94 ? -12.539 -7.41 5.004 1 97.12 94 LEU B CA 1
ATOM 2896 C C . LEU B 1 94 ? -12.586 -5.984 4.469 1 97.12 94 LEU B C 1
ATOM 2898 O O . LEU B 1 94 ? -11.633 -5.219 4.645 1 97.12 94 LEU B O 1
ATOM 2902 N N . TYR B 1 95 ? -13.719 -5.73 3.809 1 97 95 TYR B N 1
ATOM 2903 C CA . TYR B 1 95 ? -13.977 -4.406 3.256 1 97 95 TYR B CA 1
ATOM 2904 C C . TYR B 1 95 ? -15.227 -3.791 3.869 1 97 95 TYR B C 1
ATOM 2906 O O . TYR B 1 95 ? -16.266 -3.676 3.203 1 97 95 TYR B O 1
ATOM 2914 N N . PRO B 1 96 ? -15.07 -3.322 5.094 1 95.31 96 PRO B N 1
ATOM 2915 C CA . PRO B 1 96 ? -16.25 -2.73 5.715 1 95.31 96 PRO B CA 1
ATOM 2916 C C . PRO B 1 96 ? -16.75 -1.49 4.977 1 95.31 96 PRO B C 1
ATOM 2918 O O . PRO B 1 96 ? -17.891 -1.066 5.176 1 95.31 96 PRO B O 1
ATOM 2921 N N . GLN B 1 97 ? -15.969 -0.838 4.18 1 94.88 97 GLN B N 1
ATOM 2922 C CA . GLN B 1 97 ? -16.25 0.21 3.207 1 94.88 97 GLN B CA 1
ATOM 2923 C C . GLN B 1 97 ? -15.57 -0.073 1.874 1 94.88 97 GLN B C 1
ATOM 2925 O O . GLN B 1 97 ? -14.688 -0.93 1.795 1 94.88 97 GLN B O 1
ATOM 2930 N N . ALA B 1 98 ? -16.031 0.625 0.896 1 95.56 98 ALA B N 1
ATOM 2931 C CA . ALA B 1 98 ? -15.383 0.438 -0.396 1 95.56 98 ALA B CA 1
ATOM 2932 C C . ALA B 1 98 ? -13.875 0.645 -0.282 1 95.56 98 ALA B C 1
ATOM 2934 O O . ALA B 1 98 ? -13.422 1.598 0.354 1 95.56 98 ALA B O 1
ATOM 2935 N N . GLN B 1 99 ? -13.141 -0.261 -0.832 1 97.56 99 GLN B N 1
ATOM 2936 C CA . GLN B 1 99 ? -11.688 -0.149 -0.82 1 97.56 99 GLN B CA 1
ATOM 2937 C C . GLN B 1 99 ? -11.203 0.832 -1.885 1 97.56 99 GLN B C 1
ATOM 2939 O O . GLN B 1 99 ? -11.133 0.488 -3.066 1 97.56 99 GLN B O 1
ATOM 2944 N N . THR B 1 100 ? -10.859 2.006 -1.435 1 97.69 100 THR B N 1
ATOM 2945 C CA . THR B 1 100 ? -10.492 3.057 -2.381 1 97.69 100 THR B CA 1
ATOM 2946 C C . THR B 1 100 ? -8.984 3.281 -2.387 1 97.69 100 THR B C 1
ATOM 2948 O O . THR B 1 100 ? -8.43 3.752 -3.381 1 97.69 100 THR B O 1
ATOM 2951 N N . PHE B 1 101 ? -8.328 3.051 -1.276 1 98.62 101 PHE B N 1
ATOM 2952 C CA . PHE B 1 101 ? -6.867 3.041 -1.266 1 98.62 101 PHE B CA 1
ATOM 2953 C C . PHE B 1 101 ? -6.332 1.778 -1.929 1 98.62 101 PHE B C 1
ATOM 2955 O O . PHE B 1 101 ? -6.773 0.67 -1.619 1 98.62 101 PHE B O 1
ATOM 2962 N N . LYS B 1 102 ? -5.371 1.887 -2.844 1 98.69 102 LYS B N 1
ATOM 2963 C CA . LYS B 1 102 ? -4.855 0.755 -3.609 1 98.69 102 LYS B CA 1
ATOM 2964 C C . LYS B 1 102 ? -3.33 0.743 -3.617 1 98.69 102 LYS B C 1
ATOM 2966 O O . LYS B 1 102 ? -2.695 1.781 -3.424 1 98.69 102 LYS B O 1
ATOM 2971 N N . VAL B 1 103 ? -2.791 -0.385 -3.76 1 98.88 103 VAL B N 1
ATOM 2972 C CA . VAL B 1 103 ? -1.364 -0.527 -4.035 1 98.88 103 VAL B CA 1
ATOM 2973 C C . VAL B 1 103 ? -1.142 -0.677 -5.539 1 98.88 103 VAL B C 1
ATOM 2975 O O . VAL B 1 103 ? -1.694 -1.582 -6.168 1 98.88 103 VAL B O 1
ATOM 2978 N N . GLN B 1 104 ? -0.434 0.229 -6.082 1 98.5 104 GLN B N 1
ATOM 2979 C CA . GLN B 1 104 ? -0.067 0.186 -7.492 1 98.5 104 GLN B CA 1
ATOM 2980 C C . GLN B 1 104 ? 1.307 -0.451 -7.684 1 98.5 104 GLN B C 1
ATOM 2982 O O . GLN B 1 104 ? 2.318 0.102 -7.25 1 98.5 104 GLN B O 1
ATOM 2987 N N . PRO B 1 105 ? 1.324 -1.576 -8.352 1 98.5 105 PRO B N 1
ATOM 2988 C CA . PRO B 1 105 ? 2.625 -2.211 -8.57 1 98.5 105 PRO B CA 1
ATOM 2989 C C . PRO B 1 105 ? 3.412 -1.562 -9.711 1 98.5 105 PRO B C 1
ATOM 2991 O O . PRO B 1 105 ? 2.91 -0.652 -10.375 1 98.5 105 PRO B O 1
ATOM 2994 N N . ASP B 1 106 ? 4.648 -1.979 -9.844 1 97.69 106 ASP B N 1
ATOM 2995 C CA . ASP B 1 106 ? 5.523 -1.538 -10.922 1 97.69 106 ASP B CA 1
ATOM 2996 C C . ASP B 1 106 ? 4.957 -1.941 -12.281 1 97.69 106 ASP B C 1
ATOM 2998 O O . ASP B 1 106 ? 4.844 -3.131 -12.586 1 97.69 106 ASP B O 1
ATOM 3002 N N . PRO B 1 107 ? 4.66 -0.964 -13.094 1 97.06 107 PRO B N 1
ATOM 3003 C CA . PRO B 1 107 ? 4.082 -1.317 -14.398 1 97.06 107 PRO B CA 1
ATOM 3004 C C . PRO B 1 107 ? 5.027 -2.154 -15.258 1 97.06 107 PRO B C 1
ATOM 3006 O O . PRO B 1 107 ? 4.574 -2.953 -16.078 1 97.06 107 PRO B O 1
ATOM 3009 N N . LEU B 1 108 ? 6.316 -2.051 -15.07 1 96.38 108 LEU B N 1
ATOM 3010 C CA . LEU B 1 108 ? 7.289 -2.791 -15.859 1 96.38 108 LEU B CA 1
ATOM 3011 C C . LEU B 1 108 ? 7.211 -4.285 -15.562 1 96.38 108 LEU B C 1
ATOM 3013 O O . LEU B 1 108 ? 7.723 -5.102 -16.328 1 96.38 108 LEU B O 1
ATOM 3017 N N . LEU B 1 109 ? 6.594 -4.617 -14.477 1 97.5 109 LEU B N 1
ATOM 3018 C CA . LEU B 1 109 ? 6.395 -6.012 -14.094 1 97.5 109 LEU B CA 1
ATOM 3019 C C . LEU B 1 109 ? 4.922 -6.391 -14.18 1 97.5 109 LEU B C 1
ATOM 3021 O O . LEU B 1 109 ? 4.57 -7.402 -14.797 1 97.5 109 LEU B O 1
ATOM 3025 N N . ALA B 1 110 ? 4.055 -5.516 -13.68 1 97.69 110 ALA B N 1
ATOM 3026 C CA . ALA B 1 110 ? 2.65 -5.844 -13.453 1 97.69 110 ALA B CA 1
ATOM 3027 C C . ALA B 1 110 ? 1.858 -5.793 -14.758 1 97.69 110 ALA B C 1
ATOM 3029 O O . ALA B 1 110 ? 0.826 -6.457 -14.891 1 97.69 110 ALA B O 1
ATOM 3030 N N . ASP B 1 111 ? 2.316 -5.008 -15.734 1 97.38 111 ASP B N 1
ATOM 3031 C CA . ASP B 1 111 ? 1.508 -4.793 -16.922 1 97.38 111 ASP B CA 1
ATOM 3032 C C . ASP B 1 111 ? 1.909 -5.758 -18.047 1 97.38 111 ASP B C 1
ATOM 3034 O O . ASP B 1 111 ? 1.329 -5.734 -19.125 1 97.38 111 ASP B O 1
ATOM 3038 N N . LEU B 1 112 ? 2.855 -6.625 -17.734 1 97 112 LEU B N 1
ATOM 3039 C CA . LEU B 1 112 ? 3.244 -7.695 -18.656 1 97 112 LEU B CA 1
ATOM 3040 C C . LEU B 1 112 ? 2.326 -8.898 -18.5 1 97 112 LEU B C 1
ATOM 3042 O O . LEU B 1 112 ? 1.657 -9.055 -17.484 1 97 112 LEU B O 1
ATOM 3046 N N . LEU B 1 113 ? 2.258 -9.68 -19.594 1 97.75 113 LEU B N 1
ATOM 3047 C CA . LEU B 1 113 ? 1.655 -11.008 -19.516 1 97.75 113 LEU B CA 1
ATOM 3048 C C . LEU B 1 113 ? 0.253 -10.938 -18.922 1 97.75 113 LEU B C 1
ATOM 3050 O O . LEU B 1 113 ? -0.637 -10.305 -19.484 1 97.75 113 LEU B O 1
ATOM 3054 N N . GLU B 1 114 ? 0.083 -11.445 -17.641 1 97.19 114 GLU B N 1
ATOM 3055 C CA . GLU B 1 114 ? -1.24 -11.406 -17.031 1 97.19 114 GLU B CA 1
ATOM 3056 C C . GLU B 1 114 ? -1.784 -9.984 -16.969 1 97.19 114 GLU B C 1
ATOM 3058 O O . GLU B 1 114 ? -2.969 -9.758 -17.219 1 97.19 114 GLU B O 1
ATOM 3063 N N . GLY B 1 115 ? -0.931 -9.086 -16.672 1 96.94 115 GLY B N 1
ATOM 3064 C CA . GLY B 1 115 ? -1.351 -7.699 -16.562 1 96.94 115 GLY B CA 1
ATOM 3065 C C . GLY B 1 115 ? -1.772 -7.094 -17.891 1 96.94 115 GLY B C 1
ATOM 3066 O O . GLY B 1 115 ? -2.617 -6.195 -17.922 1 96.94 115 GLY B O 1
ATOM 3067 N N . GLN B 1 116 ? -1.149 -7.516 -18.969 1 96.56 116 GLN B N 1
ATOM 3068 C CA . GLN B 1 116 ? -1.527 -7.043 -20.297 1 96.56 116 GLN B CA 1
ATOM 3069 C C . GLN B 1 116 ? -2.934 -7.504 -20.656 1 96.56 116 GLN B C 1
ATOM 3071 O O . GLN B 1 116 ? -3.725 -6.73 -21.203 1 96.56 116 GLN B O 1
ATOM 3076 N N . PHE B 1 117 ? -3.283 -8.695 -20.328 1 95.62 117 PHE B N 1
ATOM 3077 C CA . PHE B 1 117 ? -4.543 -9.297 -20.75 1 95.62 117 PHE B CA 1
ATOM 3078 C C . PHE B 1 117 ? -5.617 -9.102 -19.688 1 95.62 117 PHE B C 1
ATOM 3080 O O . PHE B 1 117 ? -6.805 -9.281 -19.953 1 95.62 117 PHE B O 1
ATOM 3087 N N . ARG B 1 118 ? -5.199 -8.789 -18.5 1 95.5 118 ARG B N 1
ATOM 3088 C CA . ARG B 1 118 ? -6.098 -8.461 -17.406 1 95.5 118 ARG B CA 1
ATOM 3089 C C . ARG B 1 118 ? -5.711 -7.145 -16.75 1 95.5 118 ARG B C 1
ATOM 3091 O O . ARG B 1 118 ? -5.289 -7.121 -15.586 1 95.5 118 ARG B O 1
ATOM 3098 N N . PRO B 1 119 ? -5.977 -6.074 -17.438 1 95.75 119 PRO B N 1
ATOM 3099 C CA . PRO B 1 119 ? -5.551 -4.773 -16.906 1 95.75 119 PRO B CA 1
ATOM 3100 C C . PRO B 1 119 ? -6.094 -4.496 -15.508 1 95.75 119 PRO B C 1
ATOM 3102 O O . PRO B 1 119 ? -7.289 -4.664 -15.258 1 95.75 119 PRO B O 1
ATOM 3105 N N . GLY B 1 120 ? -5.211 -4.102 -14.57 1 95.12 120 GLY B N 1
ATOM 3106 C CA . GLY B 1 120 ? -5.594 -3.775 -13.211 1 95.12 120 GLY B CA 1
ATOM 3107 C C . GLY B 1 120 ? -5.555 -4.973 -12.273 1 95.12 120 GLY B C 1
ATOM 3108 O O . GLY B 1 120 ? -5.727 -4.828 -11.062 1 95.12 120 GLY B O 1
ATOM 3109 N N . PHE B 1 121 ? -5.297 -6.18 -12.844 1 97.25 121 PHE B N 1
ATOM 3110 C CA . PHE B 1 121 ? -5.324 -7.426 -12.086 1 97.25 121 PHE B CA 1
ATOM 3111 C C . PHE B 1 121 ? -4.383 -7.355 -10.891 1 97.25 121 PHE B C 1
ATOM 3113 O O . PHE B 1 121 ? -4.789 -7.605 -9.758 1 97.25 121 PHE B O 1
ATOM 3120 N N . PHE B 1 122 ? -3.188 -6.863 -11.133 1 98.44 122 PHE B N 1
ATOM 3121 C CA . PHE B 1 122 ? -2.188 -6.918 -10.07 1 98.44 122 PHE B CA 1
ATOM 3122 C C . PHE B 1 122 ? -2.367 -5.766 -9.094 1 98.44 122 PHE B C 1
ATOM 3124 O O . PHE B 1 122 ? -1.87 -5.82 -7.965 1 98.44 122 PHE B O 1
ATOM 3131 N N . THR B 1 123 ? -3.031 -4.66 -9.492 1 98.5 123 THR B N 1
ATOM 3132 C CA . THR B 1 123 ? -3.441 -3.67 -8.508 1 98.5 123 THR B CA 1
ATOM 3133 C C . THR B 1 123 ? -4.379 -4.293 -7.477 1 98.5 123 THR B C 1
ATOM 3135 O O . THR B 1 123 ? -4.211 -4.086 -6.273 1 98.5 123 THR B O 1
ATOM 3138 N N . GLY B 1 124 ? -5.328 -5.059 -8.008 1 98.19 124 GLY B N 1
ATOM 3139 C CA . GLY B 1 124 ? -6.223 -5.777 -7.109 1 98.19 124 GLY B CA 1
ATOM 3140 C C . GLY B 1 124 ? -5.504 -6.766 -6.211 1 98.19 124 GLY B C 1
ATOM 3141 O O . GLY B 1 124 ? -5.75 -6.809 -5.004 1 98.19 124 GLY B O 1
ATOM 3142 N N . VAL B 1 125 ? -4.578 -7.512 -6.789 1 98.56 125 VAL B N 1
ATOM 3143 C CA . VAL B 1 125 ? -3.83 -8.523 -6.059 1 98.56 125 VAL B CA 1
ATOM 3144 C C . VAL B 1 125 ? -2.994 -7.867 -4.961 1 98.56 125 VAL B C 1
ATOM 3146 O O . VAL B 1 125 ? -3.072 -8.258 -3.795 1 98.56 125 VAL B O 1
ATOM 3149 N N . CYS B 1 126 ? -2.209 -6.832 -5.352 1 98.81 126 CYS B N 1
ATOM 3150 C CA . CYS B 1 126 ? -1.332 -6.172 -4.391 1 98.81 126 CYS B CA 1
ATOM 3151 C C . CYS B 1 126 ? -2.139 -5.535 -3.266 1 98.81 126 CYS B C 1
ATOM 3153 O O . CYS B 1 126 ? -1.721 -5.555 -2.105 1 98.81 126 CYS B O 1
ATOM 3155 N N . THR B 1 127 ? -3.277 -4.992 -3.592 1 98.81 127 THR B N 1
ATOM 3156 C CA . THR B 1 127 ? -4.113 -4.328 -2.6 1 98.81 127 THR B CA 1
ATOM 3157 C C . THR B 1 127 ? -4.633 -5.328 -1.57 1 98.81 127 THR B C 1
ATOM 3159 O O . THR B 1 127 ? -4.469 -5.125 -0.365 1 98.81 127 THR B O 1
ATOM 3162 N N . VAL B 1 128 ? -5.191 -6.434 -2.01 1 98.69 128 VAL B N 1
ATOM 3163 C CA . VAL B 1 128 ? -5.777 -7.387 -1.073 1 98.69 128 VAL B CA 1
ATOM 3164 C C . VAL B 1 128 ? -4.672 -8.094 -0.293 1 98.69 128 VAL B C 1
ATOM 3166 O O . VAL B 1 128 ? -4.824 -8.367 0.9 1 98.69 128 VAL B O 1
ATOM 3169 N N . VAL B 1 129 ? -3.58 -8.391 -0.94 1 98.88 129 VAL B N 1
ATOM 3170 C CA . VAL B 1 129 ? -2.51 -9.109 -0.253 1 98.88 129 VAL B CA 1
ATOM 3171 C C . VAL B 1 129 ? -1.871 -8.203 0.797 1 98.88 129 VAL B C 1
ATOM 3173 O O . VAL B 1 129 ? -1.538 -8.656 1.896 1 98.88 129 VAL B O 1
ATOM 3176 N N . MET B 1 130 ? -1.693 -6.926 0.483 1 98.81 130 MET B N 1
ATOM 3177 C CA . MET B 1 130 ? -1.215 -5.984 1.49 1 98.81 130 MET B CA 1
ATOM 3178 C C . MET B 1 130 ? -2.129 -5.98 2.711 1 98.81 130 MET B C 1
ATOM 3180 O O . MET B 1 130 ? -1.654 -6.023 3.848 1 98.81 130 MET B O 1
ATOM 3184 N N . LYS B 1 131 ? -3.398 -5.91 2.484 1 98.75 131 LYS B N 1
ATOM 3185 C CA . LYS B 1 131 ? -4.359 -5.887 3.584 1 98.75 131 LYS B CA 1
ATOM 3186 C C . LYS B 1 131 ? -4.328 -7.195 4.367 1 98.75 131 LYS B C 1
ATOM 3188 O O . LYS B 1 131 ? -4.383 -7.191 5.598 1 98.75 131 LYS B O 1
ATOM 3193 N N . LEU B 1 132 ? -4.234 -8.336 3.66 1 98.88 132 LEU B N 1
ATOM 3194 C CA . LEU B 1 132 ? -4.141 -9.641 4.312 1 98.88 132 LEU B CA 1
ATOM 3195 C C . LEU B 1 132 ? -2.863 -9.742 5.141 1 98.88 132 LEU B C 1
ATOM 3197 O O . LEU B 1 132 ? -2.883 -10.266 6.254 1 98.88 132 LEU B O 1
ATOM 3201 N N . PHE B 1 133 ? -1.714 -9.266 4.574 1 98.88 133 PHE B N 1
ATOM 3202 C CA . PHE B 1 133 ? -0.469 -9.258 5.332 1 98.88 133 PHE B CA 1
ATOM 3203 C C . PHE B 1 133 ? -0.619 -8.43 6.602 1 98.88 133 PHE B C 1
ATOM 3205 O O . PHE B 1 133 ? -0.14 -8.82 7.668 1 98.88 133 PHE B O 1
ATOM 3212 N N . SER B 1 134 ? -1.294 -7.277 6.48 1 98.5 134 SER B N 1
ATOM 3213 C CA . SER B 1 134 ? -1.538 -6.461 7.664 1 98.5 134 SER B CA 1
ATOM 3214 C C . SER B 1 134 ? -2.393 -7.207 8.688 1 98.5 134 SER B C 1
ATOM 3216 O O . SER B 1 134 ? -2.119 -7.156 9.883 1 98.5 134 SER B O 1
ATOM 3218 N N . ALA B 1 135 ? -3.41 -7.883 8.25 1 98.5 135 ALA B N 1
ATOM 3219 C CA . ALA B 1 135 ? -4.305 -8.633 9.125 1 98.5 135 ALA B CA 1
ATOM 3220 C C . ALA B 1 135 ? -3.561 -9.758 9.836 1 98.5 135 ALA B C 1
ATOM 3222 O O . ALA B 1 135 ? -3.703 -9.938 11.047 1 98.5 135 ALA B O 1
ATOM 3223 N N . VAL B 1 136 ? -2.727 -10.438 9.109 1 98.81 136 VAL B N 1
ATOM 3224 C CA . VAL B 1 136 ? -2.135 -11.672 9.617 1 98.81 136 VAL B CA 1
ATOM 3225 C C . VAL B 1 136 ? -0.841 -11.352 10.367 1 98.81 136 VAL B C 1
ATOM 3227 O O . VAL B 1 136 ? -0.587 -11.898 11.438 1 98.81 136 VAL B O 1
ATOM 3230 N N . PHE B 1 137 ? -0.013 -10.461 9.836 1 98.62 137 PHE B N 1
ATOM 3231 C CA . PHE B 1 137 ? 1.342 -10.289 10.344 1 98.62 137 PHE B CA 1
ATOM 3232 C C . PHE B 1 137 ? 1.454 -9.016 11.172 1 98.62 137 PHE B C 1
ATOM 3234 O O . PHE B 1 137 ? 2.428 -8.828 11.898 1 98.62 137 PHE B O 1
ATOM 3241 N N . GLY B 1 138 ? 0.474 -8.117 11.086 1 97.19 138 GLY B N 1
ATOM 3242 C CA . GLY B 1 138 ? 0.587 -6.777 11.648 1 97.19 138 GLY B CA 1
ATOM 3243 C C . GLY B 1 138 ? 0.808 -6.77 13.148 1 97.19 138 GLY B C 1
ATOM 3244 O O . GLY B 1 138 ? 1.476 -5.883 13.68 1 97.19 138 GLY B O 1
ATOM 3245 N N . THR B 1 139 ? 0.288 -7.812 13.852 1 97.44 139 THR B N 1
ATOM 3246 C CA . THR B 1 139 ? 0.377 -7.809 15.305 1 97.44 139 THR B CA 1
ATOM 3247 C C . THR B 1 139 ? 1.378 -8.852 15.789 1 97.44 139 THR B C 1
ATOM 3249 O O . THR B 1 139 ? 1.618 -8.984 17 1 97.44 139 THR B O 1
ATOM 3252 N N . THR B 1 140 ? 2.025 -9.547 14.859 1 97.44 140 THR B N 1
ATOM 3253 C CA . THR B 1 140 ? 2.859 -10.68 15.266 1 97.44 140 THR B CA 1
ATOM 3254 C C . THR B 1 140 ? 4.332 -10.383 14.992 1 97.44 140 THR B C 1
ATOM 3256 O O . THR B 1 140 ? 5.195 -11.227 15.25 1 97.44 140 THR B O 1
ATOM 3259 N N . GLY B 1 141 ? 4.617 -9.227 14.477 1 96.06 141 GLY B N 1
ATOM 3260 C CA . GLY B 1 141 ? 5.996 -8.859 14.195 1 96.06 141 GLY B CA 1
ATOM 3261 C C . GLY B 1 141 ? 6.535 -9.5 12.93 1 96.06 141 GLY B C 1
ATOM 3262 O O . GLY B 1 141 ? 7.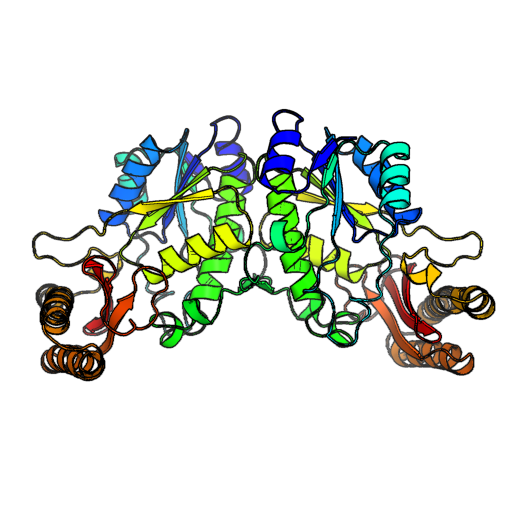734 -9.773 12.82 1 96.06 141 GLY B O 1
ATOM 3263 N N . GLY B 1 142 ? 5.672 -9.844 12.008 1 97.62 142 GLY B N 1
ATOM 3264 C CA . GLY B 1 142 ? 6.066 -10.445 10.742 1 97.62 142 GLY B CA 1
ATOM 3265 C C . GLY B 1 142 ? 5.777 -11.93 10.672 1 97.62 142 GLY B C 1
ATOM 3266 O O . GLY B 1 142 ? 5.008 -12.461 11.484 1 97.62 142 GLY B O 1
ATOM 3267 N N . GLY B 1 143 ? 6.344 -12.508 9.578 1 98.5 143 GLY B N 1
ATOM 3268 C CA . GLY B 1 143 ? 6.125 -13.922 9.352 1 98.5 143 GLY B CA 1
ATOM 3269 C C . GLY B 1 143 ? 6.535 -14.383 7.965 1 98.5 143 GLY B C 1
ATOM 3270 O O . GLY B 1 143 ? 7.402 -13.773 7.336 1 98.5 143 GLY B O 1
ATOM 3271 N N . THR B 1 144 ? 5.938 -15.562 7.613 1 98.88 144 THR B N 1
ATOM 3272 C CA . THR B 1 144 ? 6.223 -16.172 6.32 1 98.88 144 THR B CA 1
ATOM 3273 C C . THR B 1 144 ? 4.945 -16.312 5.492 1 98.88 144 THR B C 1
ATOM 3275 O O . THR B 1 144 ? 3.895 -16.672 6.02 1 98.88 144 THR B O 1
ATOM 3278 N N . ALA B 1 145 ? 5.004 -15.953 4.301 1 98.94 145 ALA B N 1
ATOM 3279 C CA . ALA B 1 145 ? 3.887 -16.141 3.383 1 98.94 145 ALA B CA 1
ATOM 3280 C C . ALA B 1 145 ? 4.266 -17.109 2.256 1 98.94 145 ALA B C 1
ATOM 3282 O O . ALA B 1 145 ? 5.379 -17.047 1.729 1 98.94 145 ALA B O 1
ATOM 3283 N N . LEU B 1 146 ? 3.383 -17.953 1.894 1 98.94 146 LEU B N 1
ATOM 3284 C CA . LEU B 1 146 ? 3.652 -18.938 0.844 1 98.94 146 LEU B CA 1
ATOM 3285 C C . LEU B 1 146 ? 2.742 -18.703 -0.359 1 98.94 146 LEU B C 1
ATOM 3287 O O . LEU B 1 146 ? 1.531 -18.531 -0.203 1 98.94 146 LEU B O 1
ATOM 3291 N N . PHE B 1 147 ? 3.338 -18.688 -1.495 1 98.75 147 PHE B N 1
ATOM 3292 C CA . PHE B 1 147 ? 2.646 -18.578 -2.775 1 98.75 147 PHE B CA 1
ATOM 3293 C C . PHE B 1 147 ? 3.141 -19.656 -3.744 1 98.75 147 PHE B C 1
ATOM 3295 O O . PHE B 1 147 ? 4.309 -20.047 -3.699 1 98.75 147 PHE B O 1
ATOM 3302 N N . GLY B 1 148 ? 2.281 -20.109 -4.566 1 98.12 148 GLY B N 1
ATOM 3303 C CA . GLY B 1 148 ? 2.662 -21.125 -5.535 1 98.12 148 GLY B CA 1
ATOM 3304 C C . GLY B 1 148 ? 3.355 -20.547 -6.758 1 98.12 148 GLY B C 1
ATOM 3305 O O . GLY B 1 148 ? 2.986 -19.484 -7.242 1 98.12 148 GLY B O 1
ATOM 3306 N N . LYS B 1 149 ? 4.227 -21.297 -7.332 1 98.06 149 LYS B N 1
ATOM 3307 C CA . LYS B 1 149 ? 4.969 -20.906 -8.523 1 98.06 149 LYS B CA 1
ATOM 3308 C C . LYS B 1 149 ? 4.07 -20.906 -9.758 1 98.06 149 LYS B C 1
ATOM 3310 O O . LYS B 1 149 ? 4.426 -20.344 -10.797 1 98.06 149 LYS B O 1
ATOM 3315 N N . LYS B 1 150 ? 2.904 -21.562 -9.648 1 97.12 150 LYS B N 1
ATOM 3316 C CA . LYS B 1 150 ? 2.012 -21.594 -10.805 1 97.12 150 LYS B CA 1
ATOM 3317 C C . LYS B 1 150 ? 1.668 -20.188 -11.273 1 97.12 150 LYS B C 1
ATOM 3319 O O . LYS B 1 150 ? 1.693 -19.906 -12.477 1 97.12 150 LYS B O 1
ATOM 3324 N N . ASP B 1 151 ? 1.319 -19.359 -10.359 1 96.75 151 ASP B N 1
ATOM 3325 C CA . ASP B 1 151 ? 1.127 -17.953 -10.656 1 96.75 151 ASP B CA 1
ATOM 3326 C C . ASP B 1 151 ? 2.447 -17.188 -10.57 1 96.75 151 ASP B C 1
ATOM 3328 O O . ASP B 1 151 ? 2.625 -16.344 -9.688 1 96.75 151 ASP B O 1
ATOM 3332 N N . TYR B 1 152 ? 3.268 -17.453 -11.523 1 98.38 152 TYR B N 1
ATOM 3333 C CA . TYR B 1 152 ? 4.676 -17.062 -11.531 1 98.38 152 TYR B CA 1
ATOM 3334 C C . TYR B 1 152 ? 4.832 -15.555 -11.414 1 98.38 152 TYR B C 1
ATOM 3336 O O . TYR B 1 152 ? 5.602 -15.07 -10.578 1 98.38 152 TYR B O 1
ATOM 3344 N N . GLN B 1 153 ? 4.176 -14.836 -12.266 1 98.69 153 GLN B N 1
ATOM 3345 C CA . GLN B 1 153 ? 4.23 -13.383 -12.25 1 98.69 153 GLN B CA 1
ATOM 3346 C C . GLN B 1 153 ? 3.701 -12.82 -10.938 1 98.69 153 GLN B C 1
ATOM 3348 O O . GLN B 1 153 ? 4.266 -11.875 -10.383 1 98.69 153 GLN B O 1
ATOM 3353 N N . GLN B 1 154 ? 2.598 -13.383 -10.43 1 98.62 154 GLN B N 1
ATOM 3354 C CA . GLN B 1 154 ? 2.049 -12.945 -9.148 1 98.62 154 GLN B CA 1
ATOM 3355 C C . GLN B 1 154 ? 3.076 -13.086 -8.031 1 98.62 154 GLN B C 1
ATOM 3357 O O . GLN B 1 154 ? 3.24 -12.18 -7.211 1 98.62 154 GLN B O 1
ATOM 3362 N N . LEU B 1 155 ? 3.703 -14.25 -7.977 1 98.69 155 LEU B N 1
ATOM 3363 C CA . LEU B 1 155 ? 4.734 -14.484 -6.977 1 98.69 155 LEU B CA 1
ATOM 3364 C C . LEU B 1 155 ? 5.812 -13.406 -7.035 1 98.69 155 LEU B C 1
ATOM 3366 O O . LEU B 1 155 ? 6.215 -12.867 -6.004 1 98.69 155 LEU B O 1
ATOM 3370 N N . MET B 1 156 ? 6.258 -13.078 -8.188 1 98.56 156 MET B N 1
ATOM 3371 C CA . MET B 1 156 ? 7.289 -12.055 -8.359 1 98.56 156 MET B CA 1
ATOM 3372 C C . MET B 1 156 ? 6.785 -10.688 -7.918 1 98.56 156 MET B C 1
ATOM 3374 O O . MET B 1 156 ? 7.504 -9.945 -7.242 1 98.56 156 MET B O 1
ATOM 3378 N N . VAL B 1 157 ? 5.59 -10.359 -8.312 1 98.69 157 VAL B N 1
ATOM 3379 C CA . VAL B 1 157 ? 4.984 -9.086 -7.953 1 98.69 157 VAL B CA 1
ATOM 3380 C C . VAL B 1 157 ? 4.898 -8.969 -6.434 1 98.69 157 VAL B C 1
ATOM 3382 O O . VAL B 1 157 ? 5.242 -7.926 -5.863 1 98.69 157 VAL B O 1
ATOM 3385 N N . ILE B 1 158 ? 4.484 -10.055 -5.766 1 98.81 158 ILE B N 1
ATOM 3386 C CA . ILE B 1 158 ? 4.312 -10.055 -4.316 1 98.81 158 ILE B CA 1
ATOM 3387 C C . ILE B 1 158 ? 5.676 -9.914 -3.637 1 98.81 158 ILE B C 1
ATOM 3389 O O . ILE B 1 158 ? 5.824 -9.156 -2.676 1 98.81 158 ILE B O 1
ATOM 3393 N N . ARG B 1 159 ? 6.672 -10.609 -4.109 1 98.69 159 ARG B N 1
ATOM 3394 C CA . ARG B 1 159 ? 8.016 -10.492 -3.559 1 98.69 159 ARG B CA 1
ATOM 3395 C C . ARG B 1 159 ? 8.523 -9.055 -3.666 1 98.69 159 ARG B C 1
ATOM 3397 O O . ARG B 1 159 ? 9.094 -8.523 -2.713 1 98.69 159 ARG B O 1
ATOM 3404 N N . ARG B 1 160 ? 8.305 -8.484 -4.801 1 98.44 160 ARG B N 1
ATOM 3405 C CA . ARG B 1 160 ? 8.75 -7.113 -5.012 1 98.44 160 ARG B CA 1
ATOM 3406 C C . ARG B 1 160 ? 7.988 -6.148 -4.109 1 98.44 160 ARG B C 1
ATOM 3408 O O . ARG B 1 160 ? 8.562 -5.184 -3.6 1 98.44 160 ARG B O 1
ATOM 3415 N N . MET B 1 161 ? 6.715 -6.348 -3.953 1 98.81 161 MET B N 1
ATOM 3416 C CA . MET B 1 161 ? 5.926 -5.52 -3.047 1 98.81 161 MET B CA 1
ATOM 3417 C C . MET B 1 161 ? 6.496 -5.566 -1.632 1 98.81 161 MET B C 1
ATOM 3419 O O . MET B 1 161 ? 6.66 -4.531 -0.989 1 98.81 161 MET B O 1
ATOM 3423 N N . VAL B 1 162 ? 6.824 -6.789 -1.181 1 98.75 162 VAL B N 1
ATOM 3424 C CA . VAL B 1 162 ? 7.379 -6.996 0.154 1 98.75 162 VAL B CA 1
ATOM 3425 C C . VAL B 1 162 ? 8.695 -6.242 0.289 1 98.75 162 VAL B C 1
ATOM 3427 O O . VAL B 1 162 ? 8.93 -5.551 1.284 1 98.75 162 VAL B O 1
ATOM 3430 N N . GLU B 1 163 ? 9.469 -6.328 -0.733 1 98.06 163 GLU B N 1
ATOM 3431 C CA . GLU B 1 163 ? 10.766 -5.656 -0.747 1 98.06 163 GLU B CA 1
ATOM 3432 C C . GLU B 1 163 ? 10.594 -4.141 -0.771 1 98.06 163 GLU B C 1
ATOM 3434 O O . GLU B 1 163 ? 11.211 -3.428 0.024 1 98.06 163 GLU B O 1
ATOM 3439 N N . GLN B 1 164 ? 9.789 -3.674 -1.641 1 98.19 164 GLN B N 1
ATOM 3440 C CA . GLN B 1 164 ? 9.625 -2.248 -1.907 1 98.19 164 GLN B CA 1
ATOM 3441 C C . GLN B 1 164 ? 9.031 -1.526 -0.699 1 98.19 164 GLN B C 1
ATOM 3443 O O . GLN B 1 164 ? 9.367 -0.371 -0.435 1 98.19 164 GLN B O 1
ATOM 3448 N N . PHE B 1 165 ? 8.234 -2.197 0.144 1 98.62 165 PHE B N 1
ATOM 3449 C CA . PHE B 1 165 ? 7.613 -1.553 1.296 1 98.62 165 PHE B CA 1
ATOM 3450 C C . PHE B 1 165 ? 8.273 -2.008 2.592 1 98.62 165 PHE B C 1
ATOM 3452 O O . PHE B 1 165 ? 7.805 -1.684 3.684 1 98.62 165 PHE B O 1
ATOM 3459 N N . ALA B 1 166 ? 9.336 -2.797 2.5 1 98 166 ALA B N 1
ATOM 3460 C CA . ALA B 1 166 ? 10.125 -3.252 3.641 1 98 166 ALA B CA 1
ATOM 3461 C C . ALA B 1 166 ? 9.266 -4.027 4.633 1 98 166 ALA B C 1
ATOM 3463 O O . ALA B 1 166 ? 9.383 -3.846 5.844 1 98 166 ALA B O 1
ATOM 3464 N N . LEU B 1 167 ? 8.352 -4.852 4.129 1 98.5 167 LEU B N 1
ATOM 3465 C CA . LEU B 1 167 ? 7.531 -5.68 5.004 1 98.5 167 LEU B CA 1
ATOM 3466 C C . LEU B 1 167 ? 8.367 -6.781 5.645 1 98.5 167 LEU B C 1
ATOM 3468 O O . LEU B 1 167 ? 9.219 -7.383 4.988 1 98.5 167 LEU B O 1
ATOM 3472 N N . PRO B 1 168 ? 8.203 -6.996 6.883 1 98 168 PRO B N 1
ATOM 3473 C CA . PRO B 1 168 ? 8.922 -8.094 7.527 1 98 168 PRO B CA 1
ATOM 3474 C C . PRO B 1 168 ? 8.297 -9.461 7.242 1 98 168 PRO B C 1
ATOM 3476 O O . PRO B 1 168 ? 7.938 -10.188 8.172 1 98 168 PRO B O 1
ATOM 3479 N N . VAL B 1 169 ? 8.148 -9.789 5.992 1 98.69 169 VAL B N 1
ATOM 3480 C CA . VAL B 1 169 ? 7.512 -11.016 5.508 1 98.69 169 VAL B CA 1
ATOM 3481 C C . VAL B 1 169 ? 8.477 -11.773 4.602 1 98.69 169 VAL B C 1
ATOM 3483 O O . VAL B 1 169 ? 9.047 -11.195 3.672 1 98.69 169 VAL B O 1
ATOM 3486 N N . ASP B 1 170 ? 8.758 -12.984 4.945 1 98.69 170 ASP B N 1
ATOM 3487 C CA . ASP B 1 170 ? 9.492 -13.867 4.043 1 98.69 170 ASP B CA 1
ATOM 3488 C C . ASP B 1 170 ? 8.539 -14.57 3.076 1 98.69 170 ASP B C 1
ATOM 3490 O O . ASP B 1 170 ? 7.598 -15.242 3.498 1 98.69 170 ASP B O 1
ATOM 3494 N N . VAL B 1 171 ? 8.758 -14.406 1.827 1 98.88 171 VAL B N 1
ATOM 3495 C CA . VAL B 1 171 ? 7.898 -15.039 0.835 1 98.88 171 VAL B CA 1
ATOM 3496 C C . VAL B 1 171 ? 8.555 -16.312 0.322 1 98.88 171 VAL B C 1
ATOM 3498 O O . VAL B 1 171 ? 9.633 -16.281 -0.275 1 98.88 171 VAL B O 1
ATOM 3501 N N . VAL B 1 172 ? 7.867 -17.375 0.518 1 98.81 172 VAL B N 1
ATOM 3502 C CA . VAL B 1 172 ? 8.359 -18.688 0.111 1 98.81 172 VAL B CA 1
ATOM 3503 C C . VAL B 1 172 ? 7.543 -19.203 -1.079 1 98.81 172 VAL B C 1
ATOM 3505 O O . VAL B 1 172 ? 6.316 -19.094 -1.094 1 98.81 172 VAL B O 1
ATOM 3508 N N . ALA B 1 173 ? 8.227 -19.734 -2.01 1 98.44 173 ALA B N 1
ATOM 3509 C CA . ALA B 1 173 ? 7.598 -20.266 -3.219 1 98.44 173 ALA B CA 1
ATOM 3510 C C . ALA B 1 173 ? 7.383 -21.766 -3.117 1 98.44 173 ALA B C 1
ATOM 3512 O O . ALA B 1 173 ? 8.305 -22.516 -2.773 1 98.44 173 ALA B O 1
ATOM 3513 N N . GLY B 1 174 ? 6.18 -22.188 -3.391 1 97.94 174 GLY B N 1
ATOM 3514 C CA . GLY B 1 174 ? 5.898 -23.609 -3.525 1 97.94 174 GLY B CA 1
ATOM 3515 C C . GLY B 1 174 ? 5.875 -24.078 -4.969 1 97.94 174 GLY B C 1
ATOM 3516 O O . GLY B 1 174 ? 5.387 -23.359 -5.848 1 97.94 174 GLY B O 1
ATOM 3517 N N . ASP B 1 175 ? 6.309 -25.25 -5.188 1 97.12 175 ASP B N 1
ATOM 3518 C CA . ASP B 1 175 ? 6.348 -25.797 -6.539 1 97.12 175 ASP B CA 1
ATOM 3519 C C . ASP B 1 175 ? 4.938 -26.047 -7.07 1 97.12 175 ASP B C 1
ATOM 3521 O O . ASP B 1 175 ? 4.012 -26.312 -6.301 1 97.12 175 ASP B O 1
ATOM 3525 N N . THR B 1 176 ? 4.832 -25.953 -8.398 1 96.88 176 THR B N 1
ATOM 3526 C CA . THR B 1 176 ? 3.561 -26.266 -9.047 1 96.88 176 THR B CA 1
ATOM 3527 C C . THR B 1 176 ? 3.232 -27.75 -8.922 1 96.88 176 THR B C 1
ATOM 3529 O O . THR B 1 176 ? 4.047 -28.594 -9.281 1 96.88 176 THR B O 1
ATOM 3532 N N . CYS B 1 177 ? 2.107 -27.984 -8.344 1 96.88 177 CYS B N 1
ATOM 3533 C CA . CYS B 1 177 ? 1.637 -29.359 -8.297 1 96.88 177 CYS B CA 1
ATOM 3534 C C . CYS B 1 177 ? 0.942 -29.75 -9.602 1 96.88 177 CYS B C 1
ATOM 3536 O O . CYS B 1 177 ? 0.151 -28.969 -10.133 1 96.88 177 CYS B O 1
ATOM 3538 N N . ARG B 1 178 ? 1.211 -30.969 -10.031 1 96.81 178 ARG B N 1
ATOM 3539 C CA . ARG B 1 178 ? 0.668 -31.422 -11.312 1 96.81 178 ARG B CA 1
ATOM 3540 C C . ARG B 1 178 ? -0.013 -32.781 -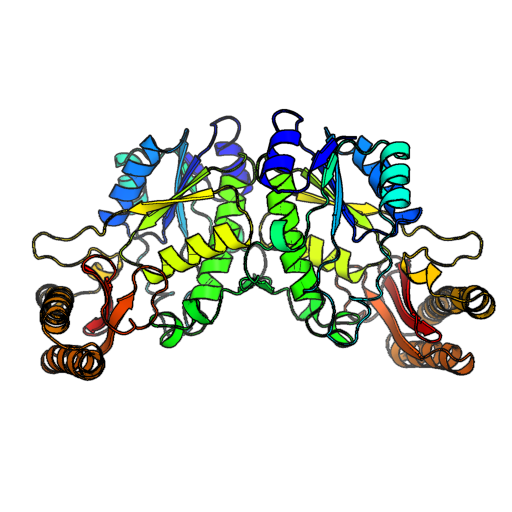11.164 1 96.81 178 ARG B C 1
ATOM 3542 O O . ARG B 1 178 ? 0.375 -33.594 -10.312 1 96.81 178 ARG B O 1
ATOM 3549 N N . ALA B 1 179 ? -1.007 -32.969 -11.984 1 95.12 179 ALA B N 1
ATOM 3550 C CA . ALA B 1 179 ? -1.597 -34.312 -12.117 1 95.12 179 ALA B CA 1
ATOM 3551 C C . ALA B 1 179 ? -0.622 -35.281 -12.773 1 95.12 179 ALA B C 1
ATOM 3553 O O . ALA B 1 179 ? 0.385 -34.844 -13.352 1 95.12 179 ALA B O 1
ATOM 3554 N N . PRO B 1 180 ? -0.95 -36.469 -12.664 1 94.31 180 PRO B N 1
ATOM 3555 C CA . PRO B 1 180 ? -0.048 -37.469 -13.242 1 94.31 180 PRO B CA 1
ATOM 3556 C C . PRO B 1 180 ? 0.197 -37.25 -14.734 1 94.31 180 PRO B C 1
ATOM 3558 O O . PRO B 1 180 ? 1.273 -37.562 -15.242 1 94.31 180 PRO B O 1
ATOM 3561 N N . ASP B 1 181 ? -0.796 -36.688 -15.383 1 93.5 181 ASP B N 1
ATOM 3562 C CA . ASP B 1 181 ? -0.671 -36.469 -16.828 1 93.5 181 ASP B CA 1
ATOM 3563 C C . ASP B 1 181 ? 0.044 -35.188 -17.141 1 93.5 181 ASP B C 1
ATOM 3565 O O . ASP B 1 181 ? 0.183 -34.812 -18.312 1 93.5 181 ASP B O 1
ATOM 3569 N N . GLY B 1 182 ? 0.414 -34.438 -16.078 1 93.5 182 GLY B N 1
ATOM 3570 C CA . GLY B 1 182 ? 1.225 -33.25 -16.297 1 93.5 182 GLY B CA 1
ATOM 3571 C C . GLY B 1 182 ? 0.438 -31.953 -16.156 1 93.5 182 GLY B C 1
ATOM 3572 O O . GLY B 1 182 ? 1.02 -30.859 -16.125 1 93.5 182 GLY B O 1
ATOM 3573 N N . LEU B 1 183 ? -0.852 -32 -16.109 1 94.38 183 LEU B N 1
ATOM 3574 C CA . LEU B 1 183 ? -1.693 -30.812 -15.992 1 94.38 183 LEU B CA 1
ATOM 3575 C C . LEU B 1 183 ? -1.452 -30.094 -14.672 1 94.38 183 LEU B C 1
ATOM 3577 O O . LEU B 1 183 ? -1.523 -30.703 -13.602 1 94.38 183 LEU B O 1
ATOM 3581 N N . ALA B 1 184 ? -1.087 -28.844 -14.75 1 95.62 184 ALA B N 1
ATOM 3582 C CA . ALA B 1 184 ? -0.985 -28.062 -13.531 1 95.62 184 ALA B CA 1
ATOM 3583 C C . ALA B 1 184 ? -2.324 -28 -12.797 1 95.62 184 ALA B C 1
ATOM 3585 O O . ALA B 1 184 ? -3.357 -27.703 -13.406 1 95.62 184 ALA B O 1
ATOM 3586 N N . LEU B 1 185 ? -2.287 -28.219 -11.516 1 94.81 185 LEU B N 1
ATOM 3587 C CA . LEU B 1 185 ? -3.523 -28.203 -10.742 1 94.81 185 LEU B CA 1
ATOM 3588 C C . LEU B 1 185 ? -4.02 -26.766 -10.539 1 94.81 185 LEU B C 1
ATOM 3590 O O . LEU B 1 185 ? -3.223 -25.859 -10.312 1 94.81 185 LEU B O 1
ATOM 3594 N N . SER B 1 186 ? -5.297 -26.641 -10.656 1 91.38 186 SER B N 1
ATOM 3595 C CA . SER B 1 186 ? -5.961 -25.359 -10.539 1 91.38 186 SER B CA 1
ATOM 3596 C C . SER B 1 186 ? -7.387 -25.516 -10.023 1 91.38 186 SER B C 1
ATOM 3598 O O . SER B 1 186 ? -8.055 -26.5 -10.32 1 91.38 186 SER B O 1
ATOM 3600 N N . SER B 1 187 ? -7.859 -24.469 -9.328 1 89.44 187 SER B N 1
ATOM 3601 C CA . SER B 1 187 ? -9.258 -24.438 -8.898 1 89.44 187 SER B CA 1
ATOM 3602 C C . SER B 1 187 ? -10.203 -24.422 -10.094 1 89.44 187 SER B C 1
ATOM 3604 O O . SER B 1 187 ? -11.359 -24.828 -9.984 1 89.44 187 SER B O 1
ATOM 3606 N N . ARG B 1 188 ? -9.703 -24 -11.266 1 90.25 188 ARG B N 1
ATOM 3607 C CA . ARG B 1 188 ? -10.539 -23.828 -12.453 1 90.25 188 ARG B CA 1
ATOM 3608 C C . ARG B 1 188 ? -10.594 -25.125 -13.266 1 90.25 188 ARG B C 1
ATOM 3610 O O . ARG B 1 188 ? -11.344 -25.219 -14.242 1 90.25 188 ARG B O 1
ATOM 3617 N N . ASN B 1 189 ? -9.766 -26.094 -12.891 1 91.25 189 ASN B N 1
ATOM 3618 C CA . ASN B 1 189 ? -9.812 -27.359 -13.609 1 91.25 189 ASN B CA 1
ATOM 3619 C C . ASN B 1 189 ? -11.195 -28 -13.531 1 91.25 189 ASN B C 1
ATOM 3621 O O . ASN B 1 189 ? -11.578 -28.766 -14.414 1 91.25 189 ASN B O 1
ATOM 3625 N N . GLY B 1 190 ? -11.914 -27.641 -12.516 1 88.5 190 GLY B N 1
ATOM 3626 C CA . GLY B 1 190 ? -13.242 -28.188 -12.328 1 88.5 190 GLY B CA 1
ATOM 3627 C C . GLY B 1 190 ? -14.242 -27.719 -13.375 1 88.5 190 GLY B C 1
ATOM 3628 O O . GLY B 1 190 ? -15.312 -28.312 -13.531 1 88.5 190 GLY B O 1
ATOM 3629 N N . TYR B 1 191 ? -13.875 -26.625 -14.078 1 89.88 191 TYR B N 1
ATOM 3630 C CA . TYR B 1 191 ? -14.734 -26.094 -15.133 1 89.88 191 TYR B CA 1
ATOM 3631 C C . TYR B 1 191 ? -14.664 -26.969 -16.375 1 89.88 191 TYR B C 1
ATOM 3633 O O . TYR B 1 191 ? -15.516 -26.859 -17.266 1 89.88 191 TYR B O 1
ATOM 3641 N N . LEU B 1 192 ? -13.609 -27.844 -16.438 1 93.12 192 LEU B N 1
ATOM 3642 C CA . LEU B 1 192 ? -13.328 -28.562 -17.672 1 93.12 192 LEU B CA 1
ATOM 3643 C C . LEU B 1 192 ? -14.195 -29.812 -17.781 1 93.12 192 LEU B C 1
ATOM 3645 O O . LEU B 1 192 ? -14.266 -30.609 -16.844 1 93.12 192 LEU B O 1
ATOM 3649 N N . GLY B 1 193 ? -14.789 -29.938 -18.906 1 93.19 193 GLY B N 1
ATOM 3650 C CA . GLY B 1 193 ? -15.406 -31.219 -19.203 1 93.19 193 GLY B CA 1
ATOM 3651 C C . GLY B 1 193 ? -14.398 -32.312 -19.469 1 93.19 193 GLY B C 1
ATOM 3652 O O . GLY B 1 193 ? -13.195 -32.062 -19.547 1 93.19 193 GLY B O 1
ATOM 3653 N N . PRO B 1 194 ? -14.914 -33.5 -19.672 1 93.88 194 PRO B N 1
ATOM 3654 C CA . PRO B 1 194 ? -13.992 -34.625 -19.844 1 93.88 194 PRO B CA 1
ATOM 3655 C C . PRO B 1 194 ? -13.07 -34.438 -21.047 1 93.88 194 PRO B C 1
ATOM 3657 O O . PRO B 1 194 ? -11.867 -34.688 -20.953 1 93.88 194 PRO B O 1
ATOM 3660 N N . ALA B 1 195 ? -13.641 -34.062 -22.141 1 94.12 195 ALA B N 1
ATOM 3661 C CA . ALA B 1 195 ? -12.844 -33.844 -23.344 1 94.12 195 ALA B CA 1
ATOM 3662 C C . ALA B 1 195 ? -11.852 -32.719 -23.156 1 94.12 195 ALA B C 1
ATOM 3664 O O . ALA B 1 195 ? -10.688 -32.812 -23.547 1 94.12 195 ALA B O 1
ATOM 3665 N N . GLU B 1 196 ? -12.305 -31.656 -22.578 1 94.56 196 GLU B N 1
ATOM 3666 C CA . GLU B 1 196 ? -11.445 -30.5 -22.312 1 94.56 196 GLU B CA 1
ATOM 3667 C C . GLU B 1 196 ? -10.328 -30.859 -21.328 1 94.56 196 GLU B C 1
ATOM 3669 O O . GLU B 1 196 ? -9.188 -30.422 -21.5 1 94.56 196 GLU B O 1
ATOM 3674 N N . ARG B 1 197 ? -10.672 -31.641 -20.344 1 95.44 197 ARG B N 1
ATOM 3675 C CA . ARG B 1 197 ? -9.688 -32.062 -19.344 1 95.44 197 ARG B CA 1
ATOM 3676 C C . ARG B 1 197 ? -8.562 -32.844 -19.984 1 95.44 197 ARG B C 1
ATOM 3678 O O . ARG B 1 197 ? -7.395 -32.688 -19.625 1 95.44 197 ARG B O 1
ATOM 3685 N N . ALA B 1 198 ? -8.914 -33.688 -20.891 1 94.31 198 ALA B N 1
ATOM 3686 C CA . ALA B 1 198 ? -7.918 -34.469 -21.594 1 94.31 198 ALA B CA 1
ATOM 3687 C C . ALA B 1 198 ? -7.027 -33.562 -22.469 1 94.31 198 ALA B C 1
ATOM 3689 O O . ALA B 1 198 ? -5.828 -33.844 -22.594 1 94.31 198 ALA B O 1
ATOM 3690 N N . GLN B 1 199 ? -7.609 -32.531 -22.984 1 95.31 199 GLN B N 1
ATOM 3691 C CA . GLN B 1 199 ? -6.918 -31.594 -23.875 1 95.31 199 GLN B CA 1
ATOM 3692 C C . GLN B 1 199 ? -6.074 -30.594 -23.078 1 95.31 199 GLN B C 1
ATOM 3694 O O . GLN B 1 199 ? -5.121 -30.016 -23.609 1 95.31 199 GLN B O 1
ATOM 3699 N N . ALA B 1 200 ? -6.375 -30.453 -21.859 1 96 200 ALA B N 1
ATOM 3700 C CA . ALA B 1 200 ? -5.801 -29.375 -21.047 1 96 200 ALA B CA 1
ATOM 3701 C C . ALA B 1 200 ? -4.297 -29.562 -20.875 1 96 200 ALA B C 1
ATOM 3703 O O . ALA B 1 200 ? -3.557 -28.594 -20.734 1 96 200 ALA B O 1
ATOM 3704 N N . VAL B 1 201 ? -3.793 -30.766 -21 1 96.44 201 VAL B N 1
ATOM 3705 C CA . VAL B 1 201 ? -2.381 -31.094 -20.812 1 96.44 201 VAL B CA 1
ATOM 3706 C C . VAL B 1 201 ? -1.565 -30.5 -21.969 1 96.44 201 VAL B C 1
ATOM 3708 O O . VAL B 1 201 ? -0.343 -30.375 -21.859 1 96.44 201 VAL B O 1
ATOM 3711 N N . GLU B 1 202 ? -2.277 -30.109 -23.062 1 97.19 202 GLU B N 1
ATOM 3712 C CA . GLU B 1 202 ? -1.595 -29.609 -24.25 1 97.19 202 GLU B CA 1
ATOM 3713 C C . GLU B 1 202 ? -0.884 -28.281 -23.969 1 97.19 202 GLU B C 1
ATOM 3715 O O . GLU B 1 202 ? 0.105 -27.953 -24.625 1 97.19 202 GLU B O 1
ATOM 3720 N N . LEU B 1 203 ? -1.386 -27.547 -23 1 97.94 203 LEU B N 1
ATOM 3721 C CA . LEU B 1 203 ? -0.695 -26.328 -22.625 1 97.94 203 LEU B CA 1
ATOM 3722 C C . LEU B 1 203 ? 0.701 -26.625 -22.094 1 97.94 203 LEU B C 1
ATOM 3724 O O . LEU B 1 203 ? 1.681 -26 -22.531 1 97.94 203 LEU B O 1
ATOM 3728 N N . SER B 1 204 ? 0.796 -27.547 -21.172 1 97.56 204 SER B N 1
ATOM 3729 C CA . SER B 1 204 ? 2.084 -27.953 -20.625 1 97.56 204 SER B CA 1
ATOM 3730 C C . SER B 1 204 ? 3.01 -28.5 -21.703 1 97.56 204 SER B C 1
ATOM 3732 O O . SER B 1 204 ? 4.203 -28.188 -21.719 1 97.56 204 SER B O 1
ATOM 3734 N N . ARG B 1 205 ? 2.449 -29.25 -22.578 1 97.25 205 ARG B N 1
ATOM 3735 C CA . ARG B 1 205 ? 3.236 -29.828 -23.672 1 97.25 205 ARG B CA 1
ATOM 3736 C C . ARG B 1 205 ? 3.766 -28.75 -24.594 1 97.25 205 ARG B C 1
ATOM 3738 O O . ARG B 1 205 ? 4.914 -28.812 -25.031 1 97.25 205 ARG B O 1
ATOM 3745 N N . ALA B 1 206 ? 2.902 -27.812 -24.891 1 97.88 206 ALA B N 1
ATOM 3746 C CA . ALA B 1 206 ? 3.305 -26.703 -25.75 1 97.88 206 ALA B CA 1
ATOM 3747 C C . ALA B 1 206 ? 4.445 -25.906 -25.109 1 97.88 206 ALA B C 1
ATOM 3749 O O . ALA B 1 206 ? 5.395 -25.516 -25.797 1 97.88 206 ALA B O 1
ATOM 3750 N N . LEU B 1 207 ? 4.426 -25.688 -23.812 1 98 207 LEU B N 1
ATOM 3751 C CA . LEU B 1 207 ? 5.469 -24.953 -23.109 1 98 207 LEU B CA 1
ATOM 3752 C C . LEU B 1 207 ? 6.777 -25.734 -23.109 1 98 207 LEU B C 1
ATOM 3754 O O . LEU B 1 207 ? 7.852 -25.141 -23.266 1 98 207 LEU B O 1
ATOM 3758 N N . ARG B 1 208 ? 6.676 -26.984 -22.938 1 97 208 ARG B N 1
ATOM 3759 C CA . ARG B 1 208 ? 7.867 -27.828 -22.984 1 97 208 ARG B CA 1
ATOM 3760 C C . ARG B 1 208 ? 8.516 -27.781 -24.375 1 97 208 ARG B C 1
ATOM 3762 O O . ARG B 1 208 ? 9.734 -27.641 -24.484 1 97 208 ARG B O 1
ATOM 3769 N N . SER B 1 209 ? 7.648 -27.938 -25.406 1 97.25 209 SER B N 1
ATOM 3770 C CA . SER B 1 209 ? 8.148 -27.875 -26.766 1 97.25 209 SER B CA 1
ATOM 3771 C C . SER B 1 209 ? 8.828 -26.547 -27.047 1 97.25 209 SER B C 1
ATOM 3773 O O . SER B 1 209 ? 9.883 -26.484 -27.672 1 97.25 209 SER B O 1
ATOM 3775 N N . LEU B 1 210 ? 8.211 -25.516 -26.594 1 97.56 210 LEU B N 1
ATOM 3776 C CA . LEU B 1 210 ? 8.773 -24.172 -26.766 1 97.56 210 LEU B CA 1
ATOM 3777 C C . LEU B 1 210 ? 10.117 -24.062 -26.047 1 97.56 210 LEU B C 1
ATOM 3779 O O . LEU B 1 210 ? 11.086 -23.562 -26.625 1 97.56 210 LEU B O 1
ATOM 3783 N N . SER B 1 211 ? 10.195 -24.531 -24.828 1 96.25 211 SER B N 1
ATOM 3784 C CA . SER B 1 211 ? 11.438 -24.469 -24.047 1 96.25 211 SER B CA 1
ATOM 3785 C C . SER B 1 211 ? 12.562 -25.219 -24.75 1 96.25 211 SER B C 1
ATOM 3787 O O . SER B 1 211 ? 13.703 -24.766 -24.781 1 96.25 211 SER B O 1
ATOM 3789 N N . ASP B 1 212 ? 12.227 -26.312 -25.328 1 95.19 212 ASP B N 1
ATOM 3790 C CA . ASP B 1 212 ? 13.211 -27.109 -26.047 1 95.19 212 ASP B CA 1
ATOM 3791 C C . ASP B 1 212 ? 13.68 -26.406 -27.312 1 95.19 212 ASP B C 1
ATOM 3793 O O . ASP B 1 212 ? 14.867 -26.406 -27.641 1 95.19 212 ASP B O 1
ATOM 3797 N N . ALA B 1 213 ? 12.734 -25.828 -28 1 94.88 213 ALA B N 1
ATOM 3798 C CA . ALA B 1 213 ? 13.023 -25.188 -29.281 1 94.88 213 ALA B CA 1
ATOM 3799 C C . ALA B 1 213 ? 13.945 -23.984 -29.078 1 94.88 213 ALA B C 1
ATOM 3801 O O . ALA B 1 213 ? 14.875 -23.781 -29.859 1 94.88 213 ALA B O 1
ATOM 3802 N N . VAL B 1 214 ? 13.766 -23.188 -28.031 1 93.94 214 VAL B N 1
ATOM 3803 C CA . VAL B 1 214 ? 14.492 -21.938 -27.875 1 93.94 214 VAL B CA 1
ATOM 3804 C C . VAL B 1 214 ? 15.938 -22.234 -27.469 1 93.94 214 VAL B C 1
ATOM 3806 O O . VAL B 1 214 ? 16.844 -21.438 -27.734 1 93.94 214 VAL B O 1
ATOM 3809 N N . LEU B 1 215 ? 16.172 -23.359 -26.812 1 90.56 215 LEU B N 1
ATOM 3810 C CA . LEU B 1 215 ? 17.516 -23.703 -26.344 1 90.56 215 LEU B CA 1
ATOM 3811 C C . LEU B 1 215 ? 18.453 -23.922 -27.531 1 90.56 215 LEU B C 1
ATOM 3813 O O . LEU B 1 215 ? 19.672 -23.812 -27.375 1 90.56 215 LEU B O 1
ATOM 3817 N N . SER B 1 216 ? 17.891 -24.203 -28.703 1 89.81 216 SER B N 1
ATOM 3818 C CA . SER B 1 216 ? 18.734 -24.516 -29.859 1 89.81 216 SER B CA 1
ATOM 3819 C C . SER B 1 216 ? 18.688 -23.406 -30.891 1 89.81 216 SER B C 1
ATOM 3821 O O . SER B 1 216 ? 19.172 -23.578 -32.031 1 89.81 216 SER B O 1
ATOM 3823 N N . ARG B 1 217 ? 18.062 -22.312 -30.562 1 92.5 217 ARG B N 1
ATOM 3824 C CA . ARG B 1 217 ? 17.891 -21.234 -31.531 1 92.5 217 ARG B CA 1
ATOM 3825 C C . ARG B 1 217 ? 18.375 -19.906 -30.938 1 92.5 217 ARG B C 1
ATOM 3827 O O . ARG B 1 217 ? 18.344 -19.703 -29.734 1 92.5 217 ARG B O 1
ATOM 3834 N N . PRO B 1 218 ? 18.859 -18.984 -31.828 1 92.81 218 PRO B N 1
ATOM 3835 C CA . PRO B 1 218 ? 19.203 -17.656 -31.328 1 92.81 218 PRO B CA 1
ATOM 3836 C C . PRO B 1 218 ? 18 -16.891 -30.781 1 92.81 218 PRO B C 1
ATOM 3838 O O . PRO B 1 218 ? 16.875 -17.094 -31.234 1 92.81 218 PRO B O 1
ATOM 3841 N N . VAL B 1 219 ? 18.266 -16.031 -29.859 1 93.38 219 VAL B N 1
ATOM 3842 C CA . VAL B 1 219 ? 17.219 -15.266 -29.172 1 93.38 219 VAL B CA 1
ATOM 3843 C C . VAL B 1 219 ? 16.391 -14.477 -30.188 1 93.38 219 VAL B C 1
ATOM 3845 O O . VAL B 1 219 ? 15.188 -14.305 -30.016 1 93.38 219 VAL B O 1
ATOM 3848 N N . THR B 1 220 ? 16.969 -14.086 -31.266 1 93.12 220 THR B N 1
ATOM 3849 C CA . THR B 1 220 ? 16.297 -13.305 -32.281 1 93.12 220 THR B CA 1
ATOM 3850 C C . THR B 1 220 ? 15.164 -14.102 -32.938 1 93.12 220 THR B C 1
ATOM 3852 O O . THR B 1 220 ? 14.25 -13.531 -33.531 1 93.12 220 THR B O 1
ATOM 3855 N N . ASP B 1 221 ? 15.188 -15.453 -32.781 1 95.12 221 ASP B N 1
ATOM 3856 C CA . ASP B 1 221 ? 14.195 -16.328 -33.375 1 95.12 221 ASP B CA 1
ATOM 3857 C C . ASP B 1 221 ? 13.039 -16.609 -32.438 1 95.12 221 ASP B C 1
ATOM 3859 O O . ASP B 1 221 ? 12.023 -17.188 -32.844 1 95.12 221 ASP B O 1
ATOM 3863 N N . TRP B 1 222 ? 13.195 -16.25 -31.203 1 95.81 222 TRP B N 1
ATOM 3864 C CA . TRP B 1 222 ? 12.289 -16.703 -30.156 1 95.81 222 TRP B CA 1
ATOM 3865 C C . TRP B 1 222 ? 10.875 -16.172 -30.406 1 95.81 222 TRP B C 1
ATOM 3867 O O . TRP B 1 222 ? 9.898 -16.891 -30.203 1 95.81 222 TRP B O 1
ATOM 3877 N N . PRO B 1 223 ? 10.758 -14.875 -30.875 1 96.31 223 PRO B N 1
ATOM 3878 C CA . PRO B 1 223 ? 9.391 -14.422 -31.156 1 96.31 223 PRO B CA 1
ATOM 3879 C C . PRO B 1 223 ? 8.672 -15.32 -32.188 1 96.31 223 PRO B C 1
ATOM 3881 O O . PRO B 1 223 ? 7.473 -15.57 -32.031 1 96.31 223 PRO B O 1
ATOM 3884 N N . GLY B 1 224 ? 9.352 -15.758 -33.125 1 97.56 224 GLY B N 1
ATOM 3885 C CA . GLY B 1 224 ? 8.781 -16.688 -34.094 1 97.56 224 GLY B CA 1
ATOM 3886 C C . GLY B 1 224 ? 8.406 -18.031 -33.469 1 97.56 224 GLY B C 1
ATOM 3887 O O . GLY B 1 224 ? 7.359 -18.594 -33.781 1 97.56 224 GLY B O 1
ATOM 3888 N N . LEU B 1 225 ? 9.281 -18.547 -32.625 1 97.75 225 LEU B N 1
ATOM 3889 C CA . LEU B 1 225 ? 9.023 -19.812 -31.938 1 97.75 225 LEU B CA 1
ATOM 3890 C C . LEU B 1 225 ? 7.832 -19.688 -30.984 1 97.75 225 LEU B C 1
ATOM 3892 O O . LEU B 1 225 ? 7.027 -20.625 -30.875 1 97.75 225 LEU B O 1
ATOM 3896 N N . GLU B 1 226 ? 7.699 -18.594 -30.281 1 98.31 226 GLU B N 1
ATOM 3897 C CA . GLU B 1 226 ? 6.547 -18.328 -29.438 1 98.31 226 GLU B CA 1
ATOM 3898 C C . GLU B 1 226 ? 5.254 -18.312 -30.25 1 98.31 226 GLU B C 1
ATOM 3900 O O . GLU B 1 226 ? 4.25 -18.891 -29.844 1 98.31 226 GLU B O 1
ATOM 3905 N N . ALA B 1 227 ? 5.332 -17.672 -31.391 1 98.31 227 ALA B N 1
ATOM 3906 C CA . ALA B 1 227 ? 4.176 -17.625 -32.281 1 98.31 227 ALA B CA 1
ATOM 3907 C C . ALA B 1 227 ? 3.789 -19.016 -32.75 1 98.31 227 ALA B C 1
ATOM 3909 O O . ALA B 1 227 ? 2.605 -19.359 -32.812 1 98.31 227 ALA B O 1
ATOM 3910 N N . GLU B 1 228 ? 4.766 -19.781 -33.094 1 98.12 228 GLU B N 1
ATOM 3911 C CA . GLU B 1 228 ? 4.527 -21.141 -33.562 1 98.12 228 GLU B CA 1
ATOM 3912 C C . GLU B 1 228 ? 3.865 -21.984 -32.469 1 98.12 228 GLU B C 1
ATOM 3914 O O . GLU B 1 228 ? 2.961 -22.766 -32.719 1 98.12 228 GLU B O 1
ATOM 3919 N N . ALA B 1 229 ? 4.355 -21.844 -31.281 1 98.25 229 ALA B N 1
ATOM 3920 C CA . ALA B 1 229 ? 3.768 -22.547 -30.156 1 98.25 229 ALA B CA 1
ATOM 3921 C C . ALA B 1 229 ? 2.303 -22.172 -29.969 1 98.25 229 ALA B C 1
ATOM 3923 O O . ALA B 1 229 ? 1.453 -23.031 -29.734 1 98.25 229 ALA B O 1
ATOM 3924 N N . SER B 1 230 ? 2.004 -20.906 -30.047 1 98.5 230 SER B N 1
ATOM 3925 C CA . SER B 1 230 ? 0.632 -20.422 -29.938 1 98.5 230 SER B CA 1
ATOM 3926 C C . SER B 1 230 ? -0.24 -20.969 -31.062 1 98.5 230 SER B C 1
ATOM 3928 O O . SER B 1 230 ? -1.38 -21.375 -30.828 1 98.5 230 SER B O 1
ATOM 3930 N N . ASP B 1 231 ? 0.318 -20.984 -32.25 1 98.06 231 ASP B N 1
ATOM 3931 C CA . ASP B 1 231 ? -0.411 -21.5 -33.406 1 98.06 231 ASP B CA 1
ATOM 3932 C C . ASP B 1 231 ? -0.732 -22.984 -33.25 1 98.06 231 ASP B C 1
ATOM 3934 O O . ASP B 1 231 ? -1.804 -23.438 -33.656 1 98.06 231 ASP B O 1
ATOM 3938 N N . ALA B 1 232 ? 0.218 -23.703 -32.719 1 97.25 232 ALA B N 1
ATOM 3939 C CA . ALA B 1 232 ? -0.005 -25.125 -32.469 1 97.25 232 ALA B CA 1
ATOM 3940 C C . ALA B 1 232 ? -1.188 -25.328 -31.531 1 97.25 232 ALA B C 1
ATOM 3942 O O . ALA B 1 232 ? -2.01 -26.234 -31.734 1 97.25 232 ALA B O 1
ATOM 3943 N N . LEU B 1 233 ? -1.358 -24.531 -30.484 1 97.69 233 LEU B N 1
ATOM 3944 C CA . LEU B 1 233 ? -2.486 -24.609 -29.578 1 97.69 233 LEU B CA 1
ATOM 3945 C C . LEU B 1 233 ? -3.783 -24.203 -30.266 1 97.69 233 LEU B C 1
ATOM 3947 O O . LEU B 1 233 ? -4.824 -24.844 -30.062 1 97.69 233 LEU B O 1
ATOM 3951 N N . ARG B 1 234 ? -3.668 -23.156 -31.047 1 98 234 ARG B N 1
ATOM 3952 C CA . ARG B 1 234 ? -4.848 -22.688 -31.781 1 98 234 ARG B CA 1
ATOM 3953 C C . ARG B 1 234 ? -5.402 -23.797 -32.688 1 98 234 ARG B C 1
ATOM 3955 O O . ARG B 1 234 ? -6.617 -23.953 -32.781 1 98 234 ARG B O 1
ATOM 3962 N N . SER B 1 235 ? -4.535 -24.5 -33.281 1 97.31 235 SER B N 1
ATOM 3963 C CA . SER B 1 235 ? -4.938 -25.578 -34.219 1 97.31 235 SER B CA 1
ATOM 3964 C C . SER B 1 235 ? -5.676 -26.688 -33.469 1 97.31 235 SER B C 1
ATOM 3966 O O . SER B 1 235 ? -6.355 -27.5 -34.094 1 97.31 235 SER B O 1
ATOM 3968 N N . ARG B 1 236 ? -5.57 -26.656 -32.188 1 96 236 ARG B N 1
ATOM 3969 C CA . ARG B 1 236 ? -6.223 -27.672 -31.375 1 96 236 ARG B CA 1
ATOM 3970 C C . ARG B 1 236 ? -7.453 -27.094 -30.672 1 96 236 ARG B C 1
ATOM 3972 O O . ARG B 1 236 ? -7.977 -27.703 -29.734 1 96 236 ARG B O 1
ATOM 3979 N N . GLY B 1 237 ? -7.781 -25.891 -31.031 1 95.62 237 GLY B N 1
ATOM 3980 C CA . GLY B 1 237 ? -9.016 -25.312 -30.547 1 95.62 237 GLY B CA 1
ATOM 3981 C C . GLY B 1 237 ? -8.812 -24.391 -29.359 1 95.62 237 GLY B C 1
ATOM 3982 O O . GLY B 1 237 ? -9.781 -23.922 -28.766 1 95.62 237 GLY B O 1
ATOM 3983 N N . TRP B 1 238 ? -7.543 -24.188 -29 1 98 238 TRP B N 1
ATOM 3984 C CA . TRP B 1 238 ? -7.25 -23.281 -27.891 1 98 238 TRP B CA 1
ATOM 3985 C C . TRP B 1 238 ? -7.254 -21.828 -28.359 1 98 238 TRP B C 1
ATOM 3987 O O . TRP B 1 238 ? -7.148 -21.562 -29.562 1 98 238 TRP B O 1
ATOM 3997 N N . GLN B 1 239 ? -7.461 -20.922 -27.438 1 98.06 239 GLN B N 1
ATOM 3998 C CA . GLN B 1 239 ? -7.277 -19.5 -27.641 1 98.06 239 GLN B CA 1
ATOM 3999 C C . GLN B 1 239 ? -6.184 -18.953 -26.719 1 98.06 239 GLN B C 1
ATOM 4001 O O . GLN B 1 239 ? -6.465 -18.516 -25.609 1 98.06 239 GLN B O 1
ATOM 4006 N N . PRO B 1 240 ? -4.98 -18.938 -27.219 1 98.31 240 PRO B N 1
ATOM 4007 C CA . PRO B 1 240 ? -3.865 -18.5 -26.391 1 98.31 240 PRO B CA 1
ATOM 4008 C C . PRO B 1 240 ? -3.838 -16.984 -26.203 1 98.31 240 PRO B C 1
ATOM 4010 O O . PRO B 1 240 ? -4.062 -16.234 -27.156 1 98.31 240 PRO B O 1
ATOM 4013 N N . ASP B 1 241 ? -3.686 -16.516 -25 1 98.19 241 ASP B N 1
ATOM 4014 C CA . ASP B 1 241 ? -3.297 -15.133 -24.719 1 98.19 241 ASP B CA 1
ATOM 4015 C C . ASP B 1 241 ? -1.81 -14.922 -25 1 98.19 241 ASP B C 1
ATOM 4017 O O . ASP B 1 241 ? -1.434 -13.992 -25.719 1 98.19 241 ASP B O 1
ATOM 4021 N N . TYR B 1 242 ? -1.011 -15.805 -24.5 1 98.31 242 TYR B N 1
ATOM 4022 C CA . TYR B 1 242 ? 0.426 -15.727 -24.75 1 98.31 242 TYR B CA 1
ATOM 4023 C C . TYR B 1 242 ? 1.101 -17.062 -24.438 1 98.31 242 TYR B C 1
ATOM 4025 O O . TYR B 1 242 ? 0.646 -17.812 -23.578 1 98.31 242 TYR B O 1
ATOM 4033 N N . LEU B 1 243 ? 2.072 -17.453 -25.078 1 98.56 243 LEU B N 1
ATOM 4034 C CA . LEU B 1 243 ? 3.156 -18.391 -24.812 1 98.56 243 LEU B CA 1
ATOM 4035 C C . LEU B 1 243 ? 4.512 -17.75 -25.062 1 98.56 243 LEU B C 1
ATOM 4037 O O . LEU B 1 243 ? 4.852 -17.438 -26.219 1 98.56 243 LEU B O 1
ATOM 4041 N N . VAL B 1 244 ? 5.262 -17.547 -23.984 1 98.25 244 VAL B N 1
ATOM 4042 C CA . VAL B 1 244 ? 6.453 -16.719 -24.141 1 98.25 244 VAL B CA 1
ATOM 4043 C C . VAL B 1 244 ? 7.598 -17.297 -23.312 1 98.25 244 VAL B C 1
ATOM 4045 O O . VAL B 1 244 ? 7.367 -18.109 -22.406 1 98.25 244 VAL B O 1
ATOM 4048 N N . VAL B 1 245 ? 8.773 -16.922 -23.641 1 97.5 245 VAL B N 1
ATOM 4049 C CA . VAL B 1 245 ? 9.969 -17.203 -22.844 1 97.5 245 VAL B CA 1
ATOM 4050 C C . VAL B 1 245 ? 10.523 -15.898 -22.266 1 97.5 245 VAL B C 1
ATOM 4052 O O . VAL B 1 245 ? 10.688 -14.906 -22.984 1 97.5 245 VAL B O 1
ATOM 4055 N N . ARG B 1 246 ? 10.758 -15.906 -20.984 1 97.31 246 ARG B N 1
ATOM 4056 C CA . ARG B 1 246 ? 11.234 -14.727 -20.266 1 97.31 246 ARG B CA 1
ATOM 4057 C C . ARG B 1 246 ? 12.367 -15.094 -19.328 1 97.31 246 ARG B C 1
ATOM 4059 O O . ARG B 1 246 ? 12.625 -16.266 -19.062 1 97.31 246 ARG B O 1
ATOM 4066 N N . ARG B 1 247 ? 13.078 -14.062 -18.844 1 96.62 247 ARG B N 1
ATOM 4067 C CA . ARG B 1 247 ? 14.039 -14.258 -17.766 1 96.62 247 ARG B CA 1
ATOM 4068 C C . ARG B 1 247 ? 13.336 -14.492 -16.438 1 96.62 247 ARG B C 1
ATOM 4070 O O . ARG B 1 247 ? 12.383 -13.781 -16.094 1 96.62 247 ARG B O 1
ATOM 4077 N N . ARG B 1 248 ? 13.812 -15.445 -15.672 1 96.81 248 ARG B N 1
ATOM 4078 C CA . ARG B 1 248 ? 13.25 -15.758 -14.367 1 96.81 248 ARG B CA 1
ATOM 4079 C C . ARG B 1 248 ? 13.383 -14.57 -13.414 1 96.81 248 ARG B C 1
ATOM 4081 O O . ARG B 1 248 ? 12.547 -14.383 -12.523 1 96.81 248 ARG B O 1
ATOM 4088 N N . ALA B 1 249 ? 14.312 -13.688 -13.617 1 94.75 249 ALA B N 1
ATOM 4089 C CA . ALA B 1 249 ? 14.688 -12.656 -12.656 1 94.75 249 ALA B CA 1
ATOM 4090 C C . ALA B 1 249 ? 13.711 -11.484 -12.695 1 94.75 249 ALA B C 1
ATOM 4092 O O . ALA B 1 249 ? 13.5 -10.812 -11.68 1 94.75 249 ALA B O 1
ATOM 4093 N N . ASP B 1 250 ? 13.125 -11.25 -13.922 1 95.38 250 ASP B N 1
ATOM 4094 C CA . ASP B 1 250 ? 12.359 -10.008 -14 1 95.38 250 ASP B CA 1
ATOM 4095 C C . ASP B 1 250 ? 11.258 -10.094 -15.047 1 95.38 250 ASP B C 1
ATOM 4097 O O . ASP B 1 250 ? 10.57 -9.109 -15.32 1 95.38 250 ASP B O 1
ATOM 4101 N N . LEU B 1 251 ? 11.117 -11.234 -15.695 1 97.5 251 LEU B N 1
ATOM 4102 C CA . LEU B 1 251 ? 10.086 -11.555 -16.672 1 97.5 251 LEU B CA 1
ATOM 4103 C C . LEU B 1 251 ? 10.25 -10.695 -17.922 1 97.5 251 LEU B C 1
ATOM 4105 O O . LEU B 1 251 ? 9.312 -10.555 -18.719 1 97.5 251 LEU B O 1
ATOM 4109 N N . GLN B 1 252 ? 11.477 -10.094 -18.078 1 95.69 252 GLN B N 1
ATOM 4110 C CA . GLN B 1 252 ? 11.773 -9.398 -19.328 1 95.69 252 GLN B CA 1
ATOM 4111 C C . GLN B 1 252 ? 12.289 -10.367 -20.391 1 95.69 252 GLN B C 1
ATOM 4113 O O . GLN B 1 252 ? 12.648 -11.5 -20.078 1 95.69 252 GLN B O 1
ATOM 4118 N N . ARG B 1 253 ? 12.211 -9.898 -21.609 1 94.25 253 ARG B N 1
ATOM 4119 C CA . ARG B 1 253 ? 12.789 -10.68 -22.703 1 94.25 253 ARG B CA 1
ATOM 4120 C C . ARG B 1 253 ? 14.289 -10.867 -22.516 1 94.25 253 ARG B C 1
ATOM 4122 O O . ARG B 1 253 ? 14.984 -9.938 -22.078 1 94.25 253 ARG B O 1
ATOM 4129 N N . PRO B 1 254 ? 14.719 -12.062 -22.703 1 91.12 254 PRO B N 1
ATOM 4130 C CA . PRO B 1 254 ? 16.156 -12.281 -22.562 1 91.12 254 PRO B CA 1
ATOM 4131 C C . PRO B 1 254 ? 16.969 -11.516 -23.609 1 91.12 254 PRO B C 1
ATOM 4133 O O . PRO B 1 254 ? 16.5 -11.289 -24.719 1 91.12 254 PRO B O 1
ATOM 4136 N N . ASP B 1 255 ? 18.078 -11.117 -23.062 1 82.06 255 ASP B N 1
ATOM 4137 C CA . ASP B 1 255 ? 19.078 -10.531 -23.953 1 82.06 255 ASP B CA 1
ATOM 4138 C C . ASP B 1 255 ? 19.766 -11.609 -24.797 1 82.06 255 ASP B C 1
ATOM 4140 O O . ASP B 1 255 ? 19.328 -12.766 -24.812 1 82.06 255 ASP B O 1
ATOM 4144 N N . ASN B 1 256 ? 20.906 -11.188 -25.375 1 78.56 256 ASN B N 1
ATOM 4145 C CA . ASN B 1 256 ? 21.688 -12.109 -26.188 1 78.56 256 ASN B CA 1
ATOM 4146 C C . ASN B 1 256 ? 22.438 -13.133 -25.328 1 78.56 256 ASN B C 1
ATOM 4148 O O . ASN B 1 256 ? 22.875 -12.812 -24.234 1 78.56 256 ASN B O 1
ATOM 4152 N N 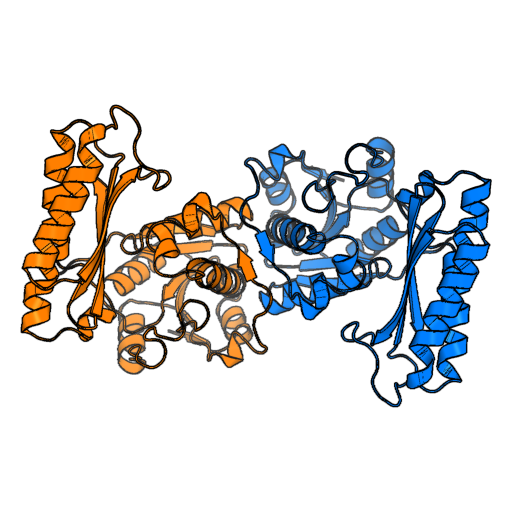. ALA B 1 257 ? 22.219 -14.43 -25.406 1 77.75 257 ALA B N 1
ATOM 4153 C CA . ALA B 1 257 ? 22.922 -15.586 -24.859 1 77.75 257 ALA B CA 1
ATOM 4154 C C . ALA B 1 257 ? 22.484 -15.875 -23.438 1 77.75 257 ALA B C 1
ATOM 4156 O O . ALA B 1 257 ? 23.312 -15.898 -22.516 1 77.75 257 ALA B O 1
ATOM 4157 N N . PRO B 1 258 ? 21.25 -16.047 -23.234 1 80.38 258 PRO B N 1
ATOM 4158 C CA . PRO B 1 258 ? 20.828 -16.406 -21.875 1 80.38 258 PRO B CA 1
ATOM 4159 C C . PRO B 1 258 ? 21.406 -17.75 -21.438 1 80.38 258 PRO B C 1
ATOM 4161 O O . PRO B 1 258 ? 21.75 -18.594 -22.266 1 80.38 258 PRO B O 1
ATOM 4164 N N . GLN B 1 259 ? 21.625 -17.906 -20.078 1 84.38 259 GLN B N 1
ATOM 4165 C CA . GLN B 1 259 ? 22.125 -19.156 -19.516 1 84.38 259 GLN B CA 1
ATOM 4166 C C . GLN B 1 259 ? 20.984 -20.094 -19.156 1 84.38 259 GLN B C 1
ATOM 4168 O O . GLN B 1 259 ? 19.922 -19.656 -18.703 1 84.38 259 GLN B O 1
ATOM 4173 N N . ALA B 1 260 ? 21.266 -21.391 -19.391 1 81.12 260 ALA B N 1
ATOM 4174 C CA . ALA B 1 260 ? 20.312 -22.391 -18.953 1 81.12 260 ALA B CA 1
ATOM 4175 C C . ALA B 1 260 ? 19.984 -22.219 -17.469 1 81.12 260 ALA B C 1
ATOM 4177 O O . ALA B 1 260 ? 20.875 -21.906 -16.656 1 81.12 260 ALA B O 1
ATOM 4178 N N . GLY B 1 261 ? 18.75 -22.375 -17.125 1 91.44 261 GLY B N 1
ATOM 4179 C CA . GLY B 1 261 ? 18.344 -22.266 -15.734 1 91.44 261 GLY B CA 1
ATOM 4180 C C . GLY B 1 261 ? 17.859 -20.875 -15.359 1 91.44 261 GLY B C 1
ATOM 4181 O O . GLY B 1 261 ? 17.344 -20.672 -14.258 1 91.44 261 GLY B O 1
ATOM 4182 N N . THR B 1 262 ? 17.984 -19.938 -16.219 1 94.88 262 THR B N 1
ATOM 4183 C CA . THR B 1 262 ? 17.625 -18.562 -15.898 1 94.88 262 THR B CA 1
ATOM 4184 C C . THR B 1 262 ? 16.359 -18.141 -16.641 1 94.88 262 THR B C 1
ATOM 4186 O O . THR B 1 262 ? 16 -16.969 -16.656 1 94.88 262 THR B O 1
ATOM 4189 N N . LEU B 1 263 ? 15.703 -19.156 -17.281 1 96.88 263 LEU B N 1
ATOM 4190 C CA . LEU B 1 263 ? 14.57 -18.844 -18.156 1 96.88 263 LEU B CA 1
ATOM 4191 C C . LEU B 1 263 ? 13.297 -19.516 -17.641 1 96.88 263 LEU B C 1
ATOM 4193 O O . LEU B 1 263 ? 13.359 -20.469 -16.859 1 96.88 263 LEU B O 1
ATOM 4197 N N . VAL B 1 264 ? 12.242 -18.953 -18.094 1 98 264 VAL B N 1
ATOM 4198 C CA . VAL B 1 264 ? 10.938 -19.531 -17.812 1 98 264 VAL B CA 1
ATOM 4199 C C . VAL B 1 264 ? 10.031 -19.391 -19.031 1 98 264 VAL B C 1
ATOM 4201 O O . VAL B 1 264 ? 10.016 -18.344 -19.672 1 98 264 VAL B O 1
ATOM 4204 N N . ALA B 1 265 ? 9.422 -20.453 -19.406 1 98.19 265 ALA B N 1
ATOM 4205 C CA . ALA B 1 265 ? 8.328 -20.422 -20.375 1 98.19 265 ALA B CA 1
ATOM 4206 C C . ALA B 1 265 ? 6.984 -20.25 -19.656 1 98.19 265 ALA B C 1
ATOM 4208 O O . ALA B 1 265 ? 6.691 -20.953 -18.688 1 98.19 265 ALA B O 1
ATOM 4209 N N . LEU B 1 266 ? 6.223 -19.25 -20.078 1 98.69 266 LEU B N 1
ATOM 4210 C CA . LEU B 1 266 ? 4.926 -18.953 -19.469 1 98.69 266 LEU B CA 1
ATOM 4211 C C . LEU B 1 266 ? 3.816 -19.016 -20.516 1 98.69 266 LEU B C 1
ATOM 4213 O O . LEU B 1 266 ? 4.016 -18.594 -21.656 1 98.69 266 LEU B O 1
ATOM 4217 N N . GLY B 1 267 ? 2.688 -19.5 -20.125 1 98.56 267 GLY B N 1
ATOM 4218 C CA . GLY B 1 267 ? 1.562 -19.562 -21.047 1 98.56 267 GLY B CA 1
ATOM 4219 C C . GLY B 1 267 ? 0.225 -19.328 -20.359 1 98.56 267 GLY B C 1
ATOM 4220 O O . GLY B 1 267 ? 0.03 -19.734 -19.219 1 98.56 267 GLY B O 1
ATOM 4221 N N . ALA B 1 268 ? -0.681 -18.703 -21.016 1 98.44 268 ALA B N 1
ATOM 4222 C CA . ALA B 1 268 ? -2.096 -18.562 -20.688 1 98.44 268 ALA B CA 1
ATOM 4223 C C . ALA B 1 268 ? -2.969 -18.766 -21.922 1 98.44 268 ALA B C 1
ATOM 4225 O O . ALA B 1 268 ? -2.691 -18.203 -22.984 1 98.44 268 ALA B O 1
ATOM 4226 N N . ALA B 1 269 ? -3.955 -19.578 -21.781 1 98 269 ALA B N 1
ATOM 4227 C CA . ALA B 1 269 ? -4.828 -19.891 -22.906 1 98 269 ALA B CA 1
ATOM 4228 C C . ALA B 1 269 ? -6.195 -20.375 -22.438 1 98 269 ALA B C 1
ATOM 4230 O O . ALA B 1 269 ? -6.312 -20.953 -21.344 1 98 269 ALA B O 1
ATOM 4231 N N . ARG B 1 270 ? -7.09 -20.172 -23.25 1 97 270 ARG B N 1
ATOM 4232 C CA . ARG B 1 270 ? -8.445 -20.609 -22.953 1 97 270 ARG B CA 1
ATOM 4233 C C . ARG B 1 270 ? -8.781 -21.891 -23.719 1 97 270 ARG B C 1
ATOM 4235 O O . ARG B 1 270 ? -8.414 -22.047 -24.875 1 97 270 ARG B O 1
ATOM 4242 N N . LEU B 1 271 ? -9.305 -22.781 -23.047 1 96.56 271 LEU B N 1
ATOM 4243 C CA . LEU B 1 271 ? -9.938 -23.984 -23.578 1 96.56 271 LEU B CA 1
ATOM 4244 C C . LEU B 1 271 ? -11.438 -23.984 -23.266 1 96.56 271 LEU B C 1
ATOM 4246 O O . LEU B 1 271 ? -11.836 -24.234 -22.125 1 96.56 271 LEU B O 1
ATOM 4250 N N . GLY B 1 272 ? -12.219 -23.734 -24.312 1 93.06 272 GLY B N 1
ATOM 4251 C CA . GLY B 1 272 ? -13.594 -23.359 -24.016 1 93.06 272 GLY B CA 1
ATOM 4252 C C . GLY B 1 272 ? -13.703 -22.109 -23.188 1 93.06 272 GLY B C 1
ATOM 4253 O O . GLY B 1 272 ? -13.109 -21.078 -23.516 1 93.06 272 GLY B O 1
ATOM 4254 N N . PRO B 1 273 ? -14.492 -22.141 -22.172 1 91.12 273 PRO B N 1
ATOM 4255 C CA . PRO B 1 273 ? -14.617 -20.953 -21.328 1 91.12 273 PRO B CA 1
ATOM 4256 C C . PRO B 1 273 ? -13.547 -20.875 -20.25 1 91.12 273 PRO B C 1
ATOM 4258 O O . PRO B 1 273 ? -13.445 -19.875 -19.531 1 91.12 273 PRO B O 1
ATOM 4261 N N . THR B 1 274 ? -12.711 -21.875 -20.125 1 93.94 274 THR B N 1
ATOM 4262 C CA . THR B 1 274 ? -11.789 -21.969 -19 1 93.94 274 THR B CA 1
ATOM 4263 C C . THR B 1 274 ? -10.414 -21.438 -19.391 1 93.94 274 THR B C 1
ATOM 4265 O O . THR B 1 274 ? -9.797 -21.906 -20.344 1 93.94 274 THR B O 1
ATOM 4268 N N . ARG B 1 275 ? -9.992 -20.438 -18.75 1 95.38 275 ARG B N 1
ATOM 4269 C CA . ARG B 1 275 ? -8.648 -19.906 -18.938 1 95.38 275 ARG B CA 1
ATOM 4270 C C . ARG B 1 275 ? -7.645 -20.594 -18.016 1 95.38 275 ARG B C 1
ATOM 4272 O O . ARG B 1 275 ? -7.828 -20.609 -16.797 1 95.38 275 ARG B O 1
ATOM 4279 N N . LEU B 1 276 ? -6.586 -21.125 -18.578 1 96.81 276 LEU B N 1
ATOM 4280 C CA . LEU B 1 276 ? -5.562 -21.844 -17.828 1 96.81 276 LEU B CA 1
ATOM 4281 C C . LEU B 1 276 ? -4.207 -21.156 -17.969 1 96.81 276 LEU B C 1
ATOM 4283 O O . LEU B 1 276 ? -3.932 -20.531 -18.984 1 96.81 276 LEU B O 1
ATOM 4287 N N . ILE B 1 277 ? -3.414 -21.297 -16.938 1 98 277 ILE B N 1
ATOM 4288 C CA . ILE B 1 277 ? -2.043 -20.797 -16.984 1 98 277 ILE B CA 1
ATOM 4289 C C . ILE B 1 277 ? -1.076 -21.906 -16.562 1 98 277 ILE B C 1
ATOM 4291 O O . ILE B 1 277 ? -1.468 -22.844 -15.883 1 98 277 ILE B O 1
ATOM 4295 N N . ASP B 1 278 ? 0.123 -21.828 -16.969 1 98.25 278 ASP B N 1
ATOM 4296 C CA . ASP B 1 278 ? 1.201 -22.75 -16.609 1 98.25 278 ASP B CA 1
ATOM 4297 C C . ASP B 1 278 ? 2.566 -22.109 -16.891 1 98.25 278 ASP B C 1
ATOM 4299 O O . ASP B 1 278 ? 2.654 -21.047 -17.484 1 98.25 278 ASP B O 1
ATOM 4303 N N . ASN B 1 279 ? 3.551 -22.719 -16.344 1 98.38 279 ASN B N 1
ATOM 4304 C CA . ASN B 1 279 ? 4.914 -22.266 -16.625 1 98.38 279 ASN B CA 1
ATOM 4305 C C . ASN B 1 279 ? 5.926 -23.391 -16.422 1 98.38 279 ASN B C 1
ATOM 4307 O O . ASN B 1 279 ? 5.602 -24.422 -15.836 1 98.38 279 ASN B O 1
ATOM 4311 N N . LEU B 1 280 ? 7.062 -23.203 -16.953 1 97.44 280 LEU B N 1
ATOM 4312 C CA . LEU B 1 280 ? 8.156 -24.172 -16.875 1 97.44 280 LEU B CA 1
ATOM 4313 C C . LEU B 1 280 ? 9.5 -23.453 -16.812 1 97.44 280 LEU B C 1
ATOM 4315 O O . LEU B 1 280 ? 9.898 -22.781 -17.766 1 97.44 280 LEU B O 1
ATOM 4319 N N . GLU B 1 281 ? 10.156 -23.609 -15.695 1 97.25 281 GLU B N 1
ATOM 4320 C CA . GLU B 1 281 ? 11.508 -23.094 -15.57 1 97.25 281 GLU B CA 1
ATOM 4321 C C . GLU B 1 281 ? 12.516 -23.984 -16.281 1 97.25 281 GLU B C 1
ATOM 4323 O O . GLU B 1 281 ? 12.406 -25.219 -16.25 1 97.25 281 GLU B O 1
ATOM 4328 N N . PHE B 1 282 ? 13.539 -23.344 -16.859 1 95.75 282 PHE B N 1
ATOM 4329 C CA . PHE B 1 282 ? 14.57 -24.125 -17.531 1 95.75 282 PHE B CA 1
ATOM 4330 C C . PHE B 1 282 ? 15.852 -23.297 -17.688 1 95.75 282 PHE B C 1
ATOM 4332 O O . PHE B 1 282 ? 15.836 -22.078 -17.531 1 95.75 282 PHE B O 1
#

Nearest PDB structures (foldseek):
  3inn-assembly1_D  TM=9.119E-01  e=2.526E-28  Brucella melitensis
  2x3f-assembly1_B  TM=8.979E-01  e=5.285E-28  Staphylococcus aureus subsp. aureus MRSA252
  3mxt-assembly1_A  TM=9.163E-01  e=1.656E-26  Campylobacter jejuni subsp. jejuni NCTC 11168 = ATCC 700819
  7tot-assembly1_B  TM=7.913E-01  e=4.800E-29  Bartonella henselae str. Houston-1
  3qtt-assembly1_A  TM=8.670E-01  e=6.869E-24  Francisella tularensis subsp. tularensis

Radius of gyration: 27.09 Å; Cα contacts (8 Å, |Δi|>4): 1119; chains: 2; bounding box: 50×80×61 Å

Solvent-accessible surface area (backbone atoms only — not comparable to full-atom values): 29624 Å² total; per-residue (Å²): 102,46,77,20,47,38,58,68,48,40,43,59,70,45,57,93,44,57,32,37,8,35,33,78,40,54,51,33,66,50,67,48,55,47,52,45,46,44,52,21,52,76,64,24,65,35,22,36,34,31,39,47,75,61,66,64,47,43,58,93,87,45,59,67,88,70,50,65,80,40,63,69,64,36,51,50,49,39,47,74,50,61,38,43,31,39,40,46,40,50,67,61,50,75,40,74,52,84,82,55,60,37,30,39,56,37,59,88,57,42,45,42,71,68,16,57,81,34,73,59,30,48,31,22,45,46,30,52,48,51,28,48,46,24,45,67,23,23,64,45,32,13,35,30,35,46,42,48,47,53,49,46,68,58,45,53,52,51,50,48,51,32,60,72,33,48,43,51,54,45,75,43,75,35,75,67,38,56,45,96,82,54,34,65,63,54,65,60,57,76,73,45,48,74,71,51,52,68,52,53,31,50,56,54,51,40,43,50,52,42,54,56,51,48,77,78,44,61,65,89,49,38,66,60,50,28,50,48,42,37,48,57,42,38,75,72,65,32,50,58,79,46,42,46,66,22,26,64,89,65,64,41,73,62,63,89,77,74,58,90,66,44,30,27,27,41,36,33,32,24,55,80,91,42,72,46,68,43,65,48,77,60,101,48,76,19,46,36,57,68,47,39,43,58,71,43,56,92,44,57,32,35,7,36,34,77,39,54,50,33,67,48,68,47,56,47,51,44,48,44,51,20,53,77,67,24,65,35,22,36,36,31,38,48,75,62,67,64,48,44,58,93,87,45,58,68,88,70,50,65,79,40,63,69,61,36,52,52,50,40,48,73,50,61,38,45,31,40,41,46,40,50,68,62,50,74,41,75,53,86,83,56,60,37,30,38,56,36,59,86,58,42,43,42,70,69,17,58,79,34,73,58,30,48,32,21,46,46,29,52,49,51,28,48,46,23,47,68,22,23,64,44,32,14,35,31,36,45,44,49,47,53,50,46,67,58,44,50,51,52,50,47,50,33,58,71,34,47,42,51,54,48,76,44,77,33,76,67,38,56,46,96,82,53,33,65,65,54,64,61,57,76,73,45,48,74,70,51,51,68,51,51,32,51,58,54,49,40,42,52,51,41,54,58,52,47,76,78,44,60,66,89,49,38,67,58,50,27,48,49,41,37,49,57,41,38,76,71,64,32,49,58,78,44,43,45,67,22,26,65,88,64,64,41,72,64,61,88,80,73,59,88,66,44,31,28,25,40,36,33,32,24,56,79,93,41,72,45,68,43,67,48,78,60

Foldseek 3Di:
DAEAAALVRQCVLCPPQAAFEEEEDQDLDDPQSLVSQLVRVVFTSAYEYEHHQFPQLDDPPGCSVVQDDDPVVRVVSSVVSPHGYYHYYDPCRLPVDDDDDWDDFDCLQQCPDCCVVRPSNLRSVLGSVVSVQCSNGVVNVEHEYEDECQVVSSLVRNVVSCVVVVGRYHYHYDYFDADPLGQGDDSLLVVDDPVLNVVRNLVVVLQVVLVVVPVPDWLVCSVVSFVVSQVVVVVVVKAWPGWHKAFSNRRHRDDGPDDQQRMKTKTWIDDVNGIHIGMDTD/DAEAAALVRQCVLCPPQAAFEEEEDQDLDDPQSLVSQLVRVVFTSAYEYEHHQFPQLDDPPDCSVVQDDDPVVRVVSSVVSPHGYYHYYDPCRLPVDDDDDWDDFDCLQQCPDCCVVRPSNLRSVLGSVVSVQCSNGVVNVEHEYEDECQVVSSLVRNVVSCVVVVGRYHYHYDYFDADPLGAGDDSLLVVDDPVLNVVRNLQVVLQVVLVVVPVPDWLVCSVVSFVVSQVVVVVVVKAWPGWHKAFSNRRHRDDTPDDQQRMKTKTWIDDVNGIHIGMDTD

Organism: Paracidovorax avenae (strain ATCC 19860 / DSM 7227 / CCUG 15838 / JCM 20985 / LMG 2117 / NCPPB 1011) (NCBI:txid643561)

Sequence (564 aa):
MLIAHSIADLRSALASRGRPAFVPTMGNLHEGHLSLVRQARALGDVSVASIFVNRLQFLPHEDFDSYPRTWEADRAQLEAAGCDILFAPRETDLYPQAQTFKVQPDPLLADLLEGQFRPGFFTGVCTVVMKLFSAVFGTTGGGTALFGKKDYQQLMVIRRMVEQFALPVDVVAGDTCRAPDGLALSSRNGYLGPAERAQAVELSRALRSLSDAVLSRPVTDWPGLEAEASDALRSRGWQPDYLVVRRRADLQRPDNAPQAGTLVALGAARLGPTRLIDNLEFMLIAHSIADLRSALASRGRPAFVPTMGNLHEGHLSLVRQARALGDVSVASIFVNRLQFLPHEDFDSYPRTWEADRAQLEAAGCDILFAPRETDLYPQAQTFKVQPDPLLADLLEGQFRPGFFTGVCTVVMKLFSAVFGTTGGGTALFGKKDYQQLMVIRRMVEQFALPVDVVAGDTCRAPDGLALSSRNGYLGPAERAQAVELSRALRSLSDAVLSRPVTDWPGLEAEASDALRSRGWQPDYLVVRRRADLQRPDNAPQAGTLVALGAARLGPTRLIDNLEF